Protein AF-A0A017T2U2-F1 (afdb_monomer)

Mean predicted aligned error: 19.98 Å

Sequence (371 aa):
MEVIGLGALVVIAVMLAIAMATTTSRRRLAEAQKALAEAMAVQAQAQRALNAAAETRAPSEEASEDETARLRADLATAQQGLTERHEALEAARLDAVAKAQAEARIAEELQRERAAVAREIEEARAHAEDARRRAAETGEALDEARRDAENARRDVAEARRETDEMRRSLSPLQAEVAHLGEALAQATSGQAAAQARLLALEVTCSATERAALAAEAERKGHEAALAAFTGEARAASEEASRREKALRAALAGAEALRTEGEEKLRAGLEEVRTARAEREAFALEVRALREALALARKAAEEKKTQDEKGDGEKQGEKTPGAPAAARAGVPGAARAGTAATKGKAPEVKRVSVWWCTACGRGATRPERCCS

pLDDT: mean 77.51, std 19.28, range [27.11, 97.56]

Secondary structure (DSSP, 8-state):
-THHHHHHHHHHHHHHHHHHHHHHHHHHHHHHHHHHHHHHHHHHHHHHHHHHHHHT--S-HHHHHHHHHHHHHHHHHHHHHHHHHHHHHHHHHHHHHHHHHHHHHHHHHHHHHHHHHHHHHHHHHHHHHHHHHHHHHHHHHHHHHHHHHHHHHHHHHHHHHHHHHHHHHHHHHHHHHHHHHHHHHHHHHHHHHHHHHHHHHHHHHHHHHHHHHHHHHHHHHHHHHHHHHHHHHHHHHHHHHHHHHHHHHHHHHHHHHHHHHHHHHHHHHHHHHHHHHHHHHHHHHHHHHHHHHHHHHHHHHHGGGS-----------------------------------------------EE-TTT--EES-GGGS--

Radius of gyration: 112.34 Å; Cα contacts (8 Å, |Δi|>4): 23; chains: 1; bounding box: 200×37×310 Å

Structure (mmCIF, N/CA/C/O backbone):
data_AF-A0A017T2U2-F1
#
_entry.id   AF-A0A017T2U2-F1
#
loop_
_atom_site.group_PDB
_atom_site.id
_atom_site.type_symbol
_atom_site.label_atom_id
_atom_site.label_alt_id
_atom_site.label_comp_id
_atom_site.label_asym_id
_atom_site.label_entity_id
_atom_site.label_seq_id
_atom_site.pdbx_PDB_ins_code
_atom_site.Cartn_x
_atom_site.Cartn_y
_atom_site.Cartn_z
_atom_site.occupancy
_atom_site.B_iso_or_equiv
_atom_site.auth_seq_id
_atom_site.auth_comp_id
_atom_site.auth_asym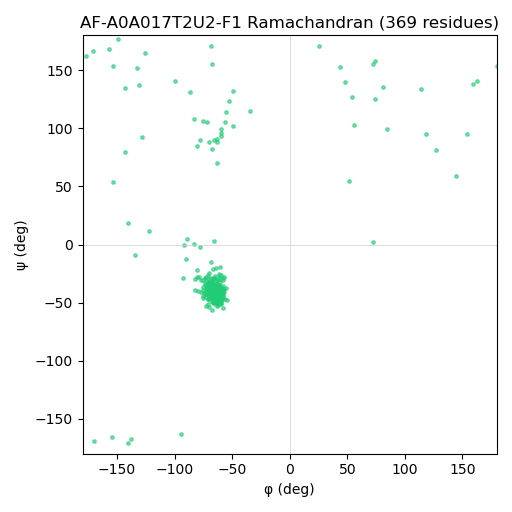_id
_atom_site.auth_atom_id
_atom_site.pdbx_PDB_model_num
ATOM 1 N N . MET A 1 1 ? 19.485 3.202 -59.380 1.00 50.44 1 MET A N 1
ATOM 2 C CA . MET A 1 1 ? 20.698 2.492 -59.862 1.00 50.44 1 MET A CA 1
ATOM 3 C C . MET A 1 1 ? 21.552 3.331 -60.823 1.00 50.44 1 MET A C 1
ATOM 5 O O . MET A 1 1 ? 22.675 2.938 -61.099 1.00 50.44 1 MET A O 1
ATOM 9 N N . GLU A 1 2 ? 21.077 4.476 -61.325 1.00 52.59 2 GLU A N 1
ATOM 10 C CA . GLU A 1 2 ? 21.659 5.131 -62.515 1.00 52.59 2 GLU A CA 1
ATOM 11 C C . GLU A 1 2 ? 23.047 5.769 -62.319 1.00 52.59 2 GLU A C 1
ATOM 13 O O . GLU A 1 2 ? 23.823 5.834 -63.269 1.00 52.59 2 GLU A O 1
ATOM 18 N N . VAL A 1 3 ? 23.402 6.177 -61.093 1.00 51.44 3 VAL A N 1
ATOM 19 C CA . VAL A 1 3 ? 24.658 6.905 -60.794 1.00 51.44 3 VAL A CA 1
ATOM 20 C C . VAL A 1 3 ? 25.921 6.128 -61.210 1.00 51.44 3 VAL A C 1
ATOM 22 O O . VAL A 1 3 ? 26.911 6.731 -61.618 1.00 51.44 3 VAL A O 1
ATOM 25 N N . ILE A 1 4 ? 25.882 4.790 -61.185 1.00 55.50 4 ILE A N 1
ATOM 26 C CA . ILE A 1 4 ? 27.027 3.934 -61.549 1.00 55.50 4 ILE A CA 1
ATOM 27 C C . ILE A 1 4 ? 27.350 4.018 -63.057 1.00 55.50 4 ILE A C 1
ATOM 29 O O . ILE A 1 4 ? 28.510 3.892 -63.448 1.00 55.50 4 ILE A O 1
ATOM 33 N N . GLY A 1 5 ? 26.354 4.281 -63.915 1.00 60.69 5 GLY A N 1
ATOM 34 C CA . GLY A 1 5 ? 26.542 4.319 -65.371 1.00 60.69 5 GLY A CA 1
ATOM 35 C C . GLY A 1 5 ? 27.387 5.502 -65.855 1.00 60.69 5 GLY A C 1
ATOM 36 O O . GLY A 1 5 ? 28.243 5.341 -66.725 1.00 60.69 5 GLY A O 1
ATOM 37 N N . LEU A 1 6 ? 27.193 6.683 -65.259 1.00 67.38 6 LEU A N 1
ATOM 38 C CA . LEU A 1 6 ? 27.904 7.911 -65.642 1.00 67.38 6 LEU A CA 1
ATOM 39 C C . LEU A 1 6 ? 29.412 7.824 -65.367 1.00 67.38 6 LEU A C 1
ATOM 41 O O . LEU A 1 6 ? 30.211 8.160 -66.240 1.00 67.38 6 LEU A O 1
ATOM 45 N N . GLY A 1 7 ? 29.811 7.309 -64.198 1.00 69.56 7 GLY A N 1
ATOM 46 C CA . GLY A 1 7 ? 31.227 7.148 -63.848 1.00 69.56 7 GLY A CA 1
ATOM 47 C C . GLY A 1 7 ? 31.977 6.211 -64.802 1.00 69.56 7 GLY A C 1
ATOM 48 O O . GLY A 1 7 ? 33.088 6.520 -65.235 1.00 69.56 7 GLY A O 1
ATOM 49 N N . ALA A 1 8 ? 31.348 5.098 -65.199 1.00 70.44 8 ALA A N 1
ATOM 50 C CA . ALA A 1 8 ? 31.933 4.157 -66.154 1.00 70.44 8 ALA A CA 1
ATOM 51 C C . ALA A 1 8 ? 32.140 4.786 -67.546 1.00 70.44 8 ALA A C 1
ATOM 53 O O . ALA A 1 8 ? 33.207 4.627 -68.143 1.00 70.44 8 ALA A O 1
ATOM 54 N N . LEU A 1 9 ? 31.156 5.543 -68.046 1.00 75.12 9 LEU A N 1
ATOM 55 C CA . LEU A 1 9 ? 31.228 6.197 -69.358 1.00 75.12 9 LEU A CA 1
ATOM 56 C C . LEU A 1 9 ? 32.344 7.251 -69.435 1.00 75.12 9 LEU A C 1
ATOM 58 O O . LEU A 1 9 ? 33.065 7.294 -70.433 1.00 75.12 9 LEU A O 1
ATOM 62 N N . VAL A 1 10 ? 32.543 8.050 -68.380 1.00 72.88 10 VAL A N 1
ATOM 63 C CA . VAL A 1 10 ? 33.632 9.047 -68.327 1.00 72.88 10 VAL A CA 1
ATOM 64 C C . VAL A 1 10 ? 35.006 8.370 -68.388 1.00 72.88 10 VAL A C 1
ATOM 66 O O . VAL A 1 10 ? 35.862 8.790 -69.167 1.00 72.88 10 VAL A O 1
ATOM 69 N N . VAL A 1 11 ? 35.213 7.277 -67.643 1.00 73.38 11 VAL A N 1
ATOM 70 C CA . VAL A 1 11 ? 36.481 6.522 -67.673 1.00 73.38 11 VAL A CA 1
ATOM 71 C C . VAL A 1 11 ? 36.760 5.934 -69.063 1.00 73.38 11 VAL A C 1
ATOM 73 O O . VAL A 1 11 ? 37.899 5.987 -69.527 1.00 73.38 11 VAL A O 1
ATOM 76 N N . ILE A 1 12 ? 35.736 5.423 -69.756 1.00 76.06 12 ILE A N 1
ATOM 77 C CA . ILE A 1 12 ? 35.869 4.890 -71.123 1.00 76.06 12 ILE A CA 1
ATOM 78 C C . ILE A 1 12 ? 36.235 6.004 -72.118 1.00 76.06 12 ILE A C 1
ATOM 80 O O . ILE A 1 12 ? 37.138 5.821 -72.936 1.00 76.06 12 ILE A O 1
ATOM 84 N N . ALA A 1 13 ? 35.595 7.174 -72.028 1.00 74.62 13 ALA A N 1
ATOM 85 C CA . ALA A 1 13 ? 35.884 8.310 -72.905 1.00 74.62 13 ALA A CA 1
ATOM 86 C C . ALA A 1 13 ? 37.330 8.824 -72.747 1.00 74.62 13 ALA A C 1
ATOM 88 O O . ALA A 1 13 ? 38.015 9.059 -73.744 1.00 74.62 13 ALA A O 1
ATOM 89 N N . VAL A 1 14 ? 37.824 8.935 -71.506 1.00 72.44 14 VAL A N 1
ATOM 90 C CA . VAL A 1 14 ? 39.210 9.352 -71.218 1.00 72.44 14 VAL A CA 1
ATOM 91 C C . VAL A 1 14 ? 40.224 8.329 -71.749 1.00 72.44 14 VAL A C 1
ATOM 93 O O . VAL A 1 14 ? 41.192 8.715 -72.406 1.00 72.44 14 VAL A O 1
ATOM 96 N N . MET A 1 15 ? 39.981 7.026 -71.555 1.00 73.44 15 MET A N 1
ATOM 97 C CA . MET A 1 15 ? 40.827 5.957 -72.112 1.00 73.44 15 MET A CA 1
ATOM 98 C C . MET A 1 15 ? 40.934 6.036 -73.645 1.00 73.44 15 MET A C 1
ATOM 100 O O . MET A 1 15 ? 42.030 5.927 -74.199 1.00 73.44 15 MET A O 1
ATOM 104 N N . LEU A 1 16 ? 39.814 6.271 -74.339 1.00 77.81 16 LEU A N 1
ATOM 105 C CA . LEU A 1 16 ? 39.784 6.404 -75.801 1.00 77.81 16 LEU A CA 1
ATOM 106 C C . LEU A 1 16 ? 40.537 7.650 -76.294 1.00 77.81 16 LEU A C 1
ATOM 108 O O . LEU A 1 16 ? 41.258 7.573 -77.291 1.00 77.81 16 LEU A O 1
ATOM 112 N N . ALA A 1 17 ? 40.432 8.778 -75.587 1.00 70.44 17 ALA A N 1
ATOM 113 C CA . ALA A 1 17 ? 41.175 9.993 -75.922 1.00 70.44 17 ALA A CA 1
ATOM 114 C C . ALA A 1 17 ? 42.700 9.782 -75.824 1.00 70.44 17 ALA A C 1
ATOM 116 O O . ALA A 1 17 ? 43.435 10.153 -76.742 1.00 70.44 17 ALA A O 1
ATOM 117 N N . ILE A 1 18 ? 43.173 9.116 -74.764 1.00 68.94 18 ILE A N 1
ATOM 118 C CA . ILE A 1 18 ? 44.596 8.786 -74.566 1.00 68.94 18 ILE A CA 1
ATOM 119 C C . ILE A 1 18 ? 45.088 7.805 -75.647 1.00 68.94 18 ILE A C 1
ATOM 121 O O . ILE A 1 18 ? 46.170 7.986 -76.216 1.00 68.94 18 ILE A O 1
ATOM 125 N N . ALA A 1 19 ? 44.280 6.805 -76.014 1.00 72.56 19 ALA A N 1
ATOM 126 C CA . ALA A 1 19 ? 44.595 5.881 -77.106 1.00 72.56 19 ALA A CA 1
ATOM 127 C C . ALA A 1 19 ? 44.723 6.588 -78.474 1.00 72.56 19 ALA A C 1
ATOM 129 O O . ALA A 1 19 ? 45.626 6.274 -79.255 1.00 72.56 19 ALA A O 1
ATOM 130 N N . MET A 1 20 ? 43.882 7.586 -78.770 1.00 73.19 20 MET A N 1
ATOM 131 C CA . MET A 1 20 ? 44.010 8.372 -80.008 1.00 73.19 20 MET A CA 1
ATOM 132 C C . MET A 1 20 ? 45.198 9.351 -79.970 1.00 73.19 20 MET A C 1
ATOM 134 O O . MET A 1 20 ? 45.889 9.526 -80.977 1.00 73.19 20 MET A O 1
ATOM 138 N N . ALA A 1 21 ? 45.513 9.935 -78.810 1.00 67.94 21 ALA A N 1
ATOM 139 C CA . ALA A 1 21 ? 46.678 10.808 -78.643 1.00 67.94 21 ALA A CA 1
ATOM 140 C C . ALA A 1 21 ? 48.018 10.060 -78.807 1.00 67.94 21 ALA A C 1
ATOM 142 O O . ALA A 1 21 ? 48.952 10.575 -79.424 1.00 67.94 21 ALA A O 1
ATOM 143 N N . THR A 1 22 ? 48.109 8.830 -78.295 1.00 72.81 22 THR A N 1
ATOM 144 C CA . THR A 1 22 ? 49.327 8.000 -78.356 1.00 72.81 22 THR A CA 1
ATOM 145 C C . THR A 1 22 ? 49.523 7.291 -79.701 1.00 72.81 22 THR A C 1
ATOM 147 O O . THR A 1 22 ? 50.658 7.051 -80.114 1.00 72.81 22 THR A O 1
ATOM 150 N N . THR A 1 23 ? 48.451 6.983 -80.436 1.00 75.06 23 THR A N 1
ATOM 151 C CA . THR A 1 23 ? 48.556 6.438 -81.806 1.00 75.06 23 THR A CA 1
ATOM 152 C C . THR A 1 23 ? 48.940 7.509 -82.827 1.00 75.06 23 THR A C 1
ATOM 154 O O . THR A 1 23 ? 49.781 7.254 -83.692 1.00 75.06 23 THR A O 1
ATOM 157 N N . THR A 1 24 ? 48.407 8.728 -82.705 1.00 75.00 24 THR A N 1
ATOM 158 C CA . THR A 1 24 ? 48.763 9.848 -83.594 1.00 75.00 24 THR A CA 1
ATOM 159 C C . THR A 1 24 ? 50.203 10.336 -83.404 1.00 75.00 24 THR A C 1
ATOM 161 O O . THR A 1 24 ? 50.869 10.623 -84.401 1.00 75.00 24 THR A O 1
ATOM 164 N N . SER A 1 25 ? 50.734 10.365 -82.175 1.00 70.94 25 SER A N 1
ATOM 165 C CA . SER A 1 25 ? 52.146 10.705 -81.935 1.00 70.94 25 SER A CA 1
ATOM 166 C C . SER A 1 25 ? 53.103 9.643 -82.494 1.00 70.94 25 SER A C 1
ATOM 168 O O . SER A 1 25 ? 54.039 9.985 -83.218 1.00 70.94 25 SER A O 1
ATOM 170 N N . ARG A 1 26 ? 52.827 8.349 -82.261 1.00 75.88 26 ARG A N 1
ATOM 171 C CA . ARG A 1 26 ? 53.600 7.232 -82.843 1.00 75.88 26 ARG A CA 1
ATOM 172 C C . ARG A 1 26 ? 53.623 7.273 -84.370 1.00 75.88 26 ARG A C 1
ATOM 174 O O . ARG A 1 26 ? 54.674 7.044 -84.963 1.00 75.88 26 ARG A O 1
ATOM 181 N N . ARG A 1 27 ? 52.491 7.597 -85.005 1.00 80.12 27 ARG A N 1
ATOM 182 C CA . ARG A 1 27 ? 52.405 7.733 -86.464 1.00 80.12 27 ARG A CA 1
ATOM 183 C C . ARG A 1 27 ? 53.304 8.859 -86.989 1.00 80.12 27 ARG A C 1
ATOM 185 O O . ARG A 1 27 ? 54.098 8.604 -87.889 1.00 80.12 27 ARG A O 1
ATOM 192 N N . ARG A 1 28 ? 53.248 10.053 -86.385 1.00 76.38 28 ARG A N 1
ATOM 193 C CA . ARG A 1 28 ? 54.126 11.182 -86.751 1.00 76.38 28 ARG A CA 1
ATOM 194 C C . ARG A 1 28 ? 55.609 10.848 -86.573 1.00 76.38 28 ARG A C 1
ATOM 196 O O . ARG A 1 28 ? 56.413 11.202 -87.428 1.00 76.38 28 ARG A O 1
ATOM 203 N N . LEU A 1 29 ? 55.972 10.131 -85.505 1.00 73.75 29 LEU A N 1
ATOM 204 C CA . LEU A 1 29 ? 57.351 9.686 -85.279 1.00 73.75 29 LEU A CA 1
ATOM 205 C C . LEU A 1 29 ? 57.828 8.709 -86.369 1.00 73.75 29 LEU A C 1
ATOM 207 O O . LEU A 1 29 ? 58.941 8.859 -86.866 1.00 73.75 29 LEU A O 1
ATOM 211 N N . ALA A 1 30 ? 56.989 7.752 -86.777 1.00 77.06 30 ALA A N 1
ATOM 212 C CA . ALA A 1 30 ? 57.309 6.815 -87.856 1.00 77.06 30 ALA A CA 1
ATOM 213 C C . ALA A 1 30 ? 57.414 7.510 -89.230 1.00 77.06 30 ALA A C 1
ATOM 215 O O . ALA A 1 30 ? 58.320 7.213 -90.009 1.00 77.06 30 ALA A O 1
ATOM 216 N N . GLU A 1 31 ? 56.529 8.470 -89.515 1.00 79.31 31 GLU A N 1
ATOM 217 C CA . GLU A 1 31 ? 56.573 9.288 -90.736 1.00 79.31 31 GLU A CA 1
ATOM 218 C C . GLU A 1 31 ? 57.851 10.159 -90.777 1.00 79.31 31 GLU A C 1
ATOM 220 O O . GLU A 1 31 ? 58.526 10.206 -91.807 1.00 79.31 31 GLU A O 1
ATOM 225 N N . ALA A 1 32 ? 58.268 10.743 -89.646 1.00 71.19 32 ALA A N 1
ATOM 226 C CA . ALA A 1 32 ? 59.531 11.481 -89.526 1.00 71.19 32 ALA A CA 1
ATOM 227 C C . ALA A 1 32 ? 60.778 10.580 -89.655 1.00 71.19 32 ALA A C 1
ATOM 229 O O . ALA A 1 32 ? 61.732 10.941 -90.345 1.00 71.19 32 ALA A O 1
ATOM 230 N N . GLN A 1 33 ? 60.770 9.386 -89.050 1.00 77.19 33 GLN A N 1
ATOM 231 C CA . GLN A 1 33 ? 61.847 8.395 -89.204 1.00 77.19 33 GLN A CA 1
ATOM 232 C C . GLN A 1 33 ? 62.010 7.945 -90.663 1.00 77.19 33 GLN A C 1
ATOM 234 O O . GLN A 1 33 ? 63.137 7.821 -91.143 1.00 77.19 33 GLN A O 1
ATOM 239 N N . LYS A 1 34 ? 60.899 7.752 -91.388 1.00 84.50 34 LYS A N 1
ATOM 240 C CA . LYS A 1 34 ? 60.907 7.424 -92.821 1.00 84.50 34 LYS A CA 1
ATOM 241 C C . LYS A 1 34 ? 61.517 8.556 -93.655 1.00 84.50 34 LYS A C 1
ATOM 243 O O . LYS A 1 34 ? 62.410 8.291 -94.454 1.00 84.50 34 LYS A O 1
ATOM 248 N N . ALA A 1 35 ? 61.111 9.804 -93.414 1.00 75.38 35 ALA A N 1
ATOM 249 C CA . ALA A 1 35 ? 61.668 10.970 -94.104 1.00 75.38 35 ALA A CA 1
ATOM 250 C C . ALA A 1 35 ? 63.177 11.162 -93.838 1.00 75.38 35 ALA A C 1
ATOM 252 O O . ALA A 1 35 ? 63.923 11.535 -94.744 1.00 75.38 35 ALA A O 1
ATOM 253 N N . LEU A 1 36 ? 63.654 10.863 -92.621 1.00 75.75 36 LEU A N 1
ATOM 254 C CA . LEU A 1 36 ? 65.085 10.880 -92.296 1.00 75.75 36 LEU A CA 1
ATOM 255 C C . LEU A 1 36 ? 65.858 9.775 -93.038 1.00 75.75 36 LEU A C 1
ATOM 257 O O . LEU A 1 36 ? 66.930 10.037 -93.580 1.00 75.75 36 LEU A O 1
ATOM 261 N N . ALA A 1 37 ? 65.313 8.557 -93.104 1.00 80.62 37 ALA A N 1
ATOM 262 C CA . ALA A 1 37 ? 65.924 7.453 -93.846 1.00 80.62 37 ALA A CA 1
ATOM 263 C C . ALA A 1 37 ? 66.004 7.741 -95.358 1.00 80.62 37 ALA A C 1
ATOM 265 O O . ALA A 1 37 ? 67.029 7.474 -95.985 1.00 80.62 37 ALA A O 1
ATOM 266 N N . GLU A 1 38 ? 64.960 8.345 -95.932 1.00 82.94 38 GLU A N 1
ATOM 267 C CA . GLU A 1 38 ? 64.939 8.799 -97.328 1.00 82.94 38 GLU A CA 1
ATOM 268 C C . GLU A 1 38 ? 65.972 9.909 -97.581 1.00 82.94 38 GLU A C 1
ATOM 270 O O . GLU A 1 38 ? 66.714 9.845 -98.561 1.00 82.94 38 GLU A O 1
ATOM 275 N N . ALA A 1 39 ? 66.109 10.874 -96.665 1.00 72.12 39 ALA A N 1
ATOM 276 C CA . ALA A 1 39 ? 67.123 11.923 -96.764 1.00 72.12 39 ALA A CA 1
ATOM 277 C C . ALA A 1 39 ? 68.562 11.368 -96.718 1.00 72.12 39 ALA A C 1
ATOM 279 O O . ALA A 1 39 ? 69.394 11.761 -97.538 1.00 72.12 39 ALA A O 1
ATOM 280 N N . MET A 1 40 ? 68.851 10.413 -95.824 1.00 78.69 40 MET A N 1
ATOM 281 C CA . MET A 1 40 ? 70.158 9.739 -95.780 1.00 78.69 40 MET A CA 1
ATOM 282 C C . MET A 1 40 ? 70.429 8.907 -97.043 1.00 78.69 40 MET A C 1
ATOM 284 O O . MET A 1 40 ? 71.568 8.849 -97.504 1.00 78.69 40 MET A O 1
ATOM 288 N N . ALA A 1 41 ? 69.403 8.291 -97.643 1.00 80.06 41 ALA A N 1
ATOM 289 C CA . ALA A 1 41 ? 69.551 7.563 -98.903 1.00 80.06 41 ALA A CA 1
ATOM 290 C C . ALA A 1 41 ? 69.920 8.497 -100.072 1.00 80.06 41 ALA A C 1
ATOM 292 O O . ALA A 1 41 ? 70.819 8.168 -100.849 1.00 80.06 41 ALA A O 1
ATOM 293 N N . VAL A 1 42 ? 69.298 9.680 -100.159 1.00 78.88 42 VAL A N 1
ATOM 294 C CA . VAL A 1 42 ? 69.649 10.714 -101.151 1.00 78.88 42 VAL A CA 1
ATOM 295 C C . VAL A 1 42 ? 71.073 11.236 -100.924 1.00 78.88 42 VAL A C 1
ATOM 297 O O . VAL A 1 42 ? 71.854 11.304 -101.871 1.00 78.88 42 VAL A O 1
ATOM 300 N N . GLN A 1 43 ? 71.462 11.515 -99.674 1.00 76.88 43 GLN A N 1
ATOM 301 C CA . GLN A 1 43 ? 72.834 11.917 -99.339 1.00 76.88 43 GLN A CA 1
ATOM 302 C C . GLN A 1 43 ? 73.861 10.845 -99.754 1.00 76.88 43 GLN A C 1
ATOM 304 O O . GLN A 1 43 ? 74.889 11.162 -100.352 1.00 76.88 43 GLN A O 1
ATOM 309 N N . ALA A 1 44 ? 73.569 9.566 -99.500 1.00 79.00 44 ALA A N 1
ATOM 310 C CA . ALA A 1 44 ? 74.430 8.454 -99.896 1.00 79.00 44 ALA A CA 1
ATOM 311 C C . ALA A 1 44 ? 74.523 8.273 -101.424 1.00 79.00 44 ALA A C 1
ATOM 313 O O . ALA A 1 44 ? 75.557 7.826 -101.920 1.00 79.00 44 ALA A O 1
ATOM 314 N N . GLN A 1 45 ? 73.479 8.624 -102.184 1.00 79.38 45 GLN A N 1
ATOM 315 C CA . GLN A 1 45 ? 73.530 8.665 -103.650 1.00 79.38 45 GLN A CA 1
ATOM 316 C C . GLN A 1 45 ? 74.385 9.836 -104.153 1.00 79.38 45 GLN A C 1
ATOM 318 O O . GLN A 1 45 ? 75.273 9.616 -104.976 1.00 79.38 45 GLN A O 1
ATOM 323 N N . ALA A 1 46 ? 74.195 11.044 -103.612 1.00 72.31 46 ALA A N 1
ATOM 324 C CA . ALA A 1 46 ? 74.993 12.221 -103.964 1.00 72.31 46 ALA A CA 1
ATOM 325 C C . ALA A 1 46 ? 76.493 12.012 -103.676 1.00 72.31 46 ALA A C 1
ATOM 327 O O . ALA A 1 46 ? 77.337 12.309 -104.519 1.00 72.31 46 ALA A O 1
ATOM 328 N N . GLN A 1 47 ? 76.834 11.404 -102.533 1.00 78.56 47 GLN A N 1
ATOM 329 C CA . GLN A 1 47 ? 78.221 11.082 -102.190 1.00 78.56 47 GLN A CA 1
ATOM 330 C C . GLN A 1 47 ? 78.848 10.061 -103.157 1.00 78.56 47 GLN A C 1
ATOM 332 O O . GLN A 1 47 ? 80.024 10.176 -103.494 1.00 78.56 47 GLN A O 1
ATOM 337 N N . ARG A 1 48 ? 78.077 9.078 -103.646 1.00 82.94 48 ARG A N 1
ATOM 338 C CA . ARG A 1 48 ? 78.550 8.129 -104.672 1.00 82.94 48 ARG A CA 1
ATOM 339 C C . ARG A 1 48 ? 78.768 8.809 -106.022 1.00 82.94 48 ARG A C 1
ATOM 341 O O . ARG A 1 48 ? 79.756 8.502 -106.677 1.00 82.94 48 ARG A O 1
ATOM 348 N N . ALA A 1 49 ? 77.889 9.732 -106.415 1.00 77.25 49 ALA A N 1
ATOM 349 C CA . ALA A 1 49 ? 78.050 10.511 -107.642 1.00 77.25 49 ALA A CA 1
ATOM 350 C C . ALA A 1 49 ? 79.308 11.398 -107.590 1.00 77.25 49 ALA A C 1
ATOM 352 O O . ALA A 1 49 ? 80.089 11.395 -108.535 1.00 77.25 49 ALA A O 1
ATOM 353 N N . LEU A 1 50 ? 79.555 12.071 -106.458 1.00 76.06 50 LEU A N 1
ATOM 354 C CA . LEU A 1 50 ? 80.783 12.837 -106.210 1.00 76.06 50 LEU A CA 1
ATOM 355 C C . LEU A 1 50 ? 82.050 11.974 -106.307 1.00 76.06 50 LEU A C 1
ATOM 357 O O . LEU A 1 50 ? 83.015 12.374 -106.958 1.00 76.06 50 LEU A O 1
ATOM 361 N N . ASN A 1 51 ? 82.047 10.786 -105.695 1.00 81.00 51 ASN A N 1
ATOM 362 C CA . ASN A 1 51 ? 83.187 9.870 -105.763 1.00 81.00 51 ASN A CA 1
ATOM 363 C C . ASN A 1 51 ? 83.422 9.366 -107.201 1.00 81.00 51 ASN A C 1
ATOM 365 O O . ASN A 1 51 ? 84.551 9.409 -107.680 1.00 81.00 51 ASN A O 1
ATOM 369 N N . ALA A 1 52 ? 82.365 8.965 -107.917 1.00 77.12 52 ALA A N 1
ATOM 370 C CA . ALA A 1 52 ? 82.468 8.512 -109.305 1.00 77.12 52 ALA A CA 1
ATOM 371 C C . ALA A 1 52 ? 82.976 9.623 -110.244 1.00 77.12 52 ALA A C 1
ATOM 373 O O . ALA A 1 52 ? 83.848 9.376 -111.073 1.00 77.12 52 ALA A O 1
ATOM 374 N N . ALA A 1 53 ? 82.497 10.861 -110.073 1.00 69.56 53 ALA A N 1
ATOM 375 C CA . ALA A 1 53 ? 82.976 12.018 -110.831 1.00 69.56 53 ALA A CA 1
ATOM 376 C C . ALA A 1 53 ? 84.478 12.278 -110.603 1.00 69.56 53 ALA A C 1
ATOM 378 O O . ALA A 1 53 ? 85.203 12.595 -111.549 1.00 69.56 53 ALA A O 1
ATOM 379 N N . ALA A 1 54 ? 84.964 12.088 -109.369 1.00 70.38 54 ALA A N 1
ATOM 380 C CA . ALA A 1 54 ? 86.386 12.182 -109.043 1.00 70.38 54 ALA A CA 1
ATOM 381 C C . ALA A 1 54 ? 87.221 11.053 -109.683 1.00 70.38 54 ALA A C 1
ATOM 383 O O . ALA A 1 54 ? 88.321 11.320 -110.163 1.00 70.38 54 ALA A O 1
ATOM 384 N N . GLU A 1 55 ? 86.698 9.825 -109.746 1.00 73.19 55 GLU A N 1
ATOM 385 C CA . GLU A 1 55 ? 87.349 8.682 -110.411 1.00 73.19 55 GLU A CA 1
ATOM 386 C C . GLU A 1 55 ? 87.427 8.847 -111.943 1.00 73.19 55 GLU A C 1
ATOM 388 O O . GLU A 1 55 ? 88.396 8.414 -112.562 1.00 73.19 55 GLU A O 1
ATOM 393 N N . THR A 1 56 ? 86.454 9.520 -112.569 1.00 61.78 56 THR A N 1
ATOM 394 C CA . THR A 1 56 ? 86.418 9.748 -114.031 1.00 61.78 56 THR A CA 1
ATOM 395 C C . THR A 1 56 ? 87.257 10.934 -114.534 1.00 61.78 56 THR A C 1
ATOM 397 O O . THR A 1 56 ? 87.250 11.224 -115.732 1.00 61.78 56 THR A O 1
ATOM 400 N N . ARG A 1 57 ? 87.958 11.664 -113.655 1.00 46.44 57 ARG A N 1
ATOM 401 C CA . ARG A 1 57 ? 88.510 12.995 -113.971 1.00 46.44 57 ARG A CA 1
ATOM 402 C C . ARG A 1 57 ? 89.833 12.947 -114.756 1.00 46.44 57 ARG A C 1
ATOM 404 O O . ARG A 1 57 ? 90.919 13.068 -114.192 1.00 46.44 57 ARG A O 1
ATOM 411 N N . ALA A 1 58 ? 89.735 12.832 -116.080 1.00 51.25 58 ALA A N 1
ATOM 412 C CA . ALA A 1 58 ? 90.820 13.176 -117.005 1.00 51.25 58 ALA A CA 1
ATOM 413 C C . ALA A 1 58 ? 91.097 14.704 -117.002 1.00 51.25 58 ALA A C 1
ATOM 415 O O . ALA A 1 58 ? 90.199 15.484 -116.673 1.00 51.25 58 ALA A O 1
ATOM 416 N N . PRO A 1 59 ? 92.316 15.164 -117.354 1.00 47.81 59 PRO A N 1
ATOM 417 C CA . PRO A 1 59 ? 92.696 16.570 -117.212 1.00 47.81 59 PRO A CA 1
ATOM 418 C C . PRO A 1 59 ? 92.121 17.470 -118.322 1.00 47.81 59 PRO A C 1
ATOM 420 O O . PRO A 1 59 ? 92.758 17.723 -119.342 1.00 47.81 59 PRO A O 1
ATOM 423 N N . SER A 1 60 ? 90.923 18.004 -118.083 1.00 50.34 60 SER A N 1
ATOM 424 C CA . SER A 1 60 ? 90.406 19.228 -118.711 1.00 50.34 60 SER A CA 1
ATOM 425 C C . SER A 1 60 ? 89.912 20.155 -117.599 1.00 50.34 60 SER A C 1
ATOM 427 O O . SER A 1 60 ? 88.798 19.996 -117.097 1.00 50.34 60 SER A O 1
ATOM 429 N N . GLU A 1 61 ? 90.784 21.048 -117.135 1.00 54.31 61 GLU A N 1
ATOM 430 C CA . GLU A 1 61 ? 90.683 21.622 -115.787 1.00 54.31 61 GLU A CA 1
ATOM 431 C C . GLU A 1 61 ? 89.452 22.532 -115.605 1.00 54.31 61 GLU A C 1
ATOM 433 O O . GLU A 1 61 ? 88.595 22.237 -114.768 1.00 54.31 61 GLU A O 1
ATOM 438 N N . GLU A 1 62 ? 89.302 23.567 -116.437 1.00 54.62 62 GLU A N 1
ATOM 439 C CA . GLU A 1 62 ? 88.397 24.704 -116.183 1.00 54.62 62 GLU A CA 1
ATOM 440 C C . GLU A 1 62 ? 86.903 24.331 -116.089 1.00 54.62 62 GLU A C 1
ATOM 442 O O . GLU A 1 62 ? 86.219 24.738 -115.151 1.00 54.62 62 GLU A O 1
ATOM 447 N N . ALA A 1 63 ? 86.383 23.501 -117.002 1.00 56.44 63 ALA A N 1
ATOM 448 C CA . ALA A 1 63 ? 84.959 23.132 -117.006 1.00 56.44 63 ALA A CA 1
ATOM 449 C C . ALA A 1 63 ? 84.535 22.294 -115.780 1.00 56.44 63 ALA A C 1
ATOM 451 O O . ALA A 1 63 ? 83.357 22.250 -115.430 1.00 56.44 63 ALA A O 1
ATOM 452 N N . SER A 1 64 ? 85.492 21.634 -115.117 1.00 61.16 64 SER A N 1
ATOM 453 C CA . SER A 1 64 ? 85.228 20.730 -113.989 1.00 61.16 64 SER A CA 1
ATOM 454 C C . SER A 1 64 ? 85.237 21.425 -112.618 1.00 61.16 64 SER A C 1
ATOM 456 O O . SER A 1 64 ? 84.802 20.846 -111.617 1.00 61.16 64 SER A O 1
ATOM 458 N N . GLU A 1 65 ? 85.712 22.670 -112.540 1.00 71.31 65 GLU A N 1
ATOM 459 C CA . GLU A 1 65 ? 85.689 23.450 -111.297 1.00 71.31 65 GLU A CA 1
ATOM 460 C C . GLU A 1 65 ? 84.289 24.001 -111.006 1.00 71.31 65 GLU A C 1
ATOM 462 O O . GLU A 1 65 ? 83.814 23.902 -109.877 1.00 71.31 65 GLU A O 1
ATOM 467 N N . ASP A 1 66 ? 83.587 24.479 -112.036 1.00 76.56 66 ASP A N 1
ATOM 468 C CA . ASP A 1 66 ? 82.240 25.050 -111.922 1.00 76.56 66 ASP A CA 1
ATOM 469 C C . ASP A 1 66 ? 81.198 23.988 -111.508 1.00 76.56 66 ASP A C 1
ATOM 471 O O . ASP A 1 66 ? 80.340 24.229 -110.656 1.00 76.56 66 ASP A O 1
ATOM 475 N N . GLU A 1 67 ? 81.312 22.764 -112.038 1.00 80.19 67 GLU A N 1
ATOM 476 C CA . GLU A 1 67 ? 80.461 21.631 -111.649 1.00 80.19 67 GLU A CA 1
ATOM 477 C C . GLU A 1 67 ? 80.769 21.147 -110.222 1.00 80.19 67 GLU A C 1
ATOM 479 O O . GLU A 1 67 ? 79.852 20.951 -109.421 1.00 80.19 67 GLU A O 1
ATOM 484 N N . THR A 1 68 ? 82.049 21.038 -109.842 1.00 78.81 68 THR A N 1
ATOM 485 C CA . THR A 1 68 ? 82.404 20.675 -108.457 1.00 78.81 68 THR A CA 1
ATOM 486 C C . THR A 1 68 ? 82.097 21.786 -107.448 1.00 78.81 68 THR A C 1
ATOM 488 O O . THR A 1 68 ? 81.839 21.482 -106.283 1.00 78.81 68 THR A O 1
ATOM 491 N N . ALA A 1 69 ? 82.047 23.057 -107.856 1.00 82.00 69 ALA A N 1
ATOM 492 C CA . ALA A 1 69 ? 81.549 24.157 -107.030 1.00 82.00 69 ALA A CA 1
ATOM 493 C C . ALA A 1 69 ? 80.033 24.048 -106.780 1.00 82.00 69 ALA A C 1
ATOM 495 O O . ALA A 1 69 ? 79.605 24.159 -105.630 1.00 82.00 69 ALA A O 1
ATOM 496 N N . ARG A 1 70 ? 79.234 23.745 -107.815 1.00 85.44 70 ARG A N 1
ATOM 497 C CA . ARG A 1 70 ? 77.783 23.501 -107.682 1.00 85.44 70 ARG A CA 1
ATOM 498 C C . ARG A 1 70 ? 77.495 22.316 -106.765 1.00 85.44 70 ARG A C 1
ATOM 500 O O . ARG A 1 70 ? 76.791 22.483 -105.777 1.00 85.44 70 ARG A O 1
ATOM 507 N N . LEU A 1 71 ? 78.144 21.171 -106.989 1.00 83.19 71 LEU A N 1
ATOM 508 C CA . LEU A 1 71 ? 77.957 19.982 -106.147 1.00 83.19 71 LEU A CA 1
ATOM 509 C C . LEU A 1 71 ? 78.387 20.202 -104.682 1.00 83.19 71 LEU A C 1
ATOM 511 O O . LEU A 1 71 ? 77.808 19.601 -103.778 1.00 83.19 71 LEU A O 1
ATOM 515 N N . ARG A 1 72 ? 79.369 21.079 -104.412 1.00 86.81 72 ARG A N 1
ATOM 516 C CA . ARG A 1 72 ? 79.712 21.509 -103.040 1.00 86.81 72 ARG A CA 1
ATOM 517 C C . ARG A 1 72 ? 78.624 22.389 -102.421 1.00 86.81 72 ARG A C 1
ATOM 519 O O . ARG A 1 72 ? 78.340 22.223 -101.238 1.00 86.81 72 ARG A O 1
ATOM 526 N N . ALA A 1 73 ? 78.025 23.300 -103.189 1.00 85.50 73 ALA A N 1
ATOM 527 C CA . ALA A 1 73 ? 76.914 24.129 -102.724 1.00 85.50 73 ALA A CA 1
ATOM 528 C C . ALA A 1 73 ? 75.670 23.274 -102.425 1.00 85.50 73 ALA A C 1
ATOM 530 O O . ALA A 1 73 ? 75.131 23.356 -101.323 1.00 85.50 73 ALA A O 1
ATOM 531 N N . ASP A 1 74 ? 75.295 22.376 -103.340 1.00 84.06 74 ASP A N 1
ATOM 532 C CA . ASP A 1 74 ? 74.190 21.428 -103.156 1.00 84.06 74 ASP A CA 1
ATOM 533 C C . ASP A 1 74 ? 74.412 20.531 -101.927 1.00 84.06 74 ASP A C 1
ATOM 535 O O . ASP A 1 74 ? 73.496 20.319 -101.129 1.00 84.06 74 ASP A O 1
ATOM 539 N N . LEU A 1 75 ? 75.645 20.045 -101.718 1.00 84.62 75 LEU A N 1
ATOM 540 C CA . LEU A 1 75 ? 76.010 19.266 -100.532 1.00 84.62 75 LEU A CA 1
ATOM 541 C C . LEU A 1 75 ? 75.922 20.095 -99.241 1.00 84.62 75 LEU A C 1
ATOM 543 O O . LEU A 1 75 ? 75.441 19.577 -98.235 1.00 84.62 75 LEU A O 1
ATOM 547 N N . ALA A 1 76 ? 76.340 21.364 -99.251 1.00 87.88 76 ALA A N 1
ATOM 548 C CA . ALA A 1 76 ? 76.226 22.253 -98.094 1.00 87.88 76 ALA A CA 1
ATOM 549 C C . ALA A 1 76 ? 74.754 22.550 -97.748 1.00 87.88 76 ALA A C 1
ATOM 551 O O . ALA A 1 76 ? 74.360 22.443 -96.586 1.00 87.88 76 ALA A O 1
ATOM 552 N N . THR A 1 77 ? 73.910 22.825 -98.747 1.00 89.88 77 THR A N 1
ATOM 553 C CA . THR A 1 77 ? 72.459 22.985 -98.557 1.00 89.88 77 THR A CA 1
ATOM 554 C C . THR A 1 77 ? 71.803 21.686 -98.071 1.00 89.88 77 THR A C 1
ATOM 556 O O . THR A 1 77 ? 70.946 21.725 -97.189 1.00 89.88 77 THR A O 1
ATOM 559 N N . ALA A 1 78 ? 72.231 20.520 -98.567 1.00 82.56 78 ALA A N 1
ATOM 560 C CA . ALA A 1 78 ? 71.757 19.226 -98.077 1.00 82.56 78 ALA A CA 1
ATOM 561 C C . ALA A 1 78 ? 72.193 18.947 -96.625 1.00 82.56 78 ALA A C 1
ATOM 563 O O . ALA A 1 78 ? 71.404 18.414 -95.847 1.00 82.56 78 ALA A O 1
ATOM 564 N N . GLN A 1 79 ? 73.415 19.331 -96.239 1.00 88.88 79 GLN A N 1
ATOM 565 C CA . GLN A 1 79 ? 73.906 19.236 -94.860 1.00 88.88 79 GLN A CA 1
ATOM 566 C C . GLN A 1 79 ? 73.120 20.156 -93.916 1.00 88.88 79 GLN A C 1
ATOM 568 O O . GLN A 1 79 ? 72.668 19.687 -92.873 1.00 88.88 79 GLN A O 1
ATOM 573 N N . GLN A 1 80 ? 72.869 21.411 -94.304 1.00 91.12 80 GLN A N 1
ATOM 574 C CA . GLN A 1 80 ? 72.028 22.335 -93.534 1.00 91.12 80 GLN A CA 1
ATOM 575 C C . GLN A 1 80 ? 70.591 21.800 -93.384 1.00 91.12 80 GLN A C 1
ATOM 577 O O . GLN A 1 80 ? 70.048 21.745 -92.281 1.00 91.12 80 GLN A O 1
ATOM 582 N N . GLY A 1 81 ? 69.993 21.306 -94.472 1.00 90.12 81 GLY A N 1
ATOM 583 C CA . GLY A 1 81 ? 68.669 20.682 -94.432 1.00 90.12 81 GLY A CA 1
ATOM 584 C C . GLY A 1 81 ? 68.612 19.397 -93.593 1.00 90.12 81 GLY A C 1
ATOM 585 O O . GLY A 1 81 ? 67.531 19.000 -93.158 1.00 90.12 81 GLY A O 1
ATOM 586 N N . LEU A 1 82 ? 69.747 18.737 -93.338 1.00 88.38 82 LEU A N 1
ATOM 587 C CA . LEU A 1 82 ? 69.850 17.611 -92.405 1.00 88.38 82 LEU A CA 1
ATOM 588 C C . LEU A 1 82 ? 69.999 18.073 -90.950 1.00 88.38 82 LEU A C 1
ATOM 590 O O . LEU A 1 82 ? 69.365 17.469 -90.086 1.00 88.38 82 LEU A O 1
ATOM 594 N N . THR A 1 83 ? 70.756 19.140 -90.662 1.00 90.69 83 THR A N 1
ATOM 595 C CA . THR A 1 83 ? 70.843 19.698 -89.299 1.00 90.69 83 THR A CA 1
ATOM 596 C C . THR A 1 83 ? 69.508 20.283 -88.849 1.00 90.69 83 THR A C 1
ATOM 598 O O . THR A 1 83 ? 69.035 19.925 -87.775 1.00 90.69 83 THR A O 1
ATOM 601 N N . GLU A 1 84 ? 68.820 21.050 -89.701 1.00 92.38 84 GLU A N 1
ATOM 602 C CA . GLU A 1 84 ? 67.479 21.589 -89.413 1.00 92.38 84 GLU A CA 1
ATOM 603 C C . GLU A 1 84 ? 66.458 20.468 -89.133 1.00 92.38 84 GLU A C 1
ATOM 605 O O . GLU A 1 84 ? 65.654 20.552 -88.202 1.00 92.38 84 GLU A O 1
ATOM 610 N N . ARG A 1 85 ? 66.513 19.363 -89.894 1.00 89.62 85 ARG A N 1
ATOM 611 C CA . ARG A 1 85 ? 65.671 18.175 -89.655 1.00 89.62 85 ARG A CA 1
ATOM 612 C C . ARG A 1 85 ? 66.045 17.431 -88.376 1.00 89.62 85 ARG A C 1
ATOM 614 O O . ARG A 1 85 ? 65.150 16.908 -87.716 1.00 89.62 85 ARG A O 1
ATOM 621 N N . HIS A 1 86 ? 67.328 17.367 -88.024 1.00 89.38 86 HIS A N 1
ATOM 622 C CA . HIS A 1 86 ? 67.786 16.753 -86.779 1.00 89.38 86 HIS A CA 1
ATOM 623 C C . HIS A 1 86 ? 67.331 17.570 -85.563 1.00 89.38 86 HIS A C 1
ATOM 625 O O . HIS A 1 86 ? 66.777 17.008 -84.624 1.00 89.38 86 HIS A O 1
ATOM 631 N N . GLU A 1 87 ? 67.491 18.893 -85.597 1.00 92.62 87 GLU A N 1
ATOM 632 C CA . GLU A 1 87 ? 67.033 19.808 -84.544 1.00 92.62 87 GLU A CA 1
ATOM 633 C C . GLU A 1 87 ? 65.510 19.765 -84.376 1.00 92.62 87 GLU A C 1
ATOM 635 O O . GLU A 1 87 ? 65.023 19.622 -83.255 1.00 92.62 87 GLU A O 1
ATOM 640 N N . ALA A 1 88 ? 64.746 19.780 -85.474 1.00 88.50 88 ALA A N 1
ATOM 641 C CA . ALA A 1 88 ? 63.293 19.617 -85.427 1.00 88.50 88 ALA A CA 1
ATOM 642 C C . ALA A 1 88 ? 62.864 18.248 -84.858 1.00 88.50 88 ALA A C 1
ATOM 644 O O . ALA A 1 88 ? 61.858 18.152 -84.150 1.00 88.50 88 ALA A O 1
ATOM 645 N N . LEU A 1 89 ? 63.626 17.185 -85.137 1.00 90.44 89 LEU A N 1
ATOM 646 C CA . LEU A 1 89 ? 63.358 15.838 -84.632 1.00 90.44 89 LEU A CA 1
ATOM 647 C C . LEU A 1 89 ? 63.734 15.686 -83.149 1.00 90.44 89 LEU A C 1
ATOM 649 O O . LEU A 1 89 ? 62.997 15.027 -82.417 1.00 90.44 89 LEU A O 1
ATOM 653 N N . GLU A 1 90 ? 64.807 16.324 -82.677 1.00 93.06 90 GLU A N 1
ATOM 654 C CA . GLU A 1 90 ? 65.130 16.403 -81.245 1.00 93.06 90 GLU A CA 1
ATOM 655 C C . GLU A 1 90 ? 64.133 17.274 -80.475 1.00 93.06 90 GLU A C 1
ATOM 657 O O . GLU A 1 90 ? 63.657 16.866 -79.418 1.00 93.06 90 GLU A O 1
ATOM 662 N N . ALA A 1 91 ? 63.707 18.413 -81.027 1.00 91.12 91 ALA A N 1
ATOM 663 C CA . ALA A 1 91 ? 62.633 19.214 -80.442 1.00 91.12 91 ALA A CA 1
ATOM 664 C C . ALA A 1 91 ? 61.332 18.397 -80.305 1.00 91.12 91 ALA A C 1
ATOM 666 O O . ALA A 1 91 ? 60.703 18.402 -79.246 1.00 91.12 91 ALA A O 1
ATOM 667 N N . ALA A 1 92 ? 60.968 17.618 -81.332 1.00 88.06 92 ALA A N 1
ATOM 668 C CA . ALA A 1 92 ? 59.813 16.720 -81.287 1.00 88.06 92 ALA A CA 1
ATOM 669 C C . ALA A 1 92 ? 59.992 15.536 -80.311 1.00 88.06 92 ALA A C 1
ATOM 671 O O . ALA A 1 92 ? 59.013 15.089 -79.711 1.00 88.06 92 ALA A O 1
ATOM 672 N N . ARG A 1 93 ? 61.221 15.031 -80.113 1.00 93.25 93 ARG A N 1
ATOM 673 C CA . ARG A 1 93 ? 61.537 14.038 -79.067 1.00 93.25 93 ARG A CA 1
ATOM 674 C C . ARG A 1 93 ? 61.345 14.629 -77.673 1.00 93.25 93 ARG A C 1
ATOM 676 O O . ARG A 1 93 ? 60.712 13.991 -76.836 1.00 93.25 93 ARG A O 1
ATOM 683 N N . LEU A 1 94 ? 61.854 15.836 -77.432 1.00 94.00 94 LEU A N 1
ATOM 684 C CA . LEU A 1 94 ? 61.752 16.519 -76.141 1.00 94.00 94 LEU A CA 1
ATOM 685 C C . LEU A 1 94 ? 60.300 16.882 -75.797 1.00 94.00 94 LEU A C 1
ATOM 687 O O . LEU A 1 94 ? 59.879 16.620 -74.671 1.00 94.00 94 LEU A O 1
ATOM 691 N N . ASP A 1 95 ? 59.510 17.378 -76.756 1.00 91.81 95 ASP A N 1
ATOM 692 C CA . ASP A 1 95 ? 58.063 17.599 -76.586 1.00 91.81 95 ASP A CA 1
ATOM 693 C C . ASP A 1 95 ? 57.323 16.292 -76.254 1.00 91.81 95 ASP A C 1
ATOM 695 O O . ASP A 1 95 ? 56.587 16.217 -75.268 1.00 91.81 95 ASP A O 1
ATOM 699 N N . ALA A 1 96 ? 57.585 15.214 -77.003 1.00 86.88 96 ALA A N 1
ATOM 700 C CA . ALA A 1 96 ? 56.973 13.913 -76.747 1.00 86.88 96 ALA A CA 1
ATOM 701 C C . ALA A 1 96 ? 57.338 13.344 -75.361 1.00 86.88 96 ALA A C 1
ATOM 703 O O . ALA A 1 96 ? 56.482 12.751 -74.701 1.00 86.88 96 ALA A O 1
ATOM 704 N N . VAL A 1 97 ? 58.576 13.545 -74.892 1.00 93.81 97 VAL A N 1
ATOM 705 C CA . VAL A 1 97 ? 59.013 13.154 -73.540 1.00 93.81 97 VAL A CA 1
ATOM 706 C C . VAL A 1 97 ? 58.357 14.027 -72.469 1.00 93.81 97 VAL A C 1
ATOM 708 O O . VAL A 1 97 ? 57.852 13.485 -71.486 1.00 93.81 97 VAL A O 1
ATOM 711 N N . ALA A 1 98 ? 58.303 15.349 -72.651 1.00 92.94 98 ALA A N 1
ATOM 712 C CA . ALA A 1 98 ? 57.645 16.262 -71.715 1.00 92.94 98 ALA A CA 1
ATOM 713 C C . ALA A 1 98 ? 56.146 15.945 -71.580 1.00 92.94 98 ALA A C 1
ATOM 715 O O . ALA A 1 98 ? 55.622 15.856 -70.467 1.00 92.94 98 ALA A O 1
ATOM 716 N N . LYS A 1 99 ? 55.472 15.674 -72.703 1.00 92.12 99 LYS A N 1
ATOM 717 C CA . LYS A 1 99 ? 54.076 15.233 -72.726 1.00 92.12 99 LYS A CA 1
ATOM 718 C C . LYS A 1 99 ? 53.885 13.878 -72.041 1.00 92.12 99 LYS A C 1
ATOM 720 O O . LYS A 1 99 ? 52.987 13.755 -71.214 1.00 92.12 99 LYS A O 1
ATOM 725 N N . ALA A 1 100 ? 54.740 12.890 -72.311 1.00 88.69 100 ALA A N 1
ATOM 726 C CA . ALA A 1 100 ? 54.671 11.588 -71.642 1.00 88.69 100 ALA A CA 1
ATOM 727 C C . ALA A 1 100 ? 54.894 11.697 -70.120 1.00 88.69 100 ALA A C 1
ATOM 729 O O . ALA A 1 100 ? 54.234 11.002 -69.351 1.00 88.69 100 ALA A O 1
ATOM 730 N N . GLN A 1 101 ? 55.769 12.602 -69.664 1.00 93.94 101 GLN A N 1
ATOM 731 C CA . GLN A 1 101 ? 55.950 12.894 -68.237 1.00 93.94 101 GLN A CA 1
ATOM 732 C C . GLN A 1 101 ? 54.725 13.586 -67.619 1.00 93.94 101 GLN A C 1
ATOM 734 O O . GLN A 1 101 ? 54.377 13.289 -66.477 1.00 93.94 101 GLN A O 1
ATOM 739 N N . ALA A 1 102 ? 54.048 14.478 -68.348 1.00 93.50 102 ALA A N 1
ATOM 740 C CA . ALA A 1 102 ? 52.800 15.091 -67.893 1.00 93.50 102 ALA A CA 1
ATOM 741 C C . ALA A 1 102 ? 51.659 14.059 -67.793 1.00 93.50 102 ALA A C 1
ATOM 743 O O . ALA A 1 102 ? 50.990 13.983 -66.764 1.00 93.50 102 ALA A O 1
ATOM 744 N N . GLU A 1 103 ? 51.490 13.211 -68.813 1.00 92.38 103 GLU A N 1
ATOM 745 C CA . GLU A 1 103 ? 50.520 12.107 -68.813 1.00 92.38 103 GLU A CA 1
ATOM 746 C C . GLU A 1 103 ? 50.799 11.105 -67.675 1.00 92.38 103 GLU A C 1
ATOM 748 O O . GLU A 1 103 ? 49.865 10.666 -67.005 1.00 92.38 103 GLU A O 1
ATOM 753 N N . ALA A 1 104 ? 52.071 10.806 -67.381 1.00 92.00 104 ALA A N 1
ATOM 754 C CA . ALA A 1 104 ? 52.459 9.961 -66.250 1.00 92.00 104 ALA A CA 1
ATOM 755 C C . ALA A 1 104 ? 52.110 10.585 -64.885 1.00 92.00 104 ALA A C 1
ATOM 757 O O . ALA A 1 104 ? 51.569 9.892 -64.025 1.00 92.00 104 ALA A O 1
ATOM 758 N N . ARG A 1 105 ? 52.346 11.892 -64.687 1.00 95.06 105 ARG A N 1
ATOM 759 C CA . ARG A 1 105 ? 51.965 12.597 -63.444 1.00 95.06 105 ARG A CA 1
ATOM 760 C C . ARG A 1 105 ? 50.453 12.577 -63.217 1.00 95.06 105 ARG A C 1
ATOM 762 O O . ARG A 1 105 ? 50.019 12.263 -62.115 1.00 95.06 105 ARG A O 1
ATOM 769 N N . ILE A 1 106 ? 49.669 12.835 -64.266 1.00 94.25 106 ILE A N 1
ATOM 770 C CA . ILE A 1 106 ? 48.200 12.760 -64.218 1.00 94.25 106 ILE A CA 1
ATOM 771 C C . ILE A 1 106 ? 47.746 11.322 -63.913 1.00 94.25 106 ILE A C 1
ATOM 773 O O . ILE A 1 106 ? 46.826 11.118 -63.127 1.00 94.25 106 ILE A O 1
ATOM 777 N N . ALA A 1 107 ? 48.409 10.306 -64.474 1.00 92.06 107 ALA A N 1
ATOM 778 C CA . ALA A 1 107 ? 48.111 8.908 -64.168 1.00 92.06 107 ALA A CA 1
ATOM 779 C C . ALA A 1 107 ? 48.431 8.531 -62.707 1.00 92.06 107 ALA A C 1
ATOM 781 O O . ALA A 1 107 ? 47.647 7.809 -62.092 1.00 92.06 107 ALA A O 1
ATOM 782 N N . GLU A 1 108 ? 49.532 9.025 -62.128 1.00 95.38 108 GLU A N 1
ATOM 783 C CA . GLU A 1 108 ? 49.828 8.857 -60.697 1.00 95.38 108 GLU A CA 1
ATOM 784 C C . GLU A 1 108 ? 48.805 9.570 -59.801 1.00 95.38 108 GLU A C 1
ATOM 786 O O . GLU A 1 108 ? 48.388 9.022 -58.782 1.00 95.38 108 GLU A O 1
ATOM 791 N N . GLU A 1 109 ? 48.398 10.787 -60.160 1.00 96.12 109 GLU A N 1
ATOM 792 C CA . GLU A 1 109 ? 47.408 11.576 -59.421 1.00 96.12 109 GLU A CA 1
ATOM 793 C C . GLU A 1 109 ? 46.040 10.881 -59.418 1.00 96.12 109 GLU A C 1
ATOM 795 O O . GLU A 1 109 ? 45.516 10.570 -58.350 1.00 96.12 109 GLU A O 1
ATOM 800 N N . LEU A 1 110 ? 45.550 10.460 -60.589 1.00 94.56 110 LEU A N 1
ATOM 801 C CA . LEU A 1 110 ? 44.334 9.650 -60.724 1.00 94.56 110 LEU A CA 1
ATOM 802 C C . LEU A 1 110 ? 44.426 8.294 -59.995 1.00 94.56 110 LEU A C 1
ATOM 804 O O . LEU A 1 110 ? 43.406 7.761 -59.557 1.00 94.56 110 LEU A O 1
ATOM 808 N N . GLN A 1 111 ? 45.620 7.704 -59.849 1.00 93.81 111 GLN A N 1
ATOM 809 C CA . GLN A 1 111 ? 45.813 6.507 -59.018 1.00 93.81 111 GLN A CA 1
ATOM 810 C C . GLN A 1 111 ? 45.726 6.823 -57.518 1.00 93.81 111 GLN A C 1
ATOM 812 O O . GLN A 1 111 ? 45.119 6.046 -56.779 1.00 93.81 111 GLN A O 1
ATOM 817 N N . ARG A 1 112 ? 46.277 7.958 -57.064 1.00 95.31 112 ARG A N 1
ATOM 818 C CA . ARG A 1 112 ? 46.162 8.429 -55.671 1.00 95.31 112 ARG A CA 1
ATOM 819 C C . ARG A 1 112 ? 44.712 8.757 -55.314 1.00 95.31 112 ARG A C 1
ATOM 821 O O . ARG A 1 112 ? 44.238 8.281 -54.288 1.00 95.31 112 ARG A O 1
ATOM 828 N N . GLU A 1 113 ? 43.991 9.471 -56.179 1.00 94.81 113 GLU A N 1
ATOM 829 C CA . GLU A 1 113 ? 42.560 9.758 -56.008 1.00 94.81 113 GLU A CA 1
ATOM 830 C C . GLU A 1 113 ? 41.727 8.473 -55.939 1.00 94.81 113 GLU A C 1
ATOM 832 O O . GLU A 1 113 ? 40.951 8.285 -55.005 1.00 94.81 113 GLU A O 1
ATOM 837 N N . ARG A 1 114 ? 41.935 7.529 -56.869 1.00 93.69 114 ARG A N 1
ATOM 838 C CA . ARG A 1 114 ? 41.261 6.218 -56.834 1.00 93.69 114 ARG A CA 1
ATOM 839 C C . ARG A 1 114 ? 41.552 5.445 -55.549 1.00 93.69 114 ARG A C 1
ATOM 841 O O . ARG A 1 114 ? 40.652 4.792 -55.029 1.00 93.69 114 ARG A O 1
ATOM 848 N N . ALA A 1 115 ? 42.779 5.513 -55.034 1.00 94.19 115 ALA A N 1
ATOM 849 C CA . ALA A 1 115 ? 43.151 4.875 -53.774 1.00 94.19 115 ALA A CA 1
ATOM 850 C C . ALA A 1 115 ? 42.545 5.578 -52.544 1.00 94.19 115 ALA A C 1
ATOM 852 O O . ALA A 1 115 ? 42.249 4.901 -51.562 1.00 94.19 115 ALA A O 1
ATOM 853 N N . ALA A 1 116 ? 42.336 6.898 -52.591 1.00 94.19 116 ALA A N 1
ATOM 854 C CA . ALA A 1 116 ? 41.633 7.650 -51.552 1.00 94.19 116 ALA A CA 1
ATOM 855 C C . ALA A 1 116 ? 40.133 7.311 -51.541 1.00 94.19 116 ALA A C 1
ATOM 857 O O . ALA A 1 116 ? 39.634 6.812 -50.537 1.00 94.19 116 ALA A O 1
ATOM 858 N N . VAL A 1 117 ? 39.452 7.437 -52.685 1.00 94.25 117 VAL A N 1
ATOM 859 C CA . VAL A 1 117 ? 38.024 7.099 -52.838 1.00 94.25 117 VAL A CA 1
ATOM 860 C C . VAL A 1 117 ? 37.746 5.632 -52.481 1.00 94.25 117 VAL A C 1
ATOM 862 O O . VAL A 1 117 ? 36.720 5.321 -51.882 1.00 94.25 117 VAL A O 1
ATOM 865 N N . ALA A 1 118 ? 38.667 4.710 -52.784 1.00 93.00 118 ALA A N 1
ATOM 866 C CA . ALA A 1 118 ? 38.543 3.317 -52.351 1.00 93.00 118 ALA A CA 1
ATOM 867 C C . ALA A 1 118 ? 38.561 3.160 -50.817 1.00 93.00 118 ALA A C 1
ATOM 869 O O . ALA A 1 118 ? 37.807 2.343 -50.295 1.00 93.00 118 ALA A O 1
ATOM 870 N N . ARG A 1 119 ? 39.370 3.944 -50.089 1.00 95.25 119 ARG A N 1
ATOM 871 C CA . ARG A 1 119 ? 39.380 3.940 -48.613 1.00 95.25 119 ARG A CA 1
ATOM 872 C C . ARG A 1 119 ? 38.105 4.548 -48.046 1.00 95.25 119 ARG A C 1
ATOM 874 O O . ARG A 1 119 ? 37.479 3.915 -47.208 1.00 95.25 119 ARG A O 1
ATOM 881 N N . GLU A 1 120 ? 37.676 5.697 -48.567 1.00 95.12 120 GLU A N 1
ATOM 882 C CA . GLU A 1 120 ? 36.419 6.350 -48.168 1.00 95.12 120 GLU A CA 1
ATOM 883 C C . GLU A 1 120 ? 35.210 5.410 -48.332 1.00 95.12 120 GLU A C 1
ATOM 885 O O . GLU A 1 120 ? 34.319 5.385 -47.486 1.00 95.12 120 GLU A O 1
ATOM 890 N N . ILE A 1 121 ? 35.195 4.581 -49.385 1.00 94.75 121 ILE A N 1
ATOM 891 C CA . ILE A 1 121 ? 34.156 3.565 -49.605 1.00 94.75 121 ILE A CA 1
ATOM 892 C C . ILE A 1 121 ? 34.204 2.447 -48.550 1.00 94.75 121 ILE A C 1
ATOM 894 O O . ILE A 1 121 ? 33.142 2.039 -48.077 1.00 94.75 121 ILE A O 1
ATOM 898 N N . GLU A 1 122 ? 35.381 1.942 -48.164 1.00 95.88 122 GLU A N 1
ATOM 899 C CA . GLU A 1 122 ? 35.480 0.914 -47.111 1.00 95.88 122 GLU A CA 1
ATOM 900 C C . GLU A 1 122 ? 35.211 1.485 -45.706 1.00 95.88 122 GLU A C 1
ATOM 902 O O . GLU A 1 122 ? 34.544 0.836 -44.902 1.00 95.88 122 GLU A O 1
ATOM 907 N N . GLU A 1 123 ? 35.624 2.722 -45.421 1.00 95.94 123 GLU A N 1
ATOM 908 C CA . GLU A 1 123 ? 35.293 3.434 -44.177 1.00 95.94 123 GLU A CA 1
ATOM 909 C C . GLU A 1 123 ? 33.777 3.686 -44.069 1.00 95.94 123 GLU A C 1
ATOM 911 O O . GLU A 1 123 ? 33.161 3.390 -43.042 1.00 95.94 123 GLU A O 1
ATOM 916 N N . ALA A 1 124 ? 33.132 4.120 -45.159 1.00 94.25 124 ALA A N 1
ATOM 917 C CA . ALA A 1 124 ? 31.679 4.271 -45.222 1.00 94.25 124 ALA A CA 1
ATOM 918 C C . ALA A 1 124 ? 30.929 2.931 -45.084 1.00 94.25 124 ALA A C 1
ATOM 920 O O . ALA A 1 124 ? 29.852 2.893 -44.483 1.00 94.25 124 ALA A O 1
ATOM 921 N N . ARG A 1 125 ? 31.485 1.821 -45.595 1.00 94.19 125 ARG A N 1
ATOM 922 C CA . ARG A 1 125 ? 30.938 0.468 -45.379 1.00 94.19 125 ARG A CA 1
ATOM 923 C C . ARG A 1 125 ? 31.042 0.051 -43.919 1.00 94.19 125 ARG A C 1
ATOM 925 O O . ARG A 1 125 ? 30.024 -0.332 -43.348 1.00 94.19 125 ARG A O 1
ATOM 932 N N . ALA A 1 126 ? 32.218 0.192 -43.309 1.00 95.00 126 ALA A N 1
ATOM 933 C CA . ALA A 1 126 ? 32.428 -0.123 -41.900 1.00 95.00 126 ALA A CA 1
ATOM 934 C C . ALA A 1 126 ? 31.456 0.668 -41.011 1.00 95.00 126 ALA A C 1
ATOM 936 O O . ALA A 1 126 ? 30.757 0.078 -40.192 1.00 95.00 126 ALA A O 1
ATOM 937 N N . HIS A 1 127 ? 31.307 1.978 -41.237 1.00 95.69 127 HIS A N 1
ATOM 938 C CA . HIS A 1 127 ? 30.330 2.802 -40.519 1.00 95.69 127 HIS A CA 1
ATOM 939 C C . HIS A 1 127 ? 28.869 2.389 -40.768 1.00 95.69 127 HIS A C 1
ATOM 941 O O . HIS A 1 127 ? 28.057 2.456 -39.844 1.00 95.69 127 HIS A O 1
ATOM 947 N N . ALA A 1 128 ? 28.515 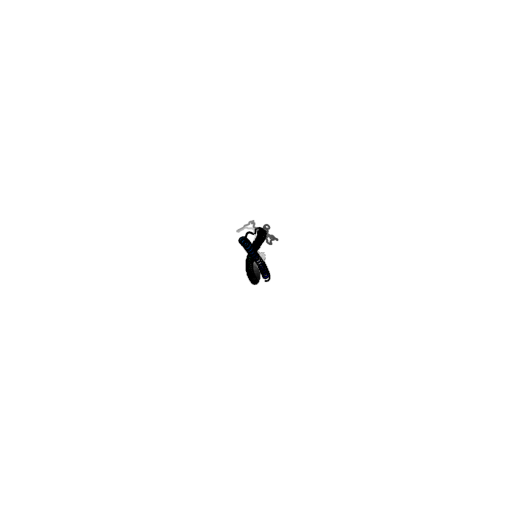1.935 -41.974 1.00 93.75 128 ALA A N 1
ATOM 948 C CA . ALA A 1 128 ? 27.174 1.428 -42.264 1.00 93.75 128 ALA A CA 1
ATOM 949 C C . ALA A 1 128 ? 26.882 0.081 -41.575 1.00 93.75 128 ALA A C 1
ATOM 951 O O . ALA A 1 128 ? 25.747 -0.156 -41.157 1.00 93.75 128 ALA A O 1
ATOM 952 N N . GLU A 1 129 ? 27.879 -0.793 -41.425 1.00 95.62 129 GLU A N 1
ATOM 953 C CA . GLU A 1 129 ? 27.752 -2.050 -40.677 1.00 95.62 129 GLU A CA 1
ATOM 954 C C . GLU A 1 129 ? 27.674 -1.804 -39.166 1.00 95.62 129 GLU A C 1
ATOM 956 O O . GLU A 1 129 ? 26.781 -2.337 -38.508 1.00 95.62 129 GLU A O 1
ATOM 961 N N . ASP A 1 130 ? 28.503 -0.903 -38.636 1.00 96.38 130 ASP A N 1
ATOM 962 C CA . ASP A 1 130 ? 28.465 -0.460 -37.238 1.00 96.38 130 ASP A CA 1
ATOM 963 C C . ASP A 1 130 ? 27.102 0.171 -36.884 1.00 96.38 130 ASP A C 1
ATOM 965 O O . ASP A 1 130 ? 26.508 -0.129 -35.846 1.00 96.38 130 ASP A O 1
ATOM 969 N N . ALA A 1 131 ? 26.550 1.000 -37.779 1.00 95.31 131 ALA A N 1
ATOM 970 C CA . ALA A 1 131 ? 25.223 1.595 -37.621 1.00 95.31 131 ALA A CA 1
ATOM 971 C C . ALA A 1 131 ? 24.095 0.548 -37.660 1.00 95.31 131 ALA A C 1
ATOM 973 O O . ALA A 1 131 ? 23.167 0.622 -36.854 1.00 95.31 131 ALA A O 1
ATOM 974 N N . ARG A 1 132 ? 24.180 -0.454 -38.551 1.00 95.25 132 ARG A N 1
ATOM 975 C CA . ARG A 1 132 ? 23.234 -1.586 -38.595 1.00 95.25 132 ARG A CA 1
ATOM 976 C C . ARG A 1 132 ? 23.292 -2.425 -37.324 1.00 95.25 132 ARG A C 1
ATOM 978 O O . ARG A 1 132 ? 22.240 -2.774 -36.796 1.00 95.25 132 ARG A O 1
ATOM 985 N N . ARG A 1 133 ? 24.494 -2.717 -36.819 1.00 96.06 133 ARG A N 1
ATOM 986 C CA . ARG A 1 133 ? 24.682 -3.461 -35.570 1.00 96.06 133 ARG A CA 1
ATOM 987 C C . ARG A 1 133 ? 24.045 -2.718 -34.395 1.00 96.06 133 ARG A C 1
ATOM 989 O O . ARG A 1 133 ? 23.219 -3.299 -33.701 1.00 96.06 133 ARG A O 1
ATOM 996 N N . ARG A 1 134 ? 24.342 -1.425 -34.226 1.00 95.56 134 ARG A N 1
ATOM 997 C CA . ARG A 1 134 ? 23.740 -0.604 -33.159 1.00 95.56 134 ARG A CA 1
ATOM 998 C C . ARG A 1 134 ? 22.218 -0.504 -33.287 1.00 95.56 134 ARG A C 1
ATOM 1000 O O . ARG A 1 134 ? 21.530 -0.471 -32.275 1.00 95.56 134 ARG A O 1
ATOM 1007 N N . ALA A 1 135 ? 21.679 -0.469 -34.508 1.00 94.69 135 ALA A N 1
ATOM 1008 C CA . ALA A 1 135 ? 20.233 -0.495 -34.738 1.00 94.69 135 ALA A CA 1
ATOM 1009 C C . ALA A 1 135 ? 19.586 -1.840 -34.350 1.00 94.69 135 ALA A C 1
ATOM 1011 O O . ALA A 1 135 ? 18.462 -1.850 -33.854 1.00 94.69 135 ALA A O 1
ATOM 1012 N N . ALA A 1 136 ? 20.285 -2.965 -34.537 1.00 95.62 136 ALA A N 1
ATOM 1013 C CA . ALA A 1 136 ? 19.832 -4.267 -34.049 1.00 95.62 136 ALA A CA 1
ATOM 1014 C C . ALA A 1 136 ? 19.868 -4.330 -32.512 1.00 95.62 136 ALA A C 1
ATOM 1016 O O . ALA A 1 136 ? 18.855 -4.651 -31.898 1.00 95.62 136 ALA A O 1
ATOM 1017 N N . GLU A 1 137 ? 20.980 -3.916 -31.893 1.00 96.31 137 GLU A N 1
ATOM 1018 C CA . GLU A 1 137 ? 21.145 -3.867 -30.430 1.00 96.31 137 GLU A CA 1
ATOM 1019 C C . GLU A 1 137 ? 20.081 -2.974 -29.754 1.00 96.31 137 GLU A C 1
ATOM 1021 O O . GLU A 1 137 ? 19.529 -3.338 -28.715 1.00 96.31 137 GLU A O 1
ATOM 1026 N N . THR A 1 138 ? 19.718 -1.828 -30.352 1.00 96.31 138 THR A N 1
ATOM 1027 C CA . THR A 1 138 ? 18.612 -0.996 -29.837 1.00 96.31 138 THR A CA 1
ATOM 1028 C C . THR A 1 138 ? 17.230 -1.594 -30.096 1.00 96.31 138 THR A C 1
ATOM 1030 O O . THR A 1 138 ? 16.324 -1.362 -29.297 1.00 96.31 138 THR A O 1
ATOM 1033 N N . GLY A 1 139 ? 17.051 -2.382 -31.159 1.00 96.12 139 GLY A N 1
ATOM 1034 C CA . GLY A 1 139 ? 15.824 -3.143 -31.407 1.00 96.12 139 GLY A CA 1
ATOM 1035 C C . GLY A 1 139 ? 15.594 -4.228 -30.353 1.00 96.12 139 GLY A C 1
ATOM 1036 O O . GLY A 1 139 ? 14.519 -4.288 -29.758 1.00 96.12 139 GLY A O 1
ATOM 1037 N N . GLU A 1 140 ? 16.625 -5.022 -30.060 1.00 96.88 140 GLU A N 1
ATOM 1038 C CA . GLU A 1 140 ? 16.598 -6.056 -29.017 1.00 96.88 140 GLU A CA 1
ATOM 1039 C C . GLU A 1 140 ? 16.307 -5.452 -27.635 1.00 96.88 140 GLU A C 1
ATOM 1041 O O . GLU A 1 140 ? 15.417 -5.930 -26.930 1.00 96.88 140 GLU A O 1
ATOM 1046 N N . ALA A 1 141 ? 16.968 -4.343 -27.281 1.00 96.12 141 ALA A N 1
ATOM 1047 C CA . ALA A 1 141 ? 16.722 -3.629 -26.027 1.00 96.12 141 ALA A CA 1
ATOM 1048 C C . ALA A 1 141 ? 15.296 -3.044 -25.921 1.00 96.12 141 ALA A C 1
ATOM 1050 O O . ALA A 1 141 ? 14.721 -3.012 -24.832 1.00 96.12 141 ALA A O 1
ATOM 1051 N N . LEU A 1 142 ? 14.702 -2.594 -27.035 1.00 96.00 142 LEU A N 1
ATOM 1052 C CA . LEU A 1 142 ? 13.317 -2.108 -27.063 1.00 96.00 142 LEU A CA 1
ATOM 1053 C C . LEU A 1 142 ? 12.294 -3.238 -26.902 1.00 96.00 142 LEU A C 1
ATOM 1055 O O . LEU A 1 142 ? 11.272 -3.032 -26.246 1.00 96.00 142 LEU A O 1
ATOM 1059 N N . ASP A 1 143 ? 12.549 -4.417 -27.470 1.00 96.75 143 ASP A N 1
ATOM 1060 C CA . ASP A 1 143 ? 11.672 -5.579 -27.299 1.00 96.75 143 ASP A CA 1
ATOM 1061 C C . ASP A 1 143 ? 11.814 -6.230 -25.915 1.00 96.75 143 ASP A C 1
ATOM 1063 O O . ASP A 1 143 ? 10.813 -6.698 -25.373 1.00 96.75 143 ASP A O 1
ATOM 1067 N N . GLU A 1 144 ? 12.992 -6.178 -25.289 1.00 96.50 144 GLU A N 1
ATOM 1068 C CA . GLU A 1 144 ? 13.159 -6.561 -23.879 1.00 96.50 144 GLU A CA 1
ATOM 1069 C C . GLU A 1 144 ? 12.377 -5.614 -22.952 1.00 96.50 144 GLU A C 1
ATOM 1071 O O . GLU A 1 144 ? 11.501 -6.051 -22.206 1.00 96.50 144 GLU A O 1
ATOM 1076 N N . ALA A 1 145 ? 12.556 -4.295 -23.105 1.00 95.56 145 ALA A N 1
ATOM 1077 C CA . ALA A 1 145 ? 11.813 -3.296 -22.331 1.00 95.56 145 ALA A CA 1
ATOM 1078 C C . ALA A 1 145 ? 10.282 -3.380 -22.526 1.00 95.56 145 ALA A C 1
ATOM 1080 O O . ALA A 1 145 ? 9.513 -3.004 -21.637 1.00 95.56 145 ALA A O 1
ATOM 1081 N N . ARG A 1 146 ? 9.809 -3.891 -23.674 1.00 95.94 146 ARG A N 1
ATOM 1082 C CA . ARG A 1 146 ? 8.387 -4.207 -23.906 1.00 95.94 146 ARG A CA 1
ATOM 1083 C C . ARG A 1 146 ? 7.922 -5.423 -23.106 1.00 95.94 146 ARG A C 1
ATOM 1085 O O . ARG A 1 146 ? 6.835 -5.359 -22.533 1.00 95.94 146 ARG A O 1
ATOM 1092 N N . ARG A 1 147 ? 8.716 -6.500 -23.039 1.00 96.44 147 ARG A N 1
ATOM 1093 C CA . ARG A 1 147 ? 8.412 -7.695 -22.225 1.00 96.44 147 ARG A CA 1
ATOM 1094 C C . ARG A 1 147 ? 8.323 -7.327 -20.747 1.00 96.44 147 ARG A C 1
ATOM 1096 O O . ARG A 1 147 ? 7.339 -7.677 -20.100 1.00 96.44 147 ARG A O 1
ATOM 1103 N N . ASP A 1 148 ? 9.275 -6.541 -20.252 1.00 96.62 148 ASP A N 1
ATOM 1104 C CA . ASP A 1 148 ? 9.277 -6.042 -18.872 1.00 96.62 148 ASP A CA 1
ATOM 1105 C C . ASP A 1 148 ? 8.051 -5.168 -18.579 1.00 96.62 148 ASP A C 1
ATOM 1107 O O . ASP A 1 148 ? 7.374 -5.354 -17.566 1.00 96.62 148 ASP A O 1
ATOM 1111 N N . ALA A 1 149 ? 7.696 -4.262 -19.496 1.00 94.56 149 ALA A N 1
ATOM 1112 C CA . ALA A 1 149 ? 6.497 -3.437 -19.369 1.00 94.56 149 ALA A CA 1
ATOM 1113 C C . ALA A 1 149 ? 5.186 -4.248 -19.432 1.00 94.56 149 ALA A C 1
ATOM 1115 O O . ALA A 1 149 ? 4.188 -3.830 -18.842 1.00 94.56 149 ALA A O 1
ATOM 1116 N N . GLU A 1 150 ? 5.150 -5.391 -20.124 1.00 96.62 150 GLU A N 1
ATOM 1117 C CA . GLU A 1 150 ? 4.018 -6.323 -20.067 1.00 96.62 150 GLU A CA 1
ATOM 1118 C C . GLU A 1 150 ? 3.971 -7.118 -18.760 1.00 96.62 150 GLU A C 1
ATOM 1120 O O . GLU A 1 150 ? 2.889 -7.267 -18.193 1.00 96.62 150 GLU A O 1
ATOM 1125 N N . ASN A 1 151 ? 5.114 -7.598 -18.268 1.00 96.44 151 ASN A N 1
ATOM 1126 C CA . ASN A 1 151 ? 5.208 -8.324 -17.002 1.00 96.44 151 ASN A CA 1
ATOM 1127 C C . ASN A 1 151 ? 4.773 -7.426 -15.838 1.00 96.44 151 ASN A C 1
ATOM 1129 O O . ASN A 1 151 ? 3.783 -7.733 -15.183 1.00 96.44 151 ASN A O 1
ATOM 1133 N N . ALA A 1 152 ? 5.342 -6.225 -15.711 1.00 96.75 152 ALA A N 1
ATOM 1134 C CA . AL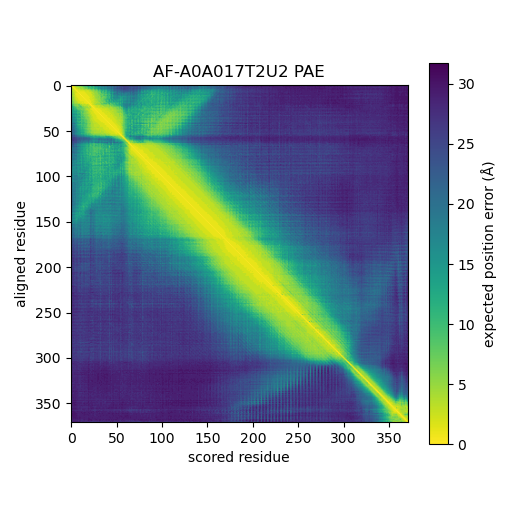A A 1 152 ? 4.938 -5.259 -14.687 1.00 96.75 152 ALA A CA 1
ATOM 1135 C C . ALA A 1 152 ? 3.437 -4.887 -14.748 1.00 96.75 152 ALA A C 1
ATOM 1137 O O . ALA A 1 152 ? 2.826 -4.562 -13.729 1.00 96.75 152 ALA A O 1
ATOM 1138 N N . ARG A 1 153 ? 2.797 -4.952 -15.929 1.00 96.19 153 ARG A N 1
ATOM 1139 C CA . ARG A 1 153 ? 1.335 -4.784 -16.066 1.00 96.19 153 ARG A CA 1
ATOM 1140 C C . ARG A 1 153 ? 0.541 -5.994 -15.567 1.00 96.19 153 ARG A C 1
ATOM 1142 O O . ARG A 1 153 ? -0.567 -5.791 -15.070 1.00 96.19 153 ARG A O 1
ATOM 1149 N N . ARG A 1 154 ? 1.066 -7.217 -15.705 1.00 96.38 154 ARG A N 1
ATOM 1150 C CA . ARG A 1 154 ? 0.485 -8.443 -15.126 1.00 96.38 154 ARG A CA 1
ATOM 1151 C C . ARG A 1 154 ? 0.580 -8.379 -13.602 1.00 96.38 154 ARG A C 1
ATOM 1153 O O . ARG A 1 154 ? -0.458 -8.455 -12.951 1.00 96.38 154 ARG A O 1
ATOM 1160 N N . ASP A 1 155 ? 1.760 -8.080 -13.068 1.00 96.75 155 ASP A N 1
ATOM 1161 C CA . ASP A 1 155 ? 2.032 -7.988 -11.628 1.00 96.75 155 ASP A CA 1
ATOM 1162 C C . ASP A 1 155 ? 1.130 -6.939 -10.947 1.00 96.75 155 ASP A C 1
ATOM 1164 O O . ASP A 1 155 ? 0.471 -7.207 -9.942 1.00 96.75 155 ASP A O 1
ATOM 1168 N N . VAL A 1 156 ? 0.996 -5.747 -11.547 1.00 96.31 156 VAL A N 1
ATOM 1169 C CA . VAL A 1 156 ? 0.089 -4.690 -11.058 1.00 96.31 156 VAL A CA 1
ATOM 1170 C C . VAL A 1 156 ? -1.390 -5.087 -11.169 1.00 96.31 156 VAL A C 1
ATOM 1172 O O . VAL A 1 156 ? -2.208 -4.611 -10.378 1.00 96.31 156 VAL A O 1
ATOM 1175 N N . ALA A 1 157 ? -1.772 -5.937 -12.125 1.00 95.62 157 ALA A N 1
ATOM 1176 C CA . ALA A 1 157 ? -3.136 -6.458 -12.222 1.00 95.62 157 ALA A CA 1
ATOM 1177 C C . ALA A 1 157 ? -3.411 -7.576 -11.200 1.00 95.62 157 ALA A C 1
ATOM 1179 O O . ALA A 1 157 ? -4.544 -7.700 -10.735 1.00 95.62 157 ALA A O 1
ATOM 1180 N N . GLU A 1 158 ? -2.396 -8.354 -10.828 1.00 96.94 158 GLU A N 1
ATOM 1181 C CA . GLU A 1 158 ? -2.460 -9.398 -9.803 1.00 96.94 158 GLU A CA 1
ATOM 1182 C C . GLU A 1 158 ? -2.540 -8.796 -8.397 1.00 96.94 158 GLU A C 1
ATOM 1184 O O . GLU A 1 158 ? -3.540 -9.008 -7.711 1.00 96.94 158 GLU A O 1
ATOM 1189 N N . ALA A 1 159 ? -1.618 -7.899 -8.034 1.00 96.38 159 ALA A N 1
ATOM 1190 C CA . ALA A 1 159 ? -1.629 -7.206 -6.740 1.00 96.38 159 ALA A CA 1
ATOM 1191 C C . ALA A 1 159 ? -2.936 -6.414 -6.492 1.00 96.38 159 ALA A C 1
ATOM 1193 O O . ALA A 1 159 ? -3.389 -6.250 -5.355 1.00 96.38 159 ALA A O 1
ATOM 1194 N N . ARG A 1 160 ? -3.597 -5.939 -7.561 1.00 95.69 160 ARG A N 1
ATOM 1195 C CA . ARG A 1 160 ? -4.942 -5.333 -7.488 1.00 95.69 160 ARG A CA 1
ATOM 1196 C C . ARG A 1 160 ? -6.032 -6.344 -7.130 1.00 95.69 160 ARG A C 1
ATOM 1198 O O . ARG A 1 160 ? -6.903 -6.005 -6.334 1.00 95.69 160 ARG A O 1
ATOM 1205 N N . ARG A 1 161 ? -5.991 -7.562 -7.684 1.00 96.31 161 ARG A N 1
ATOM 1206 C CA . ARG A 1 161 ? -6.930 -8.646 -7.337 1.00 96.31 161 ARG A CA 1
ATOM 1207 C C . ARG A 1 161 ? -6.750 -9.073 -5.886 1.00 96.31 161 ARG A C 1
ATOM 1209 O O . ARG A 1 161 ? -7.745 -9.147 -5.177 1.00 96.31 161 ARG A O 1
ATOM 1216 N N . GLU A 1 162 ? -5.509 -9.256 -5.436 1.00 96.50 162 GLU A N 1
ATOM 1217 C CA . GLU A 1 162 ? -5.194 -9.557 -4.032 1.00 96.50 162 GLU A CA 1
ATOM 1218 C C . GLU A 1 162 ? -5.710 -8.456 -3.092 1.00 96.50 162 GLU A C 1
ATOM 1220 O O . GLU A 1 162 ? -6.327 -8.741 -2.068 1.00 96.50 162 GLU A O 1
ATOM 1225 N N . THR A 1 163 ? -5.527 -7.183 -3.464 1.00 96.25 163 THR A N 1
ATOM 1226 C CA . THR A 1 163 ? -6.048 -6.035 -2.702 1.00 96.25 163 THR A CA 1
ATOM 1227 C C . THR A 1 163 ? -7.578 -6.038 -2.632 1.00 96.25 163 THR A C 1
ATOM 1229 O O . THR A 1 163 ? -8.145 -5.828 -1.558 1.00 96.25 163 THR A O 1
ATOM 1232 N N . ASP A 1 164 ? -8.266 -6.304 -3.746 1.00 95.62 164 ASP A N 1
ATOM 1233 C CA . ASP A 1 164 ? -9.728 -6.421 -3.775 1.00 95.62 164 ASP A CA 1
ATOM 1234 C C . ASP A 1 164 ? -10.234 -7.651 -3.000 1.00 95.62 164 ASP A C 1
ATOM 1236 O O . ASP A 1 164 ? -11.294 -7.583 -2.376 1.00 95.62 164 ASP A O 1
ATOM 1240 N N . GLU A 1 165 ? -9.495 -8.761 -2.988 1.00 95.69 165 GLU A N 1
ATOM 1241 C CA . GLU A 1 165 ? -9.823 -9.963 -2.215 1.00 95.69 165 GLU A CA 1
ATOM 1242 C C . GLU A 1 165 ? -9.630 -9.746 -0.709 1.00 95.69 165 GLU A C 1
ATOM 1244 O O . GLU A 1 165 ? -10.558 -9.994 0.062 1.00 95.69 165 GLU A O 1
ATOM 1249 N N . MET A 1 166 ? -8.504 -9.160 -0.286 1.00 95.06 166 MET A N 1
ATOM 1250 C CA . MET A 1 166 ? -8.296 -8.716 1.099 1.00 95.06 166 MET A CA 1
ATOM 1251 C C . MET A 1 166 ? -9.372 -7.717 1.543 1.00 95.06 166 MET A C 1
ATOM 1253 O O . MET A 1 166 ? -9.871 -7.783 2.664 1.00 95.06 166 MET A O 1
ATOM 1257 N N . ARG A 1 167 ? -9.802 -6.806 0.663 1.00 94.19 167 ARG A N 1
ATOM 1258 C CA . ARG A 1 167 ? -10.903 -5.880 0.963 1.00 94.19 167 ARG A CA 1
ATOM 1259 C C . ARG A 1 167 ? -12.244 -6.605 1.128 1.00 94.19 167 ARG A C 1
ATOM 1261 O O . ARG A 1 167 ? -13.036 -6.226 1.993 1.00 94.19 167 ARG A O 1
ATOM 1268 N N . ARG A 1 168 ? -12.500 -7.650 0.332 1.00 93.69 168 ARG A N 1
ATOM 1269 C CA . ARG A 1 168 ? -13.699 -8.499 0.445 1.00 93.69 168 ARG A CA 1
ATOM 1270 C C . ARG A 1 168 ? -13.691 -9.373 1.697 1.00 93.69 168 ARG A C 1
ATOM 1272 O O . ARG A 1 168 ? -14.770 -9.602 2.226 1.00 93.69 168 ARG A O 1
ATOM 1279 N N . SER A 1 169 ? -12.533 -9.823 2.188 1.00 94.81 169 SER A N 1
ATOM 1280 C CA . SER A 1 169 ? -12.427 -10.606 3.431 1.00 94.81 169 SER A CA 1
ATOM 1281 C C . SER A 1 169 ? -12.414 -9.740 4.697 1.00 94.81 169 SER A C 1
ATOM 1283 O O . SER A 1 169 ? -12.959 -10.149 5.720 1.00 94.81 169 SER A O 1
ATOM 1285 N N . LEU A 1 170 ? -11.910 -8.502 4.632 1.00 93.56 170 LEU A N 1
ATOM 1286 C CA . LEU A 1 170 ? -12.012 -7.535 5.734 1.00 93.56 170 LEU A CA 1
ATOM 1287 C C . LEU A 1 170 ? -13.455 -7.069 5.999 1.00 93.56 170 LEU A C 1
ATOM 1289 O O . LEU A 1 170 ? -13.810 -6.830 7.151 1.00 93.56 170 LEU A O 1
ATOM 1293 N N . SER A 1 171 ? -14.302 -6.958 4.970 1.00 93.62 171 SER A N 1
ATOM 1294 C CA . SER A 1 171 ? -15.692 -6.498 5.129 1.00 93.62 171 SER A CA 1
ATOM 1295 C C . SER A 1 171 ? -16.566 -7.376 6.053 1.00 93.62 171 SER A C 1
ATOM 1297 O O . SER A 1 171 ? -17.234 -6.801 6.914 1.00 93.62 171 SER A O 1
ATOM 1299 N N . PRO A 1 172 ? -16.609 -8.722 5.935 1.00 94.88 172 PRO A N 1
ATOM 1300 C CA . PRO A 1 172 ? -17.351 -9.563 6.873 1.00 94.88 172 PRO A CA 1
ATOM 1301 C C . PRO A 1 172 ? -16.711 -9.580 8.265 1.00 94.88 172 PRO A C 1
ATOM 1303 O O . PRO A 1 172 ? -17.448 -9.553 9.242 1.00 94.88 172 PRO A O 1
ATOM 1306 N N . LEU A 1 173 ? -15.377 -9.520 8.381 1.00 95.62 173 LEU A N 1
ATOM 1307 C CA . LEU A 1 173 ? -14.699 -9.423 9.682 1.00 95.62 173 LEU A CA 1
ATOM 1308 C C . LEU A 1 173 ? -15.065 -8.126 10.426 1.00 95.62 173 LEU A C 1
ATOM 1310 O O . LEU A 1 173 ? -15.282 -8.143 11.634 1.00 95.62 173 LEU A O 1
ATOM 1314 N N . GLN A 1 174 ? -15.203 -7.000 9.717 1.00 94.50 174 GLN A N 1
ATOM 1315 C CA . GLN A 1 174 ? -15.698 -5.749 10.305 1.00 94.50 174 GLN A CA 1
ATOM 1316 C C . GLN A 1 174 ? -17.160 -5.859 10.768 1.00 94.50 174 GLN A C 1
ATOM 1318 O O . GLN A 1 174 ? -17.502 -5.335 11.829 1.00 94.50 174 GLN A O 1
ATOM 1323 N N . ALA A 1 175 ? -18.012 -6.566 10.018 1.00 94.81 175 ALA A N 1
ATOM 1324 C CA . ALA A 1 175 ? -19.394 -6.830 10.420 1.00 94.81 175 ALA A CA 1
ATOM 1325 C C . ALA A 1 175 ? -19.483 -7.783 11.629 1.00 94.81 175 ALA A C 1
ATOM 1327 O O . ALA A 1 175 ? -20.289 -7.557 12.529 1.00 94.81 175 ALA A O 1
ATOM 1328 N N . GLU A 1 176 ? -18.624 -8.802 11.695 1.00 96.06 176 GLU A N 1
ATOM 1329 C CA . GLU A 1 176 ? -18.519 -9.728 12.826 1.00 96.06 176 GLU A CA 1
ATOM 1330 C C . GLU A 1 176 ? -18.034 -9.013 14.096 1.00 96.06 176 GLU A C 1
ATOM 1332 O O . GLU A 1 176 ? -18.647 -9.159 15.151 1.00 96.06 176 GLU A O 1
ATOM 1337 N N . VAL A 1 177 ? -17.010 -8.157 13.997 1.00 96.75 177 VAL A N 1
ATOM 1338 C CA . VAL A 1 177 ? -16.549 -7.315 15.117 1.00 96.75 177 VAL A CA 1
ATOM 1339 C C . VAL A 1 177 ? -17.649 -6.361 15.596 1.00 96.75 177 VAL A C 1
ATOM 1341 O O . VAL A 1 177 ? -17.823 -6.199 16.804 1.00 96.75 177 VAL A O 1
ATOM 1344 N N . ALA A 1 178 ? -18.432 -5.767 14.688 1.00 95.50 178 ALA A N 1
ATOM 1345 C CA . ALA A 1 178 ? -19.576 -4.933 15.060 1.00 95.50 178 ALA A CA 1
ATOM 1346 C C . ALA A 1 178 ? -20.669 -5.742 15.789 1.00 95.50 178 ALA A C 1
ATOM 1348 O O . ALA A 1 178 ? -21.140 -5.320 16.845 1.00 95.50 178 ALA A O 1
ATOM 1349 N N . HIS A 1 179 ? -21.014 -6.928 15.280 1.00 97.31 179 HIS A N 1
ATOM 1350 C CA . HIS A 1 179 ? -21.988 -7.836 15.892 1.00 97.31 179 HIS A CA 1
ATOM 1351 C C . HIS A 1 179 ? -21.536 -8.334 17.278 1.00 97.31 179 HIS A C 1
ATOM 1353 O O . HIS A 1 179 ? -22.324 -8.343 18.222 1.00 97.31 179 HIS A O 1
ATOM 1359 N N . LEU A 1 180 ? -20.259 -8.695 17.441 1.00 96.88 180 LEU A N 1
ATOM 1360 C CA . LEU A 1 180 ? -19.680 -9.071 18.736 1.00 96.88 180 LEU A CA 1
ATOM 1361 C C . LEU A 1 180 ? -19.655 -7.888 19.719 1.00 96.88 180 LEU A C 1
ATOM 1363 O O . LEU A 1 180 ? -19.907 -8.077 20.910 1.00 96.88 180 LEU A O 1
ATOM 1367 N N . GLY A 1 181 ? -19.407 -6.670 19.229 1.00 97.06 181 GLY A N 1
ATOM 1368 C CA . GLY A 1 181 ? -19.515 -5.440 20.016 1.00 97.06 181 GLY A CA 1
ATOM 1369 C C . GLY A 1 181 ? -20.939 -5.181 20.517 1.00 97.06 181 GLY A C 1
ATOM 1370 O O . GLY A 1 181 ? -21.128 -4.869 21.694 1.00 97.06 181 GLY A O 1
ATOM 1371 N N . GLU A 1 182 ? -21.950 -5.373 19.665 1.00 96.75 182 GLU A N 1
ATOM 1372 C CA . GLU A 1 182 ? -23.354 -5.257 20.069 1.00 96.75 182 GLU A CA 1
ATOM 1373 C C . GLU A 1 182 ? -23.749 -6.359 21.064 1.00 96.75 182 GLU A C 1
ATOM 1375 O O . GLU A 1 182 ? -24.327 -6.063 22.110 1.00 96.75 182 GLU A O 1
ATOM 1380 N N . ALA A 1 183 ? -23.363 -7.613 20.812 1.00 96.19 183 ALA A N 1
ATOM 1381 C CA . ALA A 1 183 ? -23.609 -8.726 21.728 1.00 96.19 183 ALA A CA 1
ATOM 1382 C C . ALA A 1 183 ? -22.983 -8.487 23.117 1.00 96.19 183 ALA A C 1
ATOM 1384 O O . ALA A 1 183 ? -23.602 -8.790 24.138 1.00 96.19 183 ALA A O 1
ATOM 1385 N N . LEU A 1 184 ? -21.794 -7.875 23.184 1.00 97.31 184 LEU A N 1
ATOM 1386 C CA . LEU A 1 184 ? -21.156 -7.473 24.441 1.00 97.31 184 LEU A CA 1
ATOM 1387 C C . LEU A 1 184 ? -21.906 -6.321 25.139 1.00 97.31 184 LEU A C 1
ATOM 1389 O O . LEU A 1 184 ? -22.035 -6.332 26.366 1.00 97.31 184 LEU A O 1
ATOM 1393 N N . ALA A 1 185 ? -22.449 -5.356 24.393 1.00 95.88 185 ALA A N 1
ATOM 1394 C CA . ALA A 1 185 ? -23.299 -4.293 24.943 1.00 95.88 185 ALA A CA 1
ATOM 1395 C C . ALA A 1 185 ? -24.638 -4.839 25.491 1.00 95.88 185 ALA A C 1
ATOM 1397 O O . ALA A 1 185 ? -25.095 -4.435 26.565 1.00 95.88 185 ALA A O 1
ATOM 1398 N N . GLN A 1 186 ? -25.241 -5.814 24.806 1.00 95.81 186 GLN A N 1
ATOM 1399 C CA . GLN A 1 186 ? -26.428 -6.533 25.279 1.00 95.81 186 GLN A CA 1
ATOM 1400 C C . GLN A 1 186 ? -26.115 -7.382 26.531 1.00 95.81 186 GLN A C 1
ATOM 1402 O O . GLN A 1 186 ? -26.864 -7.346 27.507 1.00 95.81 186 GLN A O 1
ATOM 1407 N N . ALA A 1 187 ? -24.976 -8.082 26.566 1.00 95.75 187 ALA A N 1
ATOM 1408 C CA . ALA A 1 187 ? -24.561 -8.882 27.721 1.00 95.75 187 ALA A CA 1
ATOM 1409 C C . ALA A 1 187 ? -24.267 -8.024 28.966 1.00 95.75 187 ALA A C 1
ATOM 1411 O O . ALA A 1 187 ? -24.726 -8.343 30.062 1.00 95.75 187 ALA A O 1
ATOM 1412 N N . THR A 1 188 ? -23.549 -6.909 28.806 1.00 96.62 188 THR A N 1
ATOM 1413 C CA . THR A 1 188 ? -23.203 -5.999 29.915 1.00 96.62 188 THR A CA 1
ATOM 1414 C C . THR A 1 188 ? -24.415 -5.239 30.459 1.00 96.62 188 THR A C 1
ATOM 1416 O O . THR A 1 188 ? -24.562 -5.120 31.676 1.00 96.62 188 THR A O 1
ATOM 1419 N N . SER A 1 189 ? -25.338 -4.795 29.599 1.00 94.81 189 SER A N 1
ATOM 1420 C CA . SER A 1 189 ? -26.613 -4.212 30.050 1.00 94.81 189 SER A CA 1
ATOM 1421 C C . SER A 1 189 ? -27.522 -5.253 30.722 1.00 94.81 189 SER A C 1
ATOM 1423 O O . SER A 1 189 ? -28.128 -4.959 31.756 1.00 94.81 189 SER A O 1
ATOM 1425 N N . GLY A 1 190 ? -27.543 -6.495 30.225 1.00 96.38 190 GLY A N 1
ATOM 1426 C CA . GLY A 1 190 ? -28.196 -7.631 30.881 1.00 96.38 190 GLY A CA 1
ATOM 1427 C C . GLY A 1 190 ? -27.616 -7.942 32.267 1.00 96.38 190 GLY A C 1
ATOM 1428 O O . GLY A 1 190 ? -28.372 -8.121 33.224 1.00 96.38 190 GLY A O 1
ATOM 1429 N N . GLN A 1 191 ? -26.287 -7.927 32.409 1.00 97.06 191 GLN A N 1
ATOM 1430 C CA . GLN A 1 191 ? -25.595 -8.090 33.692 1.00 97.06 191 GLN A CA 1
ATOM 1431 C C . GLN A 1 191 ? -25.946 -6.963 34.674 1.00 97.06 191 GLN A C 1
ATOM 1433 O O . GLN A 1 191 ? -26.278 -7.246 35.825 1.00 97.06 191 GLN A O 1
ATOM 1438 N N . ALA A 1 192 ? -25.941 -5.702 34.230 1.00 94.94 192 ALA A N 1
ATOM 1439 C CA . ALA A 1 192 ? -26.333 -4.566 35.065 1.00 94.94 192 ALA A CA 1
ATOM 1440 C C . ALA A 1 192 ? -27.797 -4.675 35.536 1.00 94.94 192 ALA A C 1
ATOM 1442 O O . ALA A 1 192 ? -28.091 -4.455 36.712 1.00 94.94 192 ALA A O 1
ATOM 1443 N N . ALA A 1 193 ? -28.713 -5.092 34.655 1.00 94.75 193 ALA A N 1
ATOM 1444 C CA . ALA A 1 193 ? -30.111 -5.335 35.007 1.00 94.75 193 ALA A CA 1
ATOM 1445 C C . ALA A 1 193 ? -30.284 -6.511 35.989 1.00 94.75 193 ALA A C 1
ATOM 1447 O O . ALA A 1 193 ? -31.117 -6.440 36.896 1.00 94.75 193 ALA A O 1
ATOM 1448 N N . ALA A 1 194 ? -29.491 -7.579 35.854 1.00 94.44 194 ALA A N 1
ATOM 1449 C CA . ALA A 1 194 ? -29.477 -8.693 36.801 1.00 94.44 194 ALA A CA 1
ATOM 1450 C C . ALA A 1 194 ? -28.939 -8.268 38.179 1.00 94.44 194 ALA A C 1
ATOM 1452 O O . ALA A 1 194 ? -29.553 -8.578 39.199 1.00 94.44 194 ALA A O 1
ATOM 1453 N N . GLN A 1 195 ? -27.854 -7.491 38.220 1.00 97.19 195 GLN A N 1
ATOM 1454 C CA . GLN A 1 195 ? -27.276 -6.972 39.460 1.00 97.19 195 GLN A CA 1
ATOM 1455 C C . GLN A 1 195 ? -28.228 -5.998 40.174 1.00 97.19 195 GLN A C 1
ATOM 1457 O O 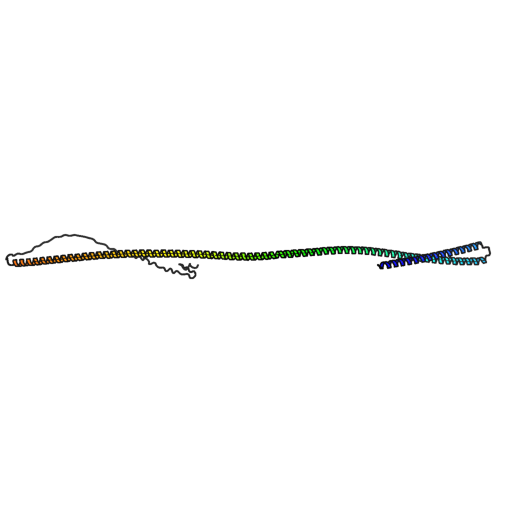. GLN A 1 195 ? -28.405 -6.092 41.387 1.00 97.19 195 GLN A O 1
ATOM 1462 N N . ALA A 1 196 ? -28.925 -5.131 39.431 1.00 95.00 196 ALA A N 1
ATOM 1463 C CA . ALA A 1 196 ? -29.970 -4.268 39.984 1.00 95.00 196 ALA A CA 1
ATOM 1464 C C . ALA A 1 196 ? -31.147 -5.068 40.580 1.00 95.00 196 ALA A C 1
ATOM 1466 O O . ALA A 1 196 ? -31.677 -4.692 41.625 1.00 95.00 196 ALA A O 1
ATOM 1467 N N . ARG A 1 197 ? -31.533 -6.197 39.963 1.00 97.56 197 ARG A N 1
ATOM 1468 C CA . ARG A 1 197 ? -32.551 -7.111 40.515 1.00 97.56 197 ARG A CA 1
ATOM 1469 C C . ARG A 1 197 ? -32.082 -7.808 41.792 1.00 97.56 197 ARG A C 1
ATOM 1471 O O . ARG A 1 197 ? -32.885 -7.940 42.708 1.00 97.56 197 ARG A O 1
ATOM 1478 N N . LEU A 1 198 ? -30.815 -8.222 41.876 1.00 97.06 198 LEU A N 1
ATOM 1479 C CA . LEU A 1 198 ? -30.250 -8.817 43.094 1.00 97.06 198 LEU A CA 1
ATOM 1480 C C . LEU A 1 198 ? -30.243 -7.812 44.255 1.00 97.06 198 LEU A C 1
ATOM 1482 O O . LEU A 1 198 ? -30.790 -8.114 45.309 1.00 97.06 198 LEU A O 1
ATOM 1486 N N . LEU A 1 199 ? -29.752 -6.589 44.030 1.00 97.25 199 LEU A N 1
ATOM 1487 C CA . LEU A 1 199 ? -29.775 -5.517 45.036 1.00 97.25 199 LEU A CA 1
ATOM 1488 C C . LEU A 1 199 ? -31.207 -5.163 45.479 1.00 97.25 199 LEU A C 1
ATOM 1490 O O . LEU A 1 199 ? -31.460 -4.937 46.661 1.00 97.25 199 LEU A O 1
ATOM 1494 N N . ALA A 1 200 ? -32.172 -5.149 44.552 1.00 95.69 200 ALA A N 1
ATOM 1495 C CA . ALA A 1 200 ? -33.580 -4.952 44.893 1.00 95.69 200 ALA A CA 1
ATOM 1496 C C . ALA A 1 200 ? -34.138 -6.104 45.751 1.00 95.69 200 ALA A C 1
ATOM 1498 O O . ALA A 1 200 ? -34.854 -5.847 46.721 1.00 95.69 200 ALA A O 1
ATOM 1499 N N . LEU A 1 201 ? -33.784 -7.356 45.436 1.00 96.38 201 LEU A N 1
ATOM 1500 C CA . LEU A 1 201 ? -34.169 -8.525 46.229 1.00 96.38 201 LEU A CA 1
ATOM 1501 C C . LEU A 1 201 ? -33.570 -8.469 47.639 1.00 96.38 201 LEU A C 1
ATOM 1503 O O . LEU A 1 201 ? -34.321 -8.608 48.600 1.00 96.38 201 LEU A O 1
ATOM 1507 N N . GLU A 1 202 ? -32.276 -8.175 47.783 1.00 97.25 202 GLU A N 1
ATOM 1508 C CA . GLU A 1 202 ? -31.607 -7.983 49.081 1.00 97.25 202 GLU A CA 1
ATOM 1509 C C . GLU A 1 202 ? -32.318 -6.921 49.935 1.00 97.25 202 GLU A C 1
ATOM 1511 O O . GLU A 1 202 ? -32.668 -7.178 51.090 1.00 97.25 202 GLU A O 1
ATOM 1516 N N . VAL A 1 203 ? -32.637 -5.759 49.349 1.00 97.25 203 VAL A N 1
ATOM 1517 C CA . VAL A 1 203 ? -33.397 -4.696 50.027 1.00 97.25 203 VAL A CA 1
ATOM 1518 C C . VAL A 1 203 ? -34.790 -5.173 50.455 1.00 97.25 203 VAL A C 1
ATOM 1520 O O . VAL A 1 203 ? -35.225 -4.836 51.560 1.00 97.25 203 VAL A O 1
ATOM 1523 N N . THR A 1 204 ? -35.489 -5.976 49.640 1.00 96.38 204 THR A N 1
ATOM 1524 C CA . THR A 1 204 ? -36.786 -6.553 50.041 1.00 96.38 204 THR A CA 1
ATOM 1525 C C . THR A 1 204 ? -36.653 -7.611 51.136 1.00 96.38 204 THR A C 1
ATOM 1527 O O . THR A 1 204 ? -37.425 -7.560 52.091 1.00 96.38 204 THR A O 1
ATOM 1530 N N . CYS A 1 205 ? -35.649 -8.492 51.083 1.00 95.94 205 CYS A N 1
ATOM 1531 C CA . CYS A 1 205 ? -35.376 -9.475 52.133 1.00 95.94 205 CYS A CA 1
ATOM 1532 C C . CYS A 1 205 ? -35.138 -8.767 53.471 1.00 95.94 205 CYS A C 1
ATOM 1534 O O . CYS A 1 205 ? -35.907 -8.966 54.412 1.00 95.94 205 CYS A O 1
ATOM 1536 N N . SER A 1 206 ? -34.198 -7.820 53.528 1.00 96.19 206 SER A N 1
ATOM 1537 C CA . SER A 1 206 ? -33.935 -7.055 54.751 1.00 96.19 206 SER A CA 1
ATOM 1538 C C . SER A 1 206 ? -35.067 -6.105 55.153 1.00 96.19 206 SER A C 1
ATOM 1540 O O . SER A 1 206 ? -35.101 -5.643 56.293 1.00 96.19 206 SER A O 1
ATOM 1542 N N . ALA A 1 207 ? -36.026 -5.791 54.277 1.00 93.81 207 ALA A N 1
ATOM 1543 C CA . ALA A 1 207 ? -37.288 -5.167 54.682 1.00 93.81 207 ALA A CA 1
ATOM 1544 C C . ALA A 1 207 ? -38.233 -6.180 55.357 1.00 93.81 207 ALA A C 1
ATOM 1546 O O . ALA A 1 207 ? -38.773 -5.877 56.420 1.00 93.81 207 ALA A O 1
ATOM 1547 N N . THR A 1 208 ? -38.384 -7.389 54.803 1.00 95.12 208 THR A N 1
ATOM 1548 C CA . THR A 1 208 ? -39.211 -8.454 55.400 1.00 95.12 208 THR A CA 1
ATOM 1549 C C . THR A 1 208 ? -38.661 -8.965 56.732 1.00 95.12 208 THR A C 1
ATOM 1551 O O . THR A 1 208 ? -39.442 -9.168 57.656 1.00 95.12 208 THR A O 1
ATOM 1554 N N . GLU A 1 209 ? -37.339 -9.071 56.894 1.00 95.00 209 GLU A N 1
ATOM 1555 C CA . GLU A 1 209 ? -36.689 -9.417 58.168 1.00 95.00 209 GLU A CA 1
ATOM 1556 C C . GLU A 1 209 ? -36.991 -8.373 59.251 1.00 95.00 209 GLU A C 1
ATOM 1558 O O . GLU A 1 209 ? -37.414 -8.715 60.355 1.00 95.00 209 GLU A O 1
ATOM 1563 N N . ARG A 1 210 ? -36.853 -7.079 58.927 1.00 94.50 210 ARG A N 1
ATOM 1564 C CA . ARG A 1 210 ? -37.197 -5.984 59.850 1.00 94.50 210 ARG A CA 1
ATOM 1565 C C . ARG A 1 210 ? -38.688 -5.958 60.189 1.00 94.50 210 ARG A C 1
ATOM 1567 O O . ARG A 1 210 ? -39.027 -5.701 61.340 1.00 94.50 210 ARG A O 1
ATOM 1574 N N . ALA A 1 211 ? -39.566 -6.255 59.231 1.00 92.69 211 ALA A N 1
ATOM 1575 C CA . ALA A 1 211 ? -41.003 -6.371 59.476 1.00 92.69 211 ALA A CA 1
ATOM 1576 C C . ALA A 1 211 ? -41.346 -7.577 60.372 1.00 92.69 211 ALA A C 1
ATOM 1578 O O . ALA A 1 211 ? -42.172 -7.450 61.274 1.00 92.69 211 ALA A O 1
ATOM 1579 N N . ALA A 1 212 ? -40.680 -8.721 60.185 1.00 92.50 212 ALA A N 1
ATOM 1580 C CA . ALA A 1 212 ? -40.844 -9.899 61.035 1.00 92.50 212 ALA A CA 1
ATOM 1581 C C . ALA A 1 212 ? -40.373 -9.635 62.476 1.00 92.50 212 ALA A C 1
ATOM 1583 O O . ALA A 1 212 ? -41.104 -9.934 63.418 1.00 92.50 212 ALA A O 1
ATOM 1584 N N . LEU A 1 213 ? -39.206 -9.003 62.651 1.00 94.38 213 LEU A N 1
ATOM 1585 C CA . LEU A 1 213 ? -38.686 -8.601 63.964 1.00 94.38 213 LEU A CA 1
ATOM 1586 C C . LEU A 1 213 ? -39.589 -7.567 64.658 1.00 94.38 213 LEU A C 1
ATOM 1588 O O . LEU A 1 213 ? -39.795 -7.652 65.869 1.00 94.38 213 LEU A O 1
ATOM 1592 N N . ALA A 1 214 ? -40.166 -6.621 63.909 1.00 92.06 214 ALA A N 1
ATOM 1593 C CA . ALA A 1 214 ? -41.151 -5.679 64.441 1.00 92.06 214 ALA A CA 1
ATOM 1594 C C . ALA A 1 214 ? -42.427 -6.399 64.911 1.00 92.06 214 ALA A C 1
ATOM 1596 O O . ALA A 1 214 ? -42.851 -6.205 66.047 1.00 92.06 214 ALA A O 1
ATOM 1597 N N . ALA A 1 215 ? -42.981 -7.302 64.095 1.00 92.19 215 ALA A N 1
ATOM 1598 C CA . ALA A 1 215 ? -44.160 -8.090 64.457 1.00 92.19 215 ALA A CA 1
ATOM 1599 C C . ALA A 1 215 ? -43.901 -9.044 65.644 1.00 92.19 215 ALA A C 1
ATOM 1601 O O . ALA A 1 215 ? -44.799 -9.311 66.442 1.00 92.19 215 ALA A O 1
ATOM 1602 N N . GLU A 1 216 ? -42.678 -9.558 65.802 1.00 93.81 216 GLU A N 1
ATOM 1603 C CA . GLU A 1 216 ? -42.282 -10.340 66.978 1.00 93.81 216 GLU A CA 1
ATOM 1604 C C . GLU A 1 216 ? -42.176 -9.462 68.238 1.00 93.81 216 GLU A C 1
ATOM 1606 O O . GLU A 1 216 ? -42.616 -9.871 69.315 1.00 93.81 216 GLU A O 1
ATOM 1611 N N . ALA A 1 217 ? -41.655 -8.237 68.111 1.00 91.50 217 ALA A N 1
ATOM 1612 C CA . ALA A 1 217 ? -41.621 -7.264 69.200 1.00 91.50 217 ALA A CA 1
ATOM 1613 C C . ALA A 1 217 ? -43.035 -6.818 69.622 1.00 91.50 217 ALA A C 1
ATOM 1615 O O . ALA A 1 217 ? -43.310 -6.739 70.819 1.00 91.50 217 ALA A O 1
ATOM 1616 N N . GLU A 1 218 ? -43.952 -6.609 68.672 1.00 92.75 218 GLU A N 1
ATOM 1617 C CA . GLU A 1 218 ? -45.372 -6.341 68.944 1.00 92.75 218 GLU A CA 1
ATOM 1618 C C . GLU A 1 218 ? -46.037 -7.513 69.677 1.00 92.75 218 GLU A C 1
ATOM 1620 O O . GLU A 1 218 ? -46.687 -7.303 70.700 1.00 92.75 218 GLU A O 1
ATOM 1625 N N . ARG A 1 219 ? -45.817 -8.761 69.233 1.00 92.75 219 ARG A N 1
ATOM 1626 C CA . ARG A 1 219 ? -46.322 -9.963 69.929 1.00 92.75 219 ARG A CA 1
ATOM 1627 C C . ARG A 1 219 ? -45.815 -10.052 71.367 1.00 92.75 219 ARG A C 1
ATOM 1629 O O . ARG A 1 219 ? -46.623 -10.238 72.271 1.00 92.75 219 ARG A O 1
ATOM 1636 N N . LYS A 1 220 ? -44.514 -9.845 71.592 1.00 92.00 220 LYS A N 1
ATOM 1637 C CA . LYS A 1 220 ? -43.913 -9.814 72.938 1.00 92.00 220 LYS A CA 1
ATOM 1638 C C . LYS A 1 220 ? -44.455 -8.660 73.788 1.00 92.00 220 LYS A C 1
ATOM 1640 O O . LYS A 1 220 ? -44.659 -8.828 74.987 1.00 92.00 220 LYS A O 1
ATOM 1645 N N . GLY A 1 221 ? -44.744 -7.510 73.175 1.00 90.81 221 GLY A N 1
ATOM 1646 C CA . GLY A 1 221 ? -45.436 -6.390 73.815 1.00 90.81 221 GLY A CA 1
ATOM 1647 C C . GLY A 1 221 ? -46.863 -6.746 74.245 1.00 90.81 221 GLY A C 1
ATOM 1648 O O . GLY A 1 221 ? -47.253 -6.452 75.374 1.00 90.81 221 GLY A O 1
ATOM 1649 N N . HIS A 1 222 ? -47.621 -7.441 73.393 1.00 90.69 222 HIS A N 1
ATOM 1650 C CA . HIS A 1 222 ? -48.957 -7.939 73.723 1.00 90.69 222 HIS A CA 1
ATOM 1651 C C . HIS A 1 222 ? -48.933 -9.029 74.805 1.00 90.69 222 HIS A C 1
ATOM 1653 O O . HIS A 1 222 ? -49.750 -8.970 75.722 1.00 90.69 222 HIS A O 1
ATOM 1659 N N . GLU A 1 223 ? -47.990 -9.975 74.771 1.00 91.06 223 GLU A N 1
ATOM 1660 C CA . GLU A 1 223 ? -47.801 -10.953 75.855 1.00 91.06 223 GLU A CA 1
ATOM 1661 C C . GLU A 1 223 ? -47.456 -10.269 77.183 1.00 91.06 223 GLU A C 1
ATOM 1663 O O . GLU A 1 223 ? -48.054 -10.589 78.208 1.00 91.06 223 GLU A O 1
ATOM 1668 N N . ALA A 1 224 ? -46.554 -9.282 77.176 1.00 88.06 224 ALA A N 1
ATOM 1669 C CA . ALA A 1 224 ? -46.210 -8.512 78.370 1.00 88.06 224 ALA A CA 1
ATOM 1670 C C . ALA A 1 224 ? -47.407 -7.707 78.910 1.00 88.06 224 ALA A C 1
ATOM 1672 O O . ALA A 1 224 ? -47.624 -7.671 80.121 1.00 88.06 224 ALA A O 1
ATOM 1673 N N . ALA A 1 225 ? -48.222 -7.113 78.032 1.00 88.50 225 ALA A N 1
ATOM 1674 C CA . ALA A 1 225 ? -49.446 -6.410 78.416 1.00 88.50 225 ALA A CA 1
ATOM 1675 C C . ALA A 1 225 ? -50.507 -7.363 78.998 1.00 88.50 225 ALA A C 1
ATOM 1677 O O . ALA A 1 225 ? -51.136 -7.041 80.004 1.00 88.50 225 ALA A O 1
ATOM 1678 N N . LEU A 1 226 ? -50.671 -8.562 78.425 1.00 91.19 226 LEU A N 1
ATOM 1679 C CA . LEU A 1 226 ? -51.551 -9.605 78.963 1.00 91.19 226 LEU A CA 1
ATOM 1680 C C . LEU A 1 226 ? -51.040 -10.153 80.305 1.00 91.19 226 LEU A C 1
ATOM 1682 O O . LEU A 1 226 ? -51.837 -10.389 81.214 1.00 91.19 226 LEU A O 1
ATOM 1686 N N . ALA A 1 227 ? -49.726 -10.313 80.470 1.00 87.50 227 ALA A N 1
ATOM 1687 C CA . ALA A 1 227 ? -49.113 -10.715 81.735 1.00 87.50 227 ALA A CA 1
ATOM 1688 C C . ALA A 1 227 ? -49.298 -9.644 82.825 1.00 87.50 227 ALA A C 1
ATOM 1690 O O . ALA A 1 227 ? -49.637 -9.979 83.960 1.00 87.50 227 ALA A O 1
ATOM 1691 N N . ALA A 1 228 ? -49.159 -8.360 82.478 1.00 86.44 228 ALA A N 1
ATOM 1692 C CA . ALA A 1 228 ? -49.442 -7.245 83.380 1.00 86.44 228 ALA A CA 1
ATOM 1693 C C . ALA A 1 228 ? -50.927 -7.207 83.777 1.00 86.44 228 ALA A C 1
ATOM 1695 O O . ALA A 1 228 ? -51.239 -7.271 84.963 1.00 86.44 228 ALA A O 1
ATOM 1696 N N . PHE A 1 229 ? -51.843 -7.219 82.803 1.00 88.00 229 PHE A N 1
ATOM 1697 C CA . PHE A 1 229 ? -53.289 -7.191 83.043 1.00 88.00 229 PHE A CA 1
ATOM 1698 C C . PHE A 1 229 ? -53.781 -8.392 83.866 1.00 88.00 229 PHE A C 1
ATOM 1700 O O . PHE A 1 229 ? -54.592 -8.240 84.777 1.00 88.00 229 PHE A O 1
ATOM 1707 N N . THR A 1 230 ? -53.268 -9.600 83.605 1.00 89.00 230 THR A N 1
ATOM 1708 C CA . THR A 1 230 ? -53.609 -10.783 84.418 1.00 89.00 230 THR A CA 1
ATOM 1709 C C . THR A 1 230 ? -52.962 -10.754 85.805 1.00 89.00 230 THR A C 1
ATOM 1711 O O . THR A 1 230 ? -53.548 -11.282 86.752 1.00 89.00 230 THR A O 1
ATOM 1714 N N . GLY A 1 231 ? -51.809 -10.097 85.966 1.00 85.25 231 GLY A N 1
ATOM 1715 C CA . GLY A 1 231 ? -51.220 -9.774 87.266 1.00 85.25 231 GLY A CA 1
ATOM 1716 C C . GLY A 1 231 ? -52.080 -8.798 88.074 1.00 85.25 231 GLY A C 1
ATOM 1717 O O . GLY A 1 231 ? -52.406 -9.082 89.225 1.00 85.25 231 GLY A O 1
ATOM 1718 N N . GLU A 1 232 ? -52.518 -7.698 87.460 1.00 86.06 232 GLU A N 1
ATOM 1719 C CA . GLU A 1 232 ? -53.426 -6.712 88.061 1.00 86.06 232 GLU A CA 1
ATOM 1720 C C . GLU A 1 232 ? -54.779 -7.336 88.429 1.00 86.06 232 GLU A C 1
ATOM 1722 O O . GLU A 1 232 ? -55.253 -7.160 89.550 1.00 86.06 232 GLU A O 1
ATOM 1727 N N . ALA A 1 233 ? -55.366 -8.147 87.543 1.00 83.75 233 ALA A N 1
ATOM 1728 C CA . ALA A 1 233 ? -56.612 -8.864 87.814 1.00 83.75 233 ALA A CA 1
ATOM 1729 C C . ALA A 1 233 ? -56.479 -9.860 88.983 1.00 83.75 233 ALA A C 1
ATOM 1731 O O . ALA A 1 233 ? -57.388 -9.968 89.809 1.00 83.75 233 ALA A O 1
ATOM 1732 N N . ARG A 1 234 ? -55.335 -10.553 89.110 1.00 87.38 234 ARG A N 1
ATOM 1733 C CA . ARG A 1 234 ? -55.034 -11.403 90.277 1.00 87.38 234 ARG A CA 1
ATOM 1734 C C . ARG A 1 234 ? -54.884 -10.578 91.552 1.00 87.38 234 ARG A C 1
ATOM 1736 O O . ARG A 1 234 ? -55.495 -10.931 92.556 1.00 87.38 234 ARG A O 1
ATOM 1743 N N . ALA A 1 235 ? -54.149 -9.467 91.512 1.00 82.81 235 ALA A N 1
ATOM 1744 C CA . ALA A 1 235 ? -53.982 -8.577 92.660 1.00 82.81 235 ALA A CA 1
ATOM 1745 C C . ALA A 1 235 ? -55.325 -7.984 93.130 1.00 82.81 235 ALA A C 1
ATOM 1747 O O . ALA A 1 235 ? -55.614 -7.990 94.326 1.00 82.81 235 ALA A O 1
ATOM 1748 N N . ALA A 1 236 ? -56.185 -7.562 92.199 1.00 84.19 236 ALA A N 1
ATOM 1749 C CA . ALA A 1 236 ? -57.535 -7.087 92.489 1.00 84.19 236 ALA A CA 1
ATOM 1750 C C . ALA A 1 236 ? -58.439 -8.199 93.051 1.00 84.19 236 ALA A C 1
ATOM 1752 O O . ALA A 1 236 ? -59.196 -7.958 93.990 1.00 84.19 236 ALA A O 1
ATOM 1753 N N . SER A 1 237 ? -58.333 -9.431 92.538 1.00 85.75 237 SER A N 1
ATOM 1754 C CA . SER A 1 237 ? -59.053 -10.596 93.073 1.00 85.75 237 SER A CA 1
ATOM 1755 C C . SER A 1 237 ? -58.581 -10.975 94.483 1.00 85.75 237 SER A C 1
ATOM 1757 O O . SER A 1 237 ? -59.398 -11.327 95.337 1.00 85.75 237 SER A O 1
ATOM 1759 N N . GLU A 1 238 ? -57.278 -10.891 94.758 1.00 86.94 238 GLU A N 1
ATOM 1760 C CA . GLU A 1 238 ? -56.738 -11.059 96.106 1.00 86.94 238 GLU A CA 1
ATOM 1761 C C . GLU A 1 238 ? -57.224 -9.956 97.044 1.00 86.94 238 GLU A C 1
ATOM 1763 O O . GLU A 1 238 ? -57.633 -10.255 98.165 1.00 86.94 238 GLU A O 1
ATOM 1768 N N . GLU A 1 239 ? -57.216 -8.693 96.610 1.00 86.25 239 GLU A N 1
ATOM 1769 C CA . GLU A 1 239 ? -57.706 -7.589 97.432 1.00 86.25 239 GLU A CA 1
ATOM 1770 C C . GLU A 1 239 ? -59.208 -7.722 97.708 1.00 86.25 239 GLU A C 1
ATOM 1772 O O . GLU A 1 239 ? -59.632 -7.555 98.850 1.00 86.25 239 GLU A O 1
ATOM 1777 N N . ALA A 1 240 ? -60.008 -8.121 96.715 1.00 84.44 240 ALA A N 1
ATOM 1778 C CA . ALA A 1 240 ? -61.421 -8.437 96.894 1.00 84.44 240 ALA A CA 1
ATOM 1779 C C . ALA A 1 240 ? -61.625 -9.562 97.925 1.00 84.44 240 ALA A C 1
ATOM 1781 O O . ALA A 1 240 ? -62.429 -9.404 98.840 1.00 84.44 240 ALA A O 1
ATOM 1782 N N . SER A 1 241 ? -60.841 -10.647 97.864 1.00 88.56 241 SER A N 1
ATOM 1783 C CA . SER A 1 241 ? -60.894 -11.726 98.865 1.00 88.56 241 SER A CA 1
ATOM 1784 C C . SER A 1 241 ? -60.445 -11.267 100.261 1.00 88.56 241 SER A C 1
ATOM 1786 O O . SER A 1 241 ? -61.014 -11.693 101.268 1.00 88.56 241 SER A O 1
ATOM 1788 N N . ARG A 1 242 ? -59.456 -10.367 100.361 1.00 86.75 242 ARG A N 1
ATOM 1789 C CA . ARG A 1 242 ? -59.031 -9.756 101.636 1.00 86.75 242 ARG A CA 1
ATOM 1790 C C . ARG A 1 242 ? -60.133 -8.858 102.212 1.00 86.75 242 ARG A C 1
ATOM 1792 O O . ARG A 1 242 ? -60.431 -8.973 103.399 1.00 86.75 242 ARG A O 1
ATOM 1799 N N . ARG A 1 243 ? -60.776 -8.025 101.383 1.00 87.00 243 ARG A N 1
ATOM 1800 C CA . ARG A 1 243 ? -61.933 -7.189 101.756 1.00 87.00 243 ARG A CA 1
ATOM 1801 C C . ARG A 1 243 ? -63.122 -8.047 102.191 1.00 87.00 243 ARG A C 1
ATOM 1803 O O . ARG A 1 243 ? -63.720 -7.762 103.221 1.00 87.00 243 ARG A O 1
ATOM 1810 N N . GLU A 1 244 ? -63.425 -9.129 101.477 1.00 89.00 244 GLU A N 1
ATOM 1811 C CA . GLU A 1 244 ? -64.495 -10.063 101.844 1.00 89.00 244 GLU A CA 1
ATOM 1812 C C . GLU A 1 244 ? -64.216 -10.744 103.193 1.00 89.00 244 GLU A C 1
ATOM 1814 O O . GLU A 1 244 ? -65.083 -10.763 104.065 1.00 89.00 244 GLU A O 1
ATOM 1819 N N . LYS A 1 245 ? -62.993 -11.245 103.415 1.00 85.06 245 LYS A N 1
ATOM 1820 C CA . LYS A 1 245 ? -62.583 -11.818 104.710 1.00 85.06 245 LYS A CA 1
ATOM 1821 C C . LYS A 1 245 ? -62.682 -10.794 105.843 1.00 85.06 245 LYS A C 1
ATOM 1823 O O . LYS A 1 245 ? -63.165 -11.142 106.917 1.00 85.06 245 LYS A O 1
ATOM 1828 N N . ALA A 1 246 ? -62.289 -9.543 105.600 1.00 83.31 246 ALA A N 1
ATOM 1829 C CA . ALA A 1 246 ? -62.432 -8.458 106.569 1.00 83.31 246 ALA A CA 1
ATOM 1830 C C . ALA A 1 246 ? -63.908 -8.136 106.875 1.00 83.31 246 ALA A C 1
ATOM 1832 O O . ALA A 1 246 ? -64.257 -7.971 108.039 1.00 83.31 246 ALA A O 1
ATOM 1833 N N . LEU A 1 247 ? -64.787 -8.119 105.866 1.00 87.06 247 LEU A N 1
ATOM 1834 C CA . LEU A 1 247 ? -66.231 -7.923 106.051 1.00 87.06 247 LEU A CA 1
ATOM 1835 C C . LEU A 1 247 ? -66.879 -9.087 106.814 1.00 87.06 247 LEU A C 1
ATOM 1837 O O . LEU A 1 247 ? -67.651 -8.844 107.736 1.00 87.06 247 LEU A O 1
ATOM 1841 N N . ARG A 1 248 ? -66.529 -10.342 106.498 1.00 86.25 248 ARG A N 1
ATOM 1842 C CA . ARG A 1 248 ? -66.989 -11.525 107.249 1.00 86.25 248 ARG A CA 1
ATOM 1843 C C . ARG A 1 248 ? -66.521 -11.486 108.711 1.00 86.25 248 ARG A C 1
ATOM 1845 O O . ARG A 1 248 ? -67.307 -11.781 109.602 1.00 86.25 248 ARG A O 1
ATOM 1852 N N . ALA A 1 249 ? -65.276 -11.074 108.968 1.00 82.19 249 ALA A N 1
ATOM 1853 C CA . ALA A 1 249 ? -64.755 -10.903 110.326 1.00 82.19 249 ALA A CA 1
ATOM 1854 C C . ALA A 1 249 ? -65.434 -9.744 111.082 1.00 82.19 249 ALA A C 1
ATOM 1856 O O . ALA A 1 249 ? -65.727 -9.876 112.267 1.00 82.19 249 ALA A O 1
ATOM 1857 N N . ALA A 1 250 ? -65.732 -8.63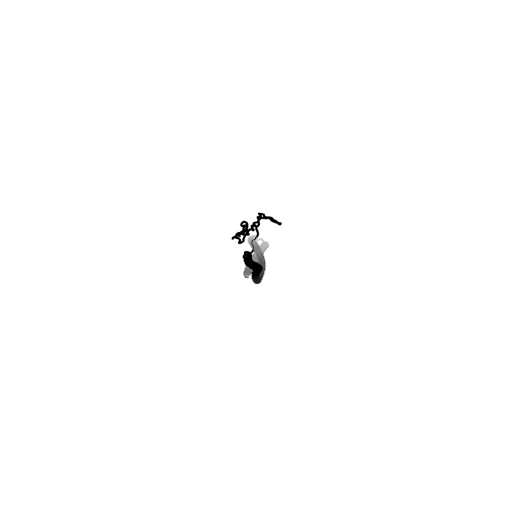1 110.403 1.00 80.75 250 ALA A N 1
ATOM 1858 C CA . ALA A 1 250 ? -66.464 -7.506 110.982 1.00 80.75 250 ALA A CA 1
ATOM 1859 C C . ALA A 1 250 ? -67.924 -7.866 111.307 1.00 80.75 250 ALA A C 1
ATOM 1861 O O . ALA A 1 250 ? -68.419 -7.478 112.362 1.00 80.75 250 ALA A O 1
ATOM 1862 N N . LEU A 1 251 ? -68.590 -8.647 110.448 1.00 84.88 251 LEU A N 1
ATOM 1863 C CA . LEU A 1 251 ? -69.926 -9.193 110.709 1.00 84.88 251 LEU A CA 1
ATOM 1864 C C . LEU A 1 251 ? -69.915 -10.133 111.918 1.00 84.88 251 LEU A C 1
ATOM 1866 O O . LEU A 1 251 ? -70.676 -9.903 112.849 1.00 84.88 251 LEU A O 1
ATOM 1870 N N . ALA A 1 252 ? -68.995 -11.101 111.970 1.00 81.12 252 ALA A N 1
ATOM 1871 C CA . ALA A 1 252 ? -68.855 -11.995 113.123 1.00 81.12 252 ALA A CA 1
ATOM 1872 C C . ALA A 1 252 ? -68.543 -11.233 114.430 1.00 81.12 252 ALA A C 1
ATOM 1874 O O . ALA A 1 252 ? -69.053 -11.581 115.492 1.00 81.12 252 ALA A O 1
ATOM 1875 N N . GLY A 1 253 ? -67.749 -10.157 114.363 1.00 80.06 253 GLY A N 1
ATOM 1876 C CA . GLY A 1 253 ? -67.504 -9.264 115.500 1.00 80.06 253 GLY A CA 1
ATOM 1877 C C . GLY A 1 253 ? -68.747 -8.476 115.934 1.00 80.06 253 GLY A C 1
ATOM 1878 O O . GLY A 1 253 ? -68.992 -8.328 117.129 1.00 80.06 253 GLY A O 1
ATOM 1879 N N . ALA A 1 254 ? -69.561 -8.006 114.985 1.00 76.88 254 ALA A N 1
ATOM 1880 C CA . ALA A 1 254 ? -70.828 -7.335 115.272 1.00 76.88 254 ALA A CA 1
ATOM 1881 C C . ALA A 1 254 ? -71.884 -8.301 115.840 1.00 76.88 254 ALA A C 1
ATOM 1883 O O . ALA A 1 254 ? -72.632 -7.928 116.741 1.00 76.88 254 ALA A O 1
ATOM 1884 N N . GLU A 1 255 ? -71.918 -9.547 115.363 1.00 83.19 255 GLU A N 1
ATOM 1885 C CA . GLU A 1 255 ? -72.751 -10.621 115.911 1.00 83.19 255 GLU A CA 1
ATOM 1886 C C . GLU A 1 255 ? -72.317 -10.991 117.335 1.00 83.19 255 GLU A C 1
ATOM 1888 O O . GLU A 1 255 ? -73.172 -11.067 118.213 1.00 83.19 255 GLU A O 1
ATOM 1893 N N . ALA A 1 256 ? -71.011 -11.108 117.602 1.00 76.25 256 ALA A N 1
ATOM 1894 C CA . ALA A 1 256 ? -70.481 -11.359 118.944 1.00 76.25 256 ALA A CA 1
ATOM 1895 C C 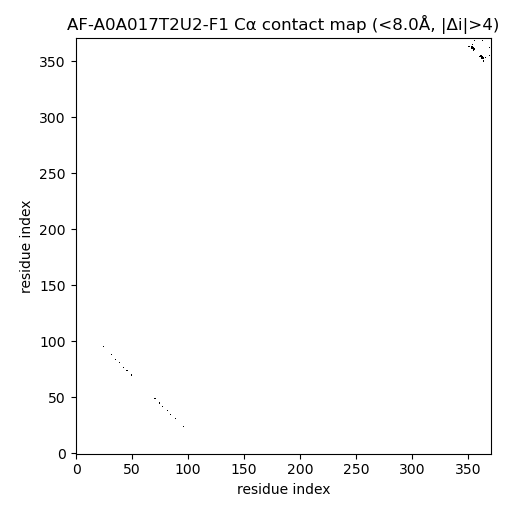. ALA A 1 256 ? -70.824 -10.228 119.935 1.00 76.25 256 ALA A C 1
ATOM 1897 O O . ALA A 1 256 ? -71.319 -10.493 121.032 1.00 76.25 256 ALA A O 1
ATOM 1898 N N . LEU A 1 257 ? -70.640 -8.963 119.532 1.00 78.75 257 LEU A N 1
ATOM 1899 C CA . LEU A 1 257 ? -71.047 -7.793 120.325 1.00 78.75 257 LEU A CA 1
ATOM 1900 C C . LEU A 1 257 ? -72.566 -7.736 120.537 1.00 78.75 257 LEU A C 1
ATOM 1902 O O . LEU A 1 257 ? -73.031 -7.308 121.594 1.00 78.75 257 LEU A O 1
ATOM 1906 N N . ARG A 1 258 ? -73.355 -8.188 119.555 1.00 83.44 258 ARG A N 1
ATOM 1907 C CA . ARG A 1 258 ? -74.807 -8.312 119.691 1.00 83.44 258 ARG A CA 1
ATOM 1908 C C . ARG A 1 258 ? -75.182 -9.404 120.693 1.00 83.44 258 ARG A C 1
ATOM 1910 O O . ARG A 1 258 ? -76.031 -9.139 121.538 1.00 83.44 258 ARG A O 1
ATOM 1917 N N . THR A 1 259 ? -74.566 -10.587 120.648 1.00 79.56 259 THR A N 1
ATOM 1918 C CA . THR A 1 259 ? -74.830 -11.646 121.637 1.00 79.56 259 THR A CA 1
ATOM 1919 C C . THR A 1 259 ? -74.405 -11.224 123.040 1.00 79.56 259 THR A C 1
ATOM 1921 O O . THR A 1 259 ? -75.187 -11.385 123.968 1.00 79.56 259 THR A O 1
ATOM 1924 N N . GLU A 1 260 ? -73.248 -10.571 123.193 1.00 78.31 260 GLU A N 1
ATOM 1925 C CA . GLU A 1 260 ? -72.797 -10.013 124.476 1.00 78.31 260 GLU A CA 1
ATOM 1926 C C . GLU A 1 260 ? -73.766 -8.927 124.992 1.00 78.31 260 GLU A C 1
ATOM 1928 O O . GLU A 1 260 ? -74.050 -8.841 126.187 1.00 78.31 260 GLU A O 1
ATOM 1933 N N . GLY A 1 261 ? -74.323 -8.110 124.089 1.00 77.56 261 GLY A N 1
ATOM 1934 C CA . GLY A 1 261 ? -75.367 -7.133 124.399 1.00 77.56 261 GLY A CA 1
ATOM 1935 C C . GLY A 1 261 ? -76.692 -7.775 124.825 1.00 77.56 261 GLY A C 1
ATOM 1936 O O . GLY A 1 261 ? -77.277 -7.354 125.821 1.00 77.56 261 GLY A O 1
ATOM 1937 N N . GLU A 1 262 ? -77.154 -8.810 124.119 1.00 80.56 262 GLU A N 1
ATOM 1938 C CA . GLU A 1 262 ? -78.366 -9.567 124.465 1.00 80.56 262 GLU A CA 1
ATOM 1939 C C . GLU A 1 262 ? -78.202 -10.347 125.785 1.00 80.56 262 GLU A C 1
ATOM 1941 O O . GLU A 1 262 ? -79.144 -10.415 126.575 1.00 80.56 262 GLU A O 1
ATOM 1946 N N . GLU A 1 263 ? -77.011 -10.874 126.080 1.00 75.50 263 GLU A N 1
ATOM 1947 C CA . GLU A 1 263 ? -76.680 -11.512 127.361 1.00 75.50 263 GLU A CA 1
ATOM 1948 C C . GLU A 1 263 ? -76.647 -10.509 128.516 1.00 75.50 263 GLU A C 1
ATOM 1950 O O . GLU A 1 263 ? -77.285 -10.748 129.541 1.00 75.50 263 GLU A O 1
ATOM 1955 N N . LYS A 1 264 ? -76.000 -9.348 128.346 1.00 78.50 264 LYS A N 1
ATOM 1956 C CA . LYS A 1 264 ? -76.027 -8.265 129.347 1.00 78.50 264 LYS A CA 1
ATOM 1957 C C . LYS A 1 264 ? -77.442 -7.735 129.583 1.00 78.50 264 LYS A C 1
ATOM 1959 O O . LYS A 1 264 ? -77.800 -7.448 130.723 1.00 78.50 264 LYS A O 1
ATOM 1964 N N . LEU A 1 265 ? -78.268 -7.657 128.537 1.00 76.38 265 LEU A N 1
ATOM 1965 C CA . LEU A 1 265 ? -79.675 -7.276 128.665 1.00 76.38 265 LEU A CA 1
ATOM 1966 C C . LEU A 1 265 ? -80.477 -8.333 129.443 1.00 76.38 265 LEU A C 1
ATOM 1968 O O . LEU A 1 265 ? -81.287 -7.970 130.291 1.00 76.38 265 LEU A O 1
ATOM 1972 N N . ARG A 1 266 ? -80.234 -9.632 129.209 1.00 77.69 266 ARG A N 1
ATOM 1973 C CA . ARG A 1 266 ? -80.835 -10.723 130.001 1.00 77.69 266 ARG A CA 1
ATOM 1974 C C . ARG A 1 266 ? -80.385 -10.682 131.461 1.00 77.69 266 ARG A C 1
ATOM 1976 O O . ARG A 1 266 ? -81.236 -10.793 132.335 1.00 77.69 266 ARG A O 1
ATOM 1983 N N . ALA A 1 267 ? -79.095 -10.473 131.725 1.00 75.12 267 ALA A N 1
ATOM 1984 C CA . ALA A 1 267 ? -78.559 -10.357 133.080 1.00 75.12 267 ALA A CA 1
ATOM 1985 C C . ALA A 1 267 ? -79.206 -9.188 133.841 1.00 75.12 267 ALA A C 1
ATOM 1987 O O . ALA A 1 267 ? -79.768 -9.401 134.910 1.00 75.12 267 ALA A O 1
ATOM 1988 N N . GLY A 1 268 ? -79.249 -7.989 133.248 1.00 74.88 268 GLY A N 1
ATOM 1989 C CA . GLY A 1 268 ? -79.925 -6.833 133.849 1.00 74.88 268 GLY A CA 1
ATOM 1990 C C . GLY A 1 268 ? -81.441 -7.021 134.017 1.00 74.88 268 GLY A C 1
ATOM 1991 O O . GLY A 1 268 ? -82.029 -6.508 134.966 1.00 74.88 268 GLY A O 1
ATOM 1992 N N . LEU A 1 269 ? -82.097 -7.791 133.141 1.00 78.25 269 LEU A N 1
ATOM 1993 C CA . LEU A 1 269 ? -83.507 -8.164 133.313 1.00 78.25 269 LEU A CA 1
ATOM 1994 C C . LEU A 1 269 ? -83.719 -9.168 134.456 1.00 78.25 269 LEU A C 1
ATOM 1996 O O . LEU A 1 269 ? -84.750 -9.084 135.122 1.00 78.25 269 LEU A O 1
ATOM 2000 N N . GLU A 1 270 ? -82.771 -10.071 134.720 1.00 76.19 270 GLU A N 1
ATOM 2001 C CA . GLU A 1 270 ? -82.798 -10.926 135.915 1.00 76.19 270 GLU A CA 1
ATOM 2002 C C . GLU A 1 270 ? -82.472 -10.148 137.195 1.00 76.19 270 GLU A C 1
ATOM 2004 O O . GLU A 1 270 ? -83.179 -10.321 138.181 1.00 76.19 270 GLU A O 1
ATOM 2009 N N . GLU A 1 271 ? -81.520 -9.210 137.183 1.00 73.50 271 GLU A N 1
ATOM 2010 C CA . GLU A 1 271 ? -81.283 -8.294 138.315 1.00 73.50 271 GLU A CA 1
ATOM 2011 C C . GLU A 1 271 ? -82.535 -7.462 138.651 1.00 73.50 271 GLU A C 1
ATOM 2013 O O . GLU A 1 271 ? -82.869 -7.251 139.816 1.00 73.50 271 GLU A O 1
ATOM 2018 N N . VAL A 1 272 ? -83.293 -7.029 137.637 1.00 75.31 272 VAL A N 1
ATOM 2019 C CA . VAL A 1 272 ? -84.586 -6.353 137.836 1.00 75.31 272 VAL A CA 1
ATOM 2020 C C . VAL A 1 272 ? -85.668 -7.316 138.349 1.00 75.31 272 VAL A C 1
ATOM 2022 O O . VAL A 1 272 ? -86.556 -6.884 139.087 1.00 75.31 272 VAL A O 1
ATOM 2025 N N . ARG A 1 273 ? -85.610 -8.614 138.015 1.00 79.31 273 ARG A N 1
ATOM 2026 C CA . ARG A 1 273 ? -86.517 -9.646 138.558 1.00 79.31 273 ARG A CA 1
ATOM 2027 C C . ARG A 1 273 ? -86.194 -9.972 140.015 1.00 79.31 273 ARG A C 1
ATOM 2029 O O . ARG A 1 273 ? -87.122 -9.996 140.820 1.00 79.31 273 ARG A O 1
ATOM 2036 N N . THR A 1 274 ? -84.925 -10.153 140.379 1.00 75.75 274 THR A N 1
ATOM 2037 C CA . THR A 1 274 ? -84.508 -10.409 141.767 1.00 75.75 274 THR A CA 1
ATOM 2038 C C . THR A 1 274 ? -84.766 -9.193 142.648 1.00 75.75 274 THR A C 1
ATOM 2040 O O . THR A 1 274 ? -85.483 -9.326 143.634 1.00 75.75 274 THR A O 1
ATOM 2043 N N . ALA A 1 275 ? -84.350 -7.988 142.245 1.00 73.31 275 ALA A N 1
ATOM 2044 C CA . ALA A 1 275 ? -84.631 -6.758 142.993 1.00 73.31 275 ALA A CA 1
ATOM 2045 C C . ALA A 1 275 ? -86.141 -6.462 143.124 1.00 73.31 275 ALA A C 1
ATOM 2047 O O . ALA A 1 275 ? -86.579 -5.788 144.060 1.00 73.31 275 ALA A O 1
ATOM 2048 N N . ARG A 1 276 ? -86.970 -6.965 142.198 1.00 80.62 276 ARG A N 1
ATOM 2049 C CA . ARG A 1 276 ? -88.432 -6.937 142.331 1.00 80.62 276 ARG A CA 1
ATOM 2050 C C . ARG A 1 276 ? -88.937 -7.986 143.325 1.00 80.62 276 ARG A C 1
ATOM 2052 O O . ARG A 1 276 ? -89.750 -7.633 144.173 1.00 80.62 276 ARG A O 1
ATOM 2059 N N . ALA A 1 277 ? -88.455 -9.225 143.251 1.00 75.06 277 ALA A N 1
ATOM 2060 C CA . ALA A 1 277 ? -88.813 -10.286 144.191 1.00 75.06 277 ALA A CA 1
ATOM 2061 C C . ALA A 1 277 ? -88.407 -9.933 145.634 1.00 75.06 277 ALA A C 1
ATOM 2063 O O . ALA A 1 277 ? -89.196 -10.130 146.551 1.00 75.06 277 ALA A O 1
ATOM 2064 N N . GLU A 1 278 ? -87.239 -9.318 145.832 1.00 76.81 278 GLU A N 1
ATOM 2065 C CA . GLU A 1 278 ? -86.777 -8.773 147.115 1.00 76.81 278 GLU A CA 1
ATOM 2066 C C . GLU A 1 278 ? -87.707 -7.671 147.639 1.00 76.81 278 GLU A C 1
ATOM 2068 O O . GLU A 1 278 ? -88.073 -7.675 148.812 1.00 76.81 278 GLU A O 1
ATOM 2073 N N . ARG A 1 279 ? -88.156 -6.747 146.777 1.00 74.25 279 ARG A N 1
ATOM 2074 C CA . ARG A 1 279 ? -89.137 -5.712 147.156 1.00 74.25 279 ARG A CA 1
ATOM 2075 C C . ARG A 1 279 ? -90.508 -6.291 147.492 1.00 74.25 279 ARG A C 1
ATOM 2077 O O . ARG A 1 279 ? -91.168 -5.781 148.393 1.00 74.25 279 ARG A O 1
ATOM 2084 N N . GLU A 1 280 ? -90.947 -7.325 146.780 1.00 77.62 280 GLU A N 1
ATOM 2085 C CA . GLU A 1 280 ? -92.217 -8.008 147.046 1.00 77.62 280 GLU A CA 1
ATOM 2086 C C . GLU A 1 280 ? -92.130 -8.853 148.335 1.00 77.62 280 GLU A C 1
ATOM 2088 O O . GLU A 1 280 ? -93.057 -8.808 149.143 1.00 77.62 280 GLU A O 1
ATOM 2093 N N . ALA A 1 281 ? -90.990 -9.494 148.616 1.00 74.25 281 ALA A N 1
ATOM 2094 C CA . ALA A 1 281 ? -90.699 -10.157 149.890 1.00 74.25 281 ALA A CA 1
ATOM 2095 C C . ALA A 1 281 ? -90.645 -9.163 151.065 1.00 74.25 281 ALA A C 1
ATOM 2097 O O . ALA A 1 281 ? -91.350 -9.346 152.055 1.00 74.25 281 ALA A O 1
ATOM 2098 N N . PHE A 1 282 ? -89.914 -8.054 150.931 1.00 76.44 282 PHE A N 1
ATOM 2099 C CA . PHE A 1 282 ? -89.868 -6.988 151.938 1.00 76.44 282 PHE A CA 1
ATOM 2100 C C . PHE A 1 282 ? -91.252 -6.354 152.173 1.00 76.44 282 PHE A C 1
ATOM 2102 O O . PHE A 1 282 ? -91.616 -6.021 153.299 1.00 76.44 282 PHE A O 1
ATOM 2109 N N . ALA A 1 283 ? -92.086 -6.233 151.133 1.00 72.50 283 ALA A N 1
ATOM 2110 C CA . ALA A 1 283 ? -93.471 -5.787 151.283 1.00 72.50 283 ALA A CA 1
ATOM 2111 C C . ALA A 1 283 ? -94.351 -6.798 152.048 1.00 72.50 283 ALA A C 1
ATOM 2113 O O . ALA A 1 283 ? -95.282 -6.380 152.743 1.00 72.50 283 ALA A O 1
ATOM 2114 N N . LEU A 1 284 ? -94.061 -8.102 151.958 1.00 77.94 284 LEU A N 1
ATOM 2115 C CA . LEU A 1 284 ? -94.697 -9.143 152.771 1.00 77.94 284 LEU A CA 1
ATOM 2116 C C . LEU A 1 284 ? -94.197 -9.107 154.224 1.00 77.94 284 LEU A C 1
ATOM 2118 O O . LEU A 1 284 ? -95.025 -9.137 155.133 1.00 77.94 284 LEU A O 1
ATOM 2122 N N . GLU A 1 285 ? -92.895 -8.931 154.466 1.00 73.75 285 GLU A N 1
ATOM 2123 C CA . GLU A 1 285 ? -92.346 -8.722 155.817 1.00 73.75 285 GLU A CA 1
ATOM 2124 C C . GLU A 1 285 ? -92.955 -7.484 156.491 1.00 73.75 285 GLU A C 1
ATOM 2126 O O . GLU A 1 285 ? -93.407 -7.549 157.632 1.00 73.75 285 GLU A O 1
ATOM 2131 N N . VAL A 1 286 ? -93.067 -6.361 155.773 1.00 75.75 286 VAL A N 1
ATOM 2132 C CA . VAL A 1 286 ? -93.701 -5.133 156.282 1.00 75.75 286 VAL A CA 1
ATOM 2133 C C . VAL A 1 286 ? -95.203 -5.320 156.550 1.00 75.75 286 VAL A C 1
ATOM 2135 O O . VAL A 1 286 ? -95.742 -4.650 157.435 1.00 75.75 286 VAL A O 1
ATOM 2138 N N . ARG A 1 287 ? -95.899 -6.235 155.856 1.00 76.75 287 ARG A N 1
ATOM 2139 C CA . ARG A 1 287 ? -97.272 -6.638 156.224 1.00 76.75 287 ARG A CA 1
ATOM 2140 C C . ARG A 1 287 ? -97.282 -7.475 157.500 1.00 76.75 287 ARG A C 1
ATOM 2142 O O . ARG A 1 287 ? -97.967 -7.086 158.442 1.00 76.75 287 ARG A O 1
ATOM 2149 N N . ALA A 1 288 ? -96.470 -8.528 157.576 1.00 73.19 288 ALA A N 1
ATOM 2150 C CA . ALA A 1 288 ? -96.372 -9.388 158.755 1.00 73.19 288 ALA A CA 1
ATOM 2151 C C . ALA A 1 288 ? -95.994 -8.595 160.023 1.00 73.19 288 ALA A C 1
ATOM 2153 O O . ALA A 1 288 ? -96.602 -8.774 161.076 1.00 73.19 288 ALA A O 1
ATOM 2154 N N . LEU A 1 289 ? -95.066 -7.637 159.918 1.00 74.88 289 LEU A N 1
ATOM 2155 C CA . LEU A 1 289 ? -94.693 -6.728 161.008 1.00 74.88 289 LEU A CA 1
ATOM 2156 C C . LEU A 1 289 ? -95.832 -5.778 161.412 1.00 74.88 289 LEU A C 1
ATOM 2158 O O . LEU A 1 289 ? -95.979 -5.473 162.595 1.00 74.88 289 LEU A O 1
ATOM 2162 N N . ARG A 1 290 ? -96.663 -5.317 160.466 1.00 77.25 290 ARG A N 1
ATOM 2163 C CA . ARG A 1 290 ? -97.855 -4.498 160.764 1.00 77.25 290 ARG A CA 1
ATOM 2164 C C . ARG A 1 290 ? -98.964 -5.312 161.426 1.00 77.25 290 ARG A C 1
ATOM 2166 O O . ARG A 1 290 ? -99.608 -4.805 162.340 1.00 77.25 290 ARG A O 1
ATOM 2173 N N . GLU A 1 291 ? -99.161 -6.556 161.008 1.00 74.62 291 GLU A N 1
ATOM 2174 C CA . GLU A 1 291 ? -100.111 -7.492 161.617 1.00 74.62 291 GLU A CA 1
ATOM 2175 C C . GLU A 1 291 ? -99.662 -7.883 163.034 1.00 74.62 291 GLU A C 1
ATOM 2177 O O . GLU A 1 291 ? -100.448 -7.779 163.977 1.00 74.62 291 GLU A O 1
ATOM 2182 N N . ALA A 1 292 ? -98.373 -8.180 163.229 1.00 70.00 292 ALA A N 1
ATOM 2183 C CA . ALA A 1 292 ? -97.776 -8.391 164.547 1.00 70.00 292 ALA A CA 1
ATOM 2184 C C . ALA A 1 292 ? -97.912 -7.154 165.457 1.00 70.00 292 ALA A C 1
ATOM 2186 O O . ALA A 1 292 ? -98.276 -7.288 166.623 1.00 70.00 292 ALA A O 1
ATOM 2187 N N . LEU A 1 293 ? -97.704 -5.938 164.932 1.00 72.44 293 LEU A N 1
ATOM 2188 C CA . LEU A 1 293 ? -97.939 -4.689 165.671 1.00 72.44 293 LEU A CA 1
ATOM 2189 C C . LEU A 1 293 ? -99.418 -4.453 166.012 1.00 72.44 293 LEU A C 1
ATOM 2191 O O . LEU A 1 293 ? -99.711 -3.900 167.071 1.00 72.44 293 LEU A O 1
ATOM 2195 N N . ALA A 1 294 ? -100.355 -4.864 165.155 1.00 70.31 294 ALA A N 1
ATOM 2196 C CA . ALA A 1 294 ? -101.787 -4.778 165.440 1.00 70.31 294 ALA A CA 1
ATOM 2197 C C . ALA A 1 294 ? -102.204 -5.759 166.552 1.00 70.31 294 ALA A C 1
ATOM 2199 O O . ALA A 1 294 ? -102.951 -5.381 167.456 1.00 70.31 294 ALA A O 1
ATOM 2200 N N . LEU A 1 295 ? -101.668 -6.984 166.533 1.00 70.75 295 LEU A N 1
ATOM 2201 C CA . LEU A 1 295 ? -101.855 -7.979 167.594 1.00 70.75 295 LEU A CA 1
ATOM 2202 C C . LEU A 1 295 ? -101.222 -7.521 168.918 1.00 70.75 295 LEU A C 1
ATOM 2204 O O . LEU A 1 295 ? -101.880 -7.555 169.956 1.00 70.75 295 LEU A O 1
ATOM 2208 N N . ALA A 1 296 ? -99.991 -7.002 168.882 1.00 66.44 296 ALA A N 1
ATOM 2209 C CA . ALA A 1 296 ? -99.311 -6.458 170.056 1.00 66.44 296 ALA A CA 1
ATOM 2210 C C . ALA A 1 296 ? -100.054 -5.254 170.661 1.00 66.44 296 ALA A C 1
ATOM 2212 O O . ALA A 1 296 ? -100.102 -5.115 171.880 1.00 66.44 296 ALA A O 1
ATOM 2213 N N . ARG A 1 297 ? -100.682 -4.403 169.834 1.00 68.31 297 ARG A N 1
ATOM 2214 C CA . ARG A 1 297 ? -101.521 -3.293 170.316 1.00 68.31 297 ARG A CA 1
ATOM 2215 C C . ARG A 1 297 ? -102.807 -3.772 170.990 1.00 68.31 297 ARG A C 1
ATOM 2217 O O . ARG A 1 297 ? -103.141 -3.221 172.030 1.00 68.31 297 ARG A O 1
ATOM 2224 N N . LYS A 1 298 ? -103.475 -4.815 170.477 1.00 59.97 298 LYS A N 1
ATOM 2225 C CA . LYS A 1 298 ? -104.610 -5.443 171.185 1.00 59.97 298 LYS A CA 1
ATOM 2226 C C . LYS A 1 298 ? -104.188 -5.980 172.555 1.00 59.97 298 LYS A C 1
ATOM 2228 O O . LYS A 1 298 ? -104.767 -5.585 173.562 1.00 59.97 298 LYS A O 1
ATOM 2233 N N . ALA A 1 299 ? -103.115 -6.771 172.597 1.00 57.47 299 ALA A N 1
ATOM 2234 C CA . ALA A 1 299 ? -102.584 -7.323 173.843 1.00 57.47 299 ALA A CA 1
ATOM 2235 C C . ALA A 1 299 ? -102.128 -6.239 174.846 1.00 57.47 299 ALA A C 1
ATOM 2237 O O . ALA A 1 299 ? -102.145 -6.469 176.054 1.00 57.47 299 ALA A O 1
ATOM 2238 N N . ALA A 1 300 ? -101.730 -5.053 174.367 1.00 57.53 300 ALA A N 1
ATOM 2239 C CA . ALA A 1 300 ? -101.359 -3.914 175.208 1.00 57.53 300 ALA A CA 1
ATOM 2240 C C . ALA A 1 300 ? -102.563 -3.142 175.783 1.00 57.53 300 ALA A C 1
ATOM 2242 O O . ALA A 1 300 ? -102.434 -2.561 176.859 1.00 57.53 300 ALA A O 1
ATOM 2243 N N . GLU A 1 301 ? -103.721 -3.133 175.113 1.00 54.44 301 GLU A N 1
ATOM 2244 C CA . GLU A 1 301 ? -104.950 -2.558 175.685 1.00 54.44 301 GLU A CA 1
ATOM 2245 C C . GLU A 1 301 ? -105.619 -3.527 176.669 1.00 54.44 301 GLU A C 1
ATOM 2247 O O . GLU A 1 301 ? -106.016 -3.113 177.757 1.00 54.44 301 GLU A O 1
ATOM 2252 N N . GLU A 1 302 ? -105.641 -4.828 176.359 1.00 50.88 302 GLU A N 1
ATOM 2253 C CA . GLU A 1 302 ? -106.152 -5.873 177.263 1.00 50.88 302 GLU A CA 1
ATOM 2254 C C . GLU A 1 302 ? -105.362 -5.933 178.586 1.00 50.88 302 GLU A C 1
ATOM 2256 O O . GLU A 1 302 ? -105.947 -6.144 179.646 1.00 50.88 302 GLU A O 1
ATOM 2261 N N . LYS A 1 303 ? -104.055 -5.629 178.567 1.00 49.38 303 LYS A N 1
ATOM 2262 C CA . LYS A 1 303 ? -103.225 -5.517 179.782 1.00 49.38 303 LYS A CA 1
ATOM 2263 C C . LYS A 1 303 ? -103.383 -4.218 180.578 1.00 49.38 303 LYS A C 1
ATOM 2265 O O . LYS A 1 303 ? -102.750 -4.080 181.619 1.00 49.38 303 LYS A O 1
ATOM 2270 N N . LYS A 1 304 ? -104.198 -3.261 180.130 1.00 47.91 304 LYS A N 1
ATOM 2271 C CA . LYS A 1 304 ? -104.318 -1.936 180.768 1.00 47.91 304 LYS A CA 1
ATOM 2272 C C . LYS A 1 304 ? -105.387 -1.865 181.870 1.00 47.91 304 LYS A C 1
ATOM 2274 O O . LYS A 1 304 ? -105.650 -0.788 182.395 1.00 47.91 304 LYS A O 1
ATOM 2279 N N . THR A 1 305 ? -106.013 -3.000 182.192 1.00 46.00 305 THR A N 1
ATOM 2280 C CA . THR A 1 305 ? -107.107 -3.129 183.175 1.00 46.00 305 THR A CA 1
ATOM 2281 C C . THR A 1 305 ? -106.804 -4.111 184.317 1.00 46.00 305 THR A C 1
ATOM 2283 O O . THR A 1 305 ? -107.696 -4.431 185.098 1.00 46.00 305 THR A O 1
ATOM 2286 N N . GLN A 1 306 ? -105.549 -4.555 184.456 1.00 36.88 306 GLN A N 1
ATOM 2287 C CA . GLN A 1 306 ? -105.065 -5.307 185.617 1.00 36.88 306 GLN A CA 1
ATOM 2288 C C . GLN A 1 306 ? -103.758 -4.710 186.146 1.00 36.88 306 GLN A C 1
ATOM 2290 O O . GLN A 1 306 ? -102.865 -4.406 185.360 1.00 36.88 306 GLN A O 1
ATOM 2295 N N . ASP A 1 307 ? -103.685 -4.611 187.476 1.00 36.09 307 ASP A N 1
ATOM 2296 C CA . ASP A 1 307 ? -102.499 -4.436 188.326 1.00 36.09 307 ASP A CA 1
ATOM 2297 C C . ASP A 1 307 ? -101.618 -3.204 188.003 1.00 36.09 307 ASP A C 1
ATOM 2299 O O . ASP A 1 307 ? -100.843 -3.180 187.054 1.00 36.09 307 ASP A O 1
ATOM 2303 N N . GLU A 1 308 ? -101.652 -2.096 188.753 1.00 36.72 308 GLU A N 1
ATOM 2304 C CA . GLU A 1 308 ? -101.673 -1.957 190.225 1.00 36.72 308 GLU A CA 1
ATOM 2305 C C . GLU A 1 308 ? -100.563 -2.735 190.966 1.00 36.72 308 GLU A C 1
ATOM 2307 O O . GLU A 1 308 ? -100.854 -3.507 191.881 1.00 36.72 308 GLU A O 1
ATOM 2312 N N . LYS A 1 309 ? -99.287 -2.503 190.600 1.00 30.09 309 LYS A N 1
ATOM 2313 C CA . LYS A 1 309 ? -98.093 -2.468 191.493 1.00 30.09 309 LYS A CA 1
ATOM 2314 C C . LYS A 1 309 ? -96.802 -2.177 190.710 1.00 30.09 309 LYS A C 1
ATOM 2316 O O . LYS A 1 309 ? -96.687 -2.589 189.563 1.00 30.09 309 LYS A O 1
ATOM 2321 N N . GLY A 1 310 ? -95.799 -1.600 191.383 1.00 27.11 310 GLY A N 1
ATOM 2322 C CA . GLY A 1 310 ? -94.385 -1.738 190.996 1.00 27.11 310 GLY A CA 1
ATOM 2323 C C . GLY A 1 310 ? -93.656 -0.445 190.622 1.00 27.11 310 GLY A C 1
ATOM 2324 O O . GLY A 1 310 ? -93.660 -0.028 189.468 1.00 27.11 310 GLY A O 1
ATOM 2325 N N . ASP A 1 311 ? -92.970 0.139 191.602 1.00 27.86 311 ASP A N 1
ATOM 2326 C CA . ASP A 1 311 ? -91.943 1.178 191.447 1.00 27.86 311 ASP A CA 1
ATOM 2327 C C . ASP A 1 311 ? -90.652 0.644 190.766 1.00 27.86 311 ASP A C 1
ATOM 2329 O O . ASP A 1 311 ? -90.460 -0.568 190.678 1.00 27.86 311 ASP A O 1
ATOM 2333 N N . GLY A 1 312 ? -89.704 1.527 190.391 1.00 30.00 312 GLY A N 1
ATOM 2334 C CA . GLY A 1 312 ? -88.265 1.155 190.374 1.00 30.00 312 GLY A CA 1
ATOM 2335 C C . GLY A 1 312 ? -87.407 1.374 189.105 1.00 30.00 312 GLY A C 1
ATOM 2336 O O . GLY A 1 312 ? -87.105 0.438 188.380 1.00 30.00 312 GLY A O 1
ATOM 2337 N N . GLU A 1 313 ? -86.924 2.606 188.904 1.00 29.77 313 GLU A N 1
ATOM 2338 C CA . GLU A 1 313 ? -85.488 2.984 188.990 1.00 29.77 313 GLU A CA 1
ATOM 2339 C C . GLU A 1 313 ? -84.323 2.279 188.182 1.00 29.77 313 GLU A C 1
ATOM 2341 O O . GLU A 1 313 ? -84.021 1.110 188.374 1.00 29.77 313 GLU A O 1
ATOM 2346 N N . LYS A 1 314 ? -83.525 3.113 187.457 1.00 33.22 314 LYS A N 1
ATOM 2347 C CA . LYS A 1 314 ? -82.059 3.055 187.082 1.00 33.22 314 LYS A CA 1
ATOM 2348 C C . LYS A 1 314 ? -81.429 2.101 186.009 1.00 33.22 314 LYS A C 1
ATOM 2350 O O . LYS A 1 314 ? -81.402 0.892 186.146 1.00 33.22 314 LYS A O 1
ATOM 2355 N N . GLN A 1 315 ? -80.722 2.752 185.054 1.00 35.06 315 GLN A N 1
ATOM 2356 C CA . GLN A 1 315 ? -79.298 2.610 184.588 1.00 35.06 315 GLN A CA 1
ATOM 2357 C C . GLN A 1 315 ? -78.621 1.240 184.249 1.00 35.06 315 GLN A C 1
ATOM 2359 O O . GLN A 1 315 ? -78.631 0.337 185.073 1.00 35.06 315 GLN A O 1
ATOM 2364 N N . GLY A 1 316 ? -77.800 1.180 183.164 1.00 36.31 316 GLY A N 1
ATOM 2365 C CA . GLY A 1 316 ? -76.579 0.315 183.129 1.00 36.31 316 GLY A CA 1
ATOM 2366 C C . GLY A 1 316 ? -75.980 -0.229 181.792 1.00 36.31 316 GLY A C 1
ATOM 2367 O O . GLY A 1 316 ? -76.359 -1.304 181.363 1.00 36.31 316 GLY A O 1
ATOM 2368 N N . GLU A 1 317 ? -74.975 0.464 181.220 1.00 39.25 317 GLU A N 1
ATOM 2369 C CA . GLU A 1 317 ? -73.684 -0.001 180.597 1.00 39.25 317 GLU A CA 1
ATOM 2370 C C . GLU A 1 317 ? -73.430 -1.213 179.615 1.00 39.25 317 GLU A C 1
ATOM 2372 O O . GLU A 1 317 ? -73.991 -2.292 179.731 1.00 39.25 317 GLU A O 1
ATOM 2377 N N . LYS A 1 318 ? -72.352 -1.031 178.796 1.00 35.81 318 LYS A N 1
ATOM 2378 C CA . LYS A 1 318 ? -71.286 -1.977 178.292 1.00 35.81 318 LYS A CA 1
ATOM 2379 C C . LYS A 1 318 ? -71.432 -2.916 177.043 1.00 35.81 318 LYS A C 1
ATOM 2381 O O . LYS A 1 318 ? -71.947 -4.020 177.133 1.00 35.81 318 LYS A O 1
ATOM 2386 N N . THR A 1 319 ? -70.858 -2.464 175.901 1.00 45.91 319 THR A N 1
ATOM 2387 C CA . THR A 1 319 ? -69.692 -2.985 175.078 1.00 45.91 319 THR A CA 1
ATOM 2388 C C . THR A 1 319 ? -69.242 -4.482 175.058 1.00 45.91 319 THR A C 1
ATOM 2390 O O . THR A 1 319 ? -69.556 -5.199 175.999 1.00 45.91 319 THR A O 1
ATOM 2393 N N . PRO A 1 320 ? -68.304 -4.944 174.159 1.00 57.72 320 PRO A N 1
ATOM 2394 C CA . PRO A 1 320 ? -67.896 -4.572 172.764 1.00 57.72 320 PRO A CA 1
ATOM 2395 C C . PRO A 1 320 ? -67.566 -5.796 171.817 1.00 57.72 320 PRO A C 1
ATOM 2397 O O . PRO A 1 320 ? -67.698 -6.943 172.228 1.00 57.72 320 PRO A O 1
ATOM 2400 N N . GLY A 1 321 ? -67.010 -5.591 170.595 1.00 36.81 321 GLY A N 1
ATOM 2401 C CA . GLY A 1 321 ? -66.214 -6.630 169.870 1.00 36.81 321 GLY A CA 1
ATOM 2402 C C . GLY A 1 321 ? -65.973 -6.449 168.343 1.00 36.81 321 GLY A C 1
ATOM 2403 O O . GLY A 1 321 ? -66.880 -6.036 167.632 1.00 36.81 321 GLY A O 1
ATOM 2404 N N . ALA A 1 322 ? -64.768 -6.779 167.831 1.00 45.75 322 ALA A N 1
ATOM 2405 C CA . ALA A 1 322 ? -64.350 -6.818 166.396 1.00 45.75 322 ALA A CA 1
ATOM 2406 C C . ALA A 1 322 ? -63.254 -7.917 166.179 1.00 45.75 322 ALA A C 1
ATOM 2408 O O . ALA A 1 322 ? -62.889 -8.516 167.196 1.00 45.75 322 ALA A O 1
ATOM 2409 N N . PRO A 1 323 ? -62.720 -8.243 164.958 1.00 56.16 323 PRO A N 1
ATOM 2410 C CA . PRO A 1 323 ? -61.710 -7.415 164.237 1.00 56.16 323 PRO A CA 1
ATOM 2411 C C . PRO A 1 323 ? -61.651 -7.558 162.666 1.00 56.16 323 PRO A C 1
ATOM 2413 O O . PRO A 1 323 ? -62.579 -8.066 162.048 1.00 56.16 323 PRO A O 1
ATOM 2416 N N . ALA A 1 324 ? -60.568 -7.065 162.020 1.00 45.03 324 ALA A N 1
ATOM 2417 C CA . ALA A 1 324 ? -60.313 -6.959 160.550 1.00 45.03 324 ALA A CA 1
ATOM 2418 C C . ALA A 1 324 ? -59.512 -8.171 159.944 1.00 45.03 324 ALA A C 1
ATOM 2420 O O . ALA A 1 324 ? -59.449 -9.195 160.614 1.00 45.03 324 ALA A O 1
ATOM 2421 N N . ALA A 1 325 ? -58.865 -8.223 158.749 1.00 43.72 325 ALA A N 1
ATOM 2422 C CA . ALA A 1 325 ? -58.282 -7.259 157.763 1.00 43.72 325 ALA A CA 1
ATOM 2423 C C . ALA A 1 325 ? -57.883 -8.021 156.426 1.00 43.72 325 ALA A C 1
ATOM 2425 O O . ALA A 1 325 ? -58.231 -9.192 156.345 1.00 43.72 325 ALA A O 1
ATOM 2426 N N . ALA A 1 326 ? -57.149 -7.590 155.359 1.00 41.44 326 ALA A N 1
ATOM 2427 C CA . ALA A 1 326 ? -56.541 -6.335 154.827 1.00 41.44 326 ALA A CA 1
ATOM 2428 C C . ALA A 1 326 ? -55.834 -6.534 153.422 1.00 41.44 326 ALA A C 1
ATOM 2430 O O . ALA A 1 326 ? -55.367 -7.635 153.161 1.00 41.44 326 ALA A O 1
ATOM 2431 N N . ARG A 1 327 ? -55.565 -5.433 152.658 1.00 42.47 327 ARG A N 1
ATOM 2432 C CA . ARG A 1 327 ? -54.435 -5.188 151.665 1.00 42.47 327 ARG A CA 1
ATOM 2433 C C . ARG A 1 327 ? -54.434 -5.885 150.260 1.00 42.47 327 ARG A C 1
ATOM 2435 O O . ARG A 1 327 ? -55.046 -6.930 150.130 1.00 42.47 327 ARG A O 1
ATOM 2442 N N . ALA A 1 328 ? -53.744 -5.420 149.177 1.00 38.62 328 ALA A N 1
ATOM 2443 C CA . ALA A 1 328 ? -53.088 -4.127 148.777 1.00 38.62 328 ALA A CA 1
ATOM 2444 C C . ALA A 1 328 ? -52.605 -4.071 147.270 1.00 38.62 328 ALA A C 1
ATOM 2446 O O . ALA A 1 328 ? -52.457 -5.125 146.664 1.00 38.62 328 ALA A O 1
ATOM 2447 N N . GLY A 1 329 ? -52.255 -2.872 146.721 1.00 33.84 329 GLY A N 1
ATOM 2448 C CA . GLY A 1 329 ? -51.465 -2.621 145.460 1.00 33.84 329 GLY A CA 1
ATOM 2449 C C . GLY A 1 329 ? -52.220 -1.936 144.277 1.00 33.84 329 GLY A C 1
ATOM 2450 O O . GLY A 1 329 ? -53.350 -2.336 144.035 1.00 33.84 329 GLY A O 1
ATOM 2451 N N . VAL A 1 330 ? -51.797 -0.902 143.496 1.00 42.03 330 VAL A N 1
ATOM 2452 C CA . VAL A 1 330 ? -50.662 0.091 143.459 1.00 42.03 330 VAL A CA 1
ATOM 2453 C C . VAL A 1 330 ? -49.303 -0.393 142.865 1.00 42.03 330 VAL A C 1
ATOM 2455 O O . VAL A 1 330 ? -48.891 -1.451 143.338 1.00 42.03 330 VAL A O 1
ATOM 2458 N N . PRO A 1 331 ? -48.524 0.329 141.973 1.00 63.38 331 PRO A N 1
ATOM 2459 C CA . PRO A 1 331 ? -48.689 1.604 141.188 1.00 63.38 331 PRO A CA 1
ATOM 2460 C C . PRO A 1 331 ? -48.182 1.588 139.686 1.00 63.38 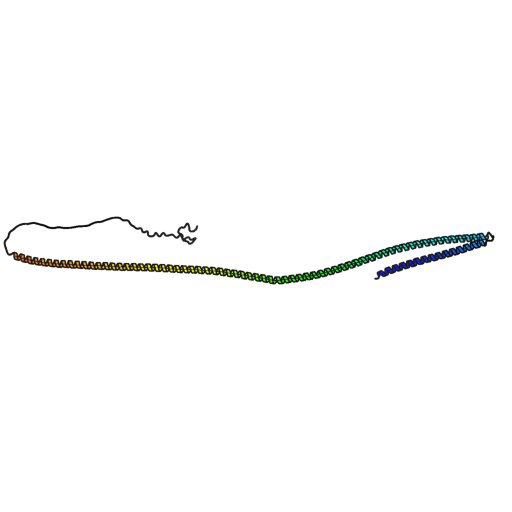331 PRO A C 1
ATOM 2462 O O . PRO A 1 331 ? -47.766 0.549 139.187 1.00 63.38 331 PRO A O 1
ATOM 2465 N N . GLY A 1 332 ? -48.066 2.754 138.997 1.00 35.28 332 GLY A N 1
ATOM 2466 C CA . GLY A 1 332 ? -47.052 2.979 137.920 1.00 35.28 332 GLY A CA 1
ATOM 2467 C C . GLY A 1 332 ? -47.309 4.109 136.883 1.00 35.28 332 GLY A C 1
ATOM 2468 O O . GLY A 1 332 ? -48.426 4.241 136.398 1.00 35.28 332 GLY A O 1
ATOM 2469 N N . ALA A 1 333 ? -46.289 4.907 136.499 1.00 38.81 333 ALA A N 1
ATOM 2470 C CA . ALA A 1 333 ? -46.374 5.959 135.454 1.00 38.81 333 ALA A CA 1
ATOM 2471 C C . ALA A 1 333 ? -45.018 6.267 134.760 1.00 38.81 333 ALA A C 1
ATOM 2473 O O . ALA A 1 333 ? -43.973 6.116 135.388 1.00 38.81 333 ALA A O 1
ATOM 2474 N N . ALA A 1 334 ? -45.024 6.758 133.505 1.00 35.56 334 ALA A N 1
ATOM 2475 C CA . ALA A 1 334 ? -43.833 7.260 132.787 1.00 35.56 334 ALA A CA 1
ATOM 2476 C C . ALA A 1 334 ? -44.168 8.247 131.633 1.00 35.56 334 ALA A C 1
ATOM 2478 O O . ALA A 1 334 ? -45.324 8.389 131.237 1.00 35.56 334 ALA A O 1
ATOM 2479 N N . ARG A 1 335 ? -43.145 8.936 131.096 1.00 34.62 335 ARG A N 1
ATOM 2480 C CA . ARG A 1 335 ? -43.206 9.963 130.026 1.00 34.62 335 ARG A CA 1
ATOM 2481 C C . ARG A 1 335 ? -42.265 9.627 128.853 1.00 34.62 335 ARG A C 1
ATOM 2483 O O . ARG A 1 335 ? -41.266 8.951 129.058 1.00 34.62 335 ARG A O 1
ATOM 2490 N N . ALA A 1 336 ? -42.496 10.320 127.728 1.00 30.36 336 ALA A N 1
ATOM 2491 C CA . ALA A 1 336 ? -41.564 10.578 126.614 1.00 30.36 336 ALA A CA 1
ATOM 2492 C C . ALA A 1 336 ? -41.226 9.390 125.687 1.00 30.36 336 ALA A C 1
ATOM 2494 O O . ALA A 1 336 ? -41.344 8.233 126.066 1.00 30.36 336 ALA A O 1
ATOM 2495 N N . GLY A 1 337 ? -40.833 9.691 124.440 1.00 30.11 337 GLY A N 1
ATOM 2496 C CA . GLY A 1 337 ? -40.561 8.656 123.428 1.00 30.11 337 GLY A CA 1
ATOM 2497 C C . GLY A 1 337 ? -40.954 9.038 122.002 1.00 30.11 337 GLY A C 1
ATOM 2498 O O . GLY A 1 337 ? -41.760 8.384 121.357 1.00 30.11 337 GLY A O 1
ATOM 2499 N N . THR A 1 338 ? -40.363 10.125 121.527 1.00 34.56 338 THR A N 1
ATOM 2500 C CA . THR A 1 338 ? -40.200 10.533 120.127 1.00 34.56 338 THR A CA 1
ATOM 2501 C C . THR A 1 338 ? -39.983 9.390 119.114 1.00 34.56 338 THR A C 1
ATOM 2503 O O . THR A 1 338 ? -38.910 8.790 119.092 1.00 34.56 338 THR A O 1
ATOM 2506 N N . ALA A 1 339 ? -40.923 9.190 118.183 1.00 34.50 339 ALA A N 1
ATOM 2507 C CA . ALA A 1 339 ? -40.694 8.441 116.937 1.00 34.50 339 ALA A CA 1
ATOM 2508 C C . ALA A 1 339 ? -41.646 8.890 115.807 1.00 34.50 339 ALA A C 1
ATOM 2510 O O . ALA A 1 339 ? -42.351 8.088 115.201 1.00 34.50 339 ALA A O 1
ATOM 2511 N N . ALA A 1 340 ? -41.687 10.195 115.510 1.00 32.91 340 ALA A N 1
ATOM 2512 C CA . ALA A 1 340 ? -42.416 10.701 114.348 1.00 32.91 340 ALA A CA 1
ATOM 2513 C C . ALA A 1 340 ? -41.693 10.288 113.054 1.00 32.91 340 ALA A C 1
ATOM 2515 O O . ALA A 1 340 ? -40.853 11.026 112.532 1.00 32.91 340 ALA A O 1
ATOM 2516 N N . THR A 1 341 ? -42.013 9.104 112.527 1.00 35.94 341 THR A N 1
ATOM 2517 C CA . THR A 1 341 ? -41.531 8.652 111.221 1.00 35.94 341 THR A CA 1
ATOM 2518 C C . THR A 1 341 ? -42.114 9.538 110.127 1.00 35.94 341 THR A C 1
ATOM 2520 O O . THR A 1 341 ? -43.155 9.236 109.543 1.00 35.94 341 THR A O 1
ATOM 2523 N N . LYS A 1 342 ? -41.393 10.619 109.800 1.00 33.84 342 LYS A N 1
ATOM 2524 C CA . LYS A 1 342 ? -41.456 11.287 108.495 1.00 33.84 342 LYS A CA 1
ATOM 2525 C C . LYS A 1 342 ? -40.963 10.314 107.420 1.00 33.84 342 LYS A C 1
ATOM 2527 O O . LYS A 1 342 ? -39.898 10.497 106.833 1.00 33.84 342 LYS A O 1
ATOM 2532 N N . GLY A 1 343 ? -41.763 9.282 107.157 1.00 31.23 343 GLY A N 1
ATOM 2533 C CA . GLY A 1 343 ? -41.755 8.603 105.876 1.00 31.23 343 GLY A CA 1
ATOM 2534 C C . GLY A 1 343 ? -42.028 9.678 104.840 1.00 31.23 343 GLY A C 1
ATOM 2535 O O . GLY A 1 343 ? -43.134 10.214 104.774 1.00 31.23 343 GLY A O 1
ATOM 2536 N N . LYS A 1 344 ? -40.983 10.077 104.111 1.00 34.38 344 LYS A N 1
ATOM 2537 C CA . LYS A 1 344 ? -41.122 11.015 103.004 1.00 34.38 344 LYS A CA 1
ATOM 2538 C C . LYS A 1 344 ? -42.202 10.446 102.087 1.00 34.38 344 LYS A C 1
ATOM 2540 O O . LYS A 1 344 ? -42.032 9.338 101.582 1.00 34.38 344 LYS A O 1
ATOM 2545 N N . ALA A 1 345 ? -43.252 11.221 101.812 1.00 41.03 345 ALA A N 1
ATOM 2546 C CA . ALA A 1 345 ? -43.895 11.086 100.513 1.00 41.03 345 ALA A CA 1
ATOM 2547 C C . ALA A 1 345 ? -42.760 11.143 99.477 1.00 41.03 345 ALA A C 1
ATOM 2549 O O . ALA A 1 345 ? -41.882 12.004 99.639 1.00 41.03 345 ALA A O 1
ATOM 2550 N N . PRO A 1 346 ? -42.697 10.230 98.491 1.00 42.84 346 PRO A N 1
ATOM 2551 C CA . PRO A 1 346 ? -41.664 10.307 97.479 1.00 42.84 346 PRO A CA 1
ATOM 2552 C C . PRO A 1 346 ? -41.758 11.697 96.867 1.00 42.84 346 PRO A C 1
ATOM 2554 O O . PRO A 1 346 ? -42.772 12.062 96.272 1.00 42.84 346 PRO A O 1
ATOM 2557 N N . GLU A 1 347 ? -40.713 12.495 97.085 1.00 41.62 347 GLU A N 1
ATOM 2558 C CA . GLU A 1 347 ? -40.530 13.743 96.374 1.00 41.62 347 GLU A CA 1
ATOM 2559 C C . GLU A 1 347 ? -40.453 13.327 94.914 1.00 41.62 347 GLU A C 1
ATOM 2561 O O . GLU A 1 347 ? -39.422 12.824 94.458 1.00 41.62 347 GLU A O 1
ATOM 2566 N N . VAL A 1 348 ? -41.573 13.472 94.202 1.00 40.56 348 VAL A N 1
ATOM 2567 C CA . VAL A 1 348 ? -41.605 13.357 92.753 1.00 40.56 348 VAL A CA 1
ATOM 2568 C C . VAL A 1 348 ? -40.820 14.553 92.257 1.00 40.56 348 VAL A C 1
ATOM 2570 O O . VAL A 1 348 ? -41.371 15.595 91.896 1.00 40.56 348 VAL A O 1
ATOM 2573 N N . LYS A 1 349 ? -39.495 14.380 92.262 1.00 42.72 349 LYS A N 1
ATOM 2574 C CA . LYS A 1 349 ? -38.587 15.095 91.397 1.00 42.72 349 LYS A CA 1
ATOM 2575 C C . LYS A 1 349 ? -39.195 14.940 90.025 1.00 42.72 349 LYS A C 1
ATOM 2577 O O . LYS A 1 349 ? -39.092 13.884 89.402 1.00 42.72 349 LYS A O 1
ATOM 2582 N N . ARG A 1 350 ? -39.858 16.005 89.579 1.00 44.66 350 ARG A N 1
ATOM 2583 C CA . ARG A 1 350 ? -40.116 16.215 88.171 1.00 44.66 350 ARG A CA 1
ATOM 2584 C C . ARG A 1 350 ? -38.727 16.278 87.565 1.00 44.66 350 ARG A C 1
ATOM 2586 O O . ARG A 1 350 ? -38.082 17.321 87.590 1.00 44.66 350 ARG A O 1
ATOM 2593 N N . VAL A 1 351 ? -38.244 15.128 87.101 1.00 48.09 351 VAL A N 1
ATOM 2594 C CA . VAL A 1 351 ? -37.206 15.088 86.090 1.00 48.09 351 VAL A CA 1
ATOM 2595 C C . VAL A 1 351 ? -37.856 15.815 84.930 1.00 48.09 351 VAL A C 1
ATOM 2597 O O . VAL A 1 351 ? -38.698 15.261 84.228 1.00 48.09 351 VAL A O 1
ATOM 2600 N N . SER A 1 352 ? -37.563 17.106 84.821 1.00 51.94 352 SER A N 1
ATOM 2601 C CA . SER A 1 352 ? -37.867 17.900 83.650 1.00 51.94 352 SER A CA 1
ATOM 2602 C C . SER A 1 352 ? -37.046 17.283 82.530 1.00 51.94 352 SER A C 1
ATOM 2604 O O . SER A 1 352 ? -35.884 17.634 82.337 1.00 51.94 352 SER A O 1
ATOM 2606 N N . VAL A 1 353 ? -37.634 16.285 81.861 1.00 51.22 353 VAL A N 1
ATOM 2607 C CA . VAL A 1 353 ? -37.061 15.626 80.690 1.00 51.22 353 VAL A CA 1
ATOM 2608 C C . VAL A 1 353 ? -36.970 16.697 79.618 1.00 51.22 353 VAL A C 1
ATOM 2610 O O . VAL A 1 353 ? -37.932 16.981 78.907 1.00 51.22 353 VAL A O 1
ATOM 2613 N N . TRP A 1 354 ? -35.826 17.372 79.589 1.00 59.91 354 TRP A N 1
ATOM 2614 C CA . TRP A 1 354 ? -35.600 18.492 78.703 1.00 59.91 354 TRP A CA 1
ATOM 2615 C C . TRP A 1 354 ? -35.372 17.917 77.312 1.00 59.91 354 TRP A C 1
ATOM 2617 O O . TRP A 1 354 ? -34.368 17.252 77.051 1.00 59.91 354 TRP A O 1
ATOM 2627 N N . TRP A 1 355 ? -36.380 18.067 76.459 1.00 57.50 355 TRP A N 1
ATOM 2628 C CA . TRP A 1 355 ? -36.411 17.413 75.162 1.00 57.50 355 TRP A CA 1
ATOM 2629 C C . TRP A 1 355 ? -35.607 18.247 74.169 1.00 57.50 355 TRP A C 1
ATOM 2631 O O . TRP A 1 355 ? -36.010 19.350 73.799 1.00 57.50 355 TRP A O 1
ATOM 2641 N N . CYS A 1 356 ? -34.435 17.748 73.776 1.00 66.44 356 CYS A N 1
ATOM 2642 C CA . CYS A 1 356 ? -33.569 18.460 72.848 1.00 66.44 356 CYS A CA 1
ATOM 2643 C C . CYS A 1 356 ? -34.182 18.423 71.442 1.00 66.44 356 CYS A C 1
ATOM 2645 O O . CYS A 1 356 ? -34.120 17.404 70.752 1.00 66.44 356 CYS A O 1
ATOM 2647 N N . THR A 1 357 ? -34.750 19.546 71.000 1.00 70.81 357 THR A N 1
ATOM 2648 C CA . THR A 1 357 ? -35.402 19.687 69.686 1.00 70.81 357 THR A CA 1
ATOM 2649 C C . THR A 1 357 ? -34.465 19.441 68.500 1.00 70.81 357 THR A C 1
ATOM 2651 O O . THR A 1 357 ? -34.944 19.132 67.415 1.00 70.81 357 THR A O 1
ATOM 2654 N N . ALA A 1 358 ? -33.144 19.518 68.699 1.00 70.25 358 ALA A N 1
ATOM 2655 C CA . ALA A 1 358 ? -32.143 19.215 67.677 1.00 70.25 358 ALA A CA 1
ATOM 2656 C C . ALA A 1 358 ? -31.863 17.709 67.486 1.00 70.25 358 ALA A C 1
ATOM 2658 O O . ALA A 1 358 ? -31.369 17.327 66.428 1.00 70.25 358 ALA A O 1
ATOM 2659 N N . CYS A 1 359 ? -32.146 16.844 68.474 1.00 78.19 359 CYS A N 1
ATOM 2660 C CA . CYS A 1 359 ? -31.793 15.414 68.401 1.00 78.19 359 CYS A CA 1
ATOM 2661 C C . CYS A 1 359 ? -32.899 14.428 68.832 1.00 78.19 359 CYS A C 1
ATOM 2663 O O . CYS A 1 359 ? -32.728 13.220 68.664 1.00 78.19 359 CYS A O 1
ATOM 2665 N N . GLY A 1 360 ? -34.012 14.910 69.397 1.00 75.81 360 GLY A N 1
ATOM 2666 C CA . GLY A 1 360 ? -35.188 14.114 69.781 1.00 75.81 360 GLY A CA 1
ATOM 2667 C C . GLY A 1 360 ? -35.015 13.204 71.007 1.00 75.81 360 GLY A C 1
ATOM 2668 O O . GLY A 1 360 ? -35.946 12.484 71.372 1.00 75.81 360 GLY A O 1
ATOM 2669 N N . ARG A 1 361 ? -33.847 13.212 71.664 1.00 73.44 361 ARG A N 1
ATOM 2670 C C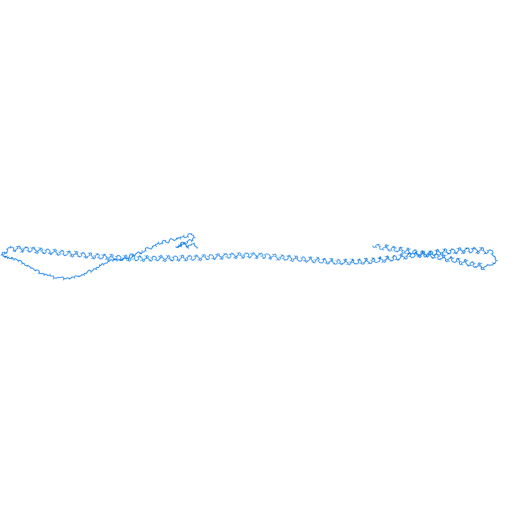A . ARG A 1 361 ? -33.541 12.343 72.816 1.00 73.44 361 ARG A CA 1
ATOM 2671 C C . ARG A 1 361 ? -33.716 13.099 74.135 1.00 73.44 361 ARG A C 1
ATOM 2673 O O . ARG A 1 361 ? -33.355 14.268 74.248 1.00 73.44 361 ARG A O 1
ATOM 2680 N N . GLY A 1 362 ? -34.255 12.418 75.146 1.00 61.44 362 GLY A N 1
ATOM 2681 C CA . GLY A 1 362 ? -34.306 12.923 76.520 1.00 61.44 362 GLY A CA 1
ATOM 2682 C C . GLY A 1 362 ? -33.027 12.574 77.283 1.00 61.44 362 GLY A C 1
ATOM 2683 O O . GLY A 1 362 ? -32.609 11.418 77.281 1.00 61.44 362 GLY A O 1
ATOM 2684 N N . ALA A 1 363 ? -32.420 13.556 77.953 1.00 66.44 363 ALA A N 1
ATOM 2685 C CA . ALA A 1 363 ? -31.212 13.381 78.761 1.00 66.44 363 ALA A CA 1
ATOM 2686 C C . ALA A 1 363 ? -31.360 14.047 80.140 1.00 66.44 363 ALA A C 1
ATOM 2688 O O . ALA A 1 363 ? -32.085 15.026 80.297 1.00 66.44 363 ALA A O 1
ATOM 2689 N N . THR A 1 364 ? -30.662 13.526 81.153 1.00 52.94 364 THR A N 1
ATOM 2690 C CA . THR A 1 364 ? -30.785 13.972 82.558 1.00 52.94 364 THR A CA 1
ATOM 2691 C C . THR A 1 364 ? -29.806 15.081 82.967 1.00 52.94 364 THR A C 1
ATOM 2693 O O . THR A 1 364 ? -29.850 15.541 84.108 1.00 52.94 364 THR A O 1
ATOM 2696 N N . ARG A 1 365 ? -28.939 15.543 82.053 1.00 62.66 365 ARG A N 1
ATOM 2697 C CA . ARG A 1 365 ? -28.119 16.762 82.187 1.00 62.66 365 ARG A CA 1
ATOM 2698 C C . ARG A 1 365 ? -28.004 17.466 80.824 1.00 62.66 365 ARG A C 1
ATOM 2700 O O . ARG A 1 365 ? -27.715 16.776 79.847 1.00 62.66 365 ARG A O 1
ATOM 2707 N N . PRO A 1 366 ? -28.182 18.800 80.738 1.00 59.16 366 PRO A N 1
ATOM 2708 C CA . PRO A 1 366 ? -28.165 19.517 79.457 1.00 59.16 366 PRO A CA 1
ATOM 2709 C C . PRO A 1 366 ? -26.764 19.594 78.823 1.00 59.16 366 PRO A C 1
ATOM 2711 O O . PRO A 1 366 ? -26.633 19.483 77.610 1.00 59.16 366 PRO A O 1
ATOM 2714 N N . GLU A 1 367 ? -25.712 19.693 79.640 1.00 67.38 367 GLU A N 1
ATOM 2715 C CA . GLU A 1 367 ? -24.309 19.929 79.241 1.00 67.38 367 GLU A CA 1
ATOM 2716 C C . GLU A 1 367 ? -23.637 18.799 78.428 1.00 67.38 367 GLU A C 1
ATOM 2718 O O . GLU A 1 367 ? -22.437 18.864 78.181 1.00 67.38 367 GLU A O 1
ATOM 2723 N N . ARG A 1 368 ? -24.350 17.718 78.078 1.00 58.47 368 ARG A N 1
ATOM 2724 C CA . ARG A 1 368 ? -23.769 16.518 77.433 1.00 58.47 368 ARG A CA 1
ATOM 2725 C C . ARG A 1 368 ? -24.632 15.899 76.327 1.00 58.47 368 ARG A C 1
ATOM 2727 O O . ARG A 1 368 ? -24.466 14.724 76.015 1.00 58.47 368 ARG A O 1
ATOM 2734 N N . CYS A 1 369 ? -25.594 16.641 75.773 1.00 63.69 369 CYS A N 1
ATOM 2735 C CA . CYS A 1 369 ? -26.501 16.104 74.747 1.00 63.69 369 CYS A CA 1
ATOM 2736 C C . CYS A 1 369 ? -26.013 16.341 73.303 1.00 63.69 369 CYS A C 1
ATOM 2738 O O . CYS A 1 369 ? -26.318 15.544 72.417 1.00 63.69 369 CYS A O 1
ATOM 2740 N N . CYS A 1 370 ? -25.252 17.416 73.068 1.00 65.94 370 CYS A N 1
ATOM 2741 C CA . CYS A 1 370 ? -24.703 17.796 71.762 1.00 65.94 370 CYS A CA 1
ATOM 2742 C C . CYS A 1 370 ? -23.299 18.398 71.952 1.00 65.94 370 CYS A C 1
ATOM 2744 O O . CYS A 1 370 ? -23.141 19.616 72.016 1.00 65.94 370 CYS A O 1
ATOM 2746 N N . SER A 1 371 ? -22.305 17.526 72.117 1.00 60.25 371 SER A N 1
ATOM 2747 C CA . SER A 1 371 ? -20.868 17.836 72.171 1.00 60.25 371 SER A CA 1
ATOM 2748 C C . SER A 1 371 ? -20.139 16.964 71.160 1.00 60.25 371 SER A C 1
ATOM 2750 O O . SER A 1 371 ? -20.584 15.803 71.017 1.00 60.25 371 SER A O 1
#

Solvent-accessible surface area (backbone atoms only — not comparable to full-atom values): 21449 Å² total; per-residue (Å²): 126,69,75,63,56,58,61,53,51,53,55,53,53,53,54,52,52,52,52,54,55,55,52,53,51,52,49,53,52,52,54,50,53,49,54,50,54,51,51,52,51,53,52,54,49,54,54,49,50,54,50,51,55,63,74,67,62,66,97,6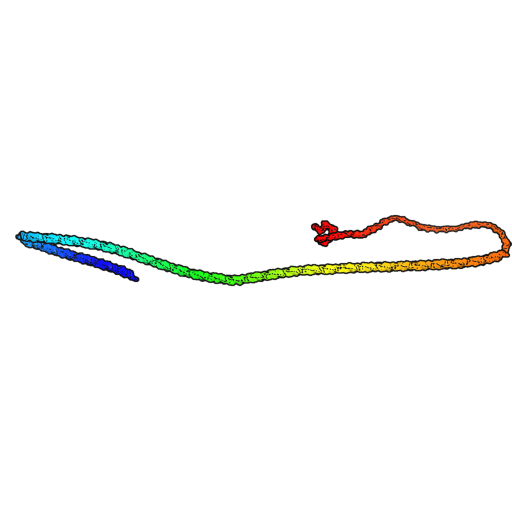1,68,74,77,53,50,61,54,53,49,49,55,50,49,55,49,49,53,52,50,50,58,46,51,57,50,48,52,54,49,49,52,52,49,51,52,52,49,54,49,52,52,51,54,49,50,52,50,52,48,56,48,52,50,52,55,47,55,53,47,55,51,51,53,52,46,52,54,51,50,52,52,50,50,54,53,48,56,53,48,55,52,51,54,49,55,47,52,52,56,50,48,57,51,50,53,57,53,48,56,48,49,53,51,54,49,53,53,60,55,48,51,58,53,54,51,48,53,50,51,52,49,49,52,50,53,52,49,52,52,50,49,52,54,50,51,52,50,50,55,51,47,52,55,49,50,59,48,52,53,52,52,50,54,48,54,50,50,50,50,52,50,51,50,51,50,51,51,48,53,53,47,52,52,48,52,50,51,50,49,50,52,50,51,49,52,49,50,55,52,51,48,53,50,52,51,50,53,46,50,54,47,54,49,51,50,50,51,54,52,48,53,54,47,51,59,44,52,52,51,54,49,50,52,49,51,57,46,53,53,50,52,51,50,52,54,52,49,52,57,54,57,69,55,71,82,60,79,97,78,84,87,85,86,84,89,85,90,83,89,89,90,87,88,89,87,84,91,87,84,90,88,91,89,89,81,87,82,92,74,85,78,79,71,71,72,80,76,76,71,76,75,72,66,53,66,38,88,90,74,76,51,71,50,98,56,80,97,70,76,85,125

Organism: NCBI:txid1192034

Foldseek 3Di:
DCPVVVVVVVVVVVVVVVVVVVVVLVVVLVVLVVVLVVLVVVLVVLVVVVVVCVVPDDPPDPVVVVVVVVSVVVNVVSVVVNVVSVVVSVVSVVVVVVVVVVVVVVVVVVVVVVVVVVVVVVVVVVVVVVVVVVVVVVVVVVVVVVVVVVVVVVVVVVVVVVVVVVVVVVVVVVVVVVVVVVVVVVVVVVVVVVVVVVVVVVVVVVVVVVVVVVVVVVVVVVVVVVVVVVVVVVVVVVVVVVVVVVVVVVVVVVVVVVVVVVVVVVVVVVVVVVVVVVVVVVVVVVVVVVVVVVVVVVVVVVVPPDDDDDDDDDDDDDDDDDDDDDDDDDDDDDDDDDDPPCPDPPPPPPQVQPQDPVPRDGDSDPVPPPD